Protein AF-0000000085049956 (afdb_homodimer)

Foldseek 3Di:
DDDDDPDDDDDDDDDDDDDDDDDDDDDPPDDPPPDPPPPPPCPPDDDPVRVCVVCCLVQNPDPVQVVVLLVVVCVVPNNDFQKKWKWKKKWAAPQKTKMKIKTWIDGPVDPDTAIKMKMAMWGWNDHGMFMKIKMKGKHPPPDPVVLQAKWWWDPPQWDDTSQWIWTWTDDDGMIIIITIHRCPVIPRPRHTIMGMHRDDDDDPD/DDDDDDDDDDPDDDDDDDDDDDDPDDPPPDDPVPDPPPPPPCPPDDDPVRVCVVCCLVQDPDPVQVVVLLVVVCVVPNNDFQKKWKWKKKWAAPQKTKMKIKTWIDGPVDPDTAIKMKMAMWGWNDHGMFMKIKMKGKHPPPDPVVLQAKWWWDPPQWDDTSQWIWTWTDDDGMIIIITIHRCPVIPRPRHTIMGMHRDDDDDPD

Sequence (410 aa):
MERRHFLMGAAATAATPLIASPLQALAQTGATSSASASPSRTAEGYQRDEILRAGSDFLGVTVEALGGAIEKIFSDYGDRPTAYIAGEEVSGAIAVGLRYGKGLVHMKALPSPQKIFWRGPSVGFDTGGNASRVFSLVYGLYDVEKIYQRFPGVDGSAYFIGGLGVNYQQSDDTIVAPIRAGVGFRLGANIGYLAYSKTRKWFPGMERRHFLMGAAATAATPLIASPLQALAQTGATSSASASPSRTAEGYQRDEILRAGSDFLGVTVEALGGAIEKIFSDYGDRPTAYIAGEEVSGAIAVGLRYGKGLVHMKALPSPQKIFWRGPSVGFDTGGNASRVFSLVYGLYDVEKIYQRFPGVDGSAYFIGGLGVNYQQSDDTIVAPIRAGVGFRLGANIGYLAYSKTRKWFPG

Solvent-accessible surface area (backbone atoms only — not comparable to full-atom values): 23011 Å² total; per-residue (Å²): 129,96,79,76,94,77,76,88,78,87,82,83,87,79,89,84,83,70,87,81,91,87,80,89,85,78,81,76,80,78,82,73,78,74,76,77,73,72,80,73,82,68,50,63,46,44,49,60,69,58,50,52,49,54,44,39,70,69,70,31,38,30,58,65,28,51,50,51,54,51,47,52,48,24,71,75,74,45,63,48,33,19,30,37,34,50,33,41,34,40,29,40,11,62,56,66,28,45,29,43,32,42,36,34,39,39,40,75,89,42,94,59,69,39,66,34,22,34,32,30,45,25,31,20,83,50,84,44,78,41,31,26,43,34,41,23,44,24,32,70,50,70,48,80,74,73,57,54,40,68,25,40,42,42,84,89,48,62,47,78,44,53,56,29,36,33,44,34,22,42,45,92,75,27,36,41,39,38,36,29,35,57,40,58,97,42,60,59,50,67,60,48,38,40,36,30,30,74,54,90,70,88,64,93,117,139,86,88,80,90,82,78,93,81,81,85,79,80,76,89,69,84,75,80,85,77,82,84,75,79,73,82,75,78,78,80,73,78,75,76,78,71,72,80,72,80,66,50,63,46,43,48,59,68,57,50,54,51,56,45,39,69,70,69,30,39,30,58,65,26,51,50,51,53,51,49,52,50,25,73,74,75,44,62,49,32,20,29,37,34,50,31,39,35,42,29,39,10,61,55,66,28,45,29,42,32,42,35,34,40,39,40,76,90,43,95,60,68,38,66,33,21,36,33,31,43,24,31,21,84,52,84,45,78,42,32,25,42,33,42,24,45,24,32,69,50,69,45,80,74,74,59,55,41,69,24,40,41,41,83,90,49,62,49,77,43,56,55,30,36,33,45,34,22,45,45,90,75,29,38,40,39,39,36,29,35,57,41,57,98,40,62,60,49,67,59,49,38,40,36,30,29,76,53,90,70,90,66,92,119

Radius of gyration: 33.48 Å; Cα contacts (8 Å, |Δi|>4): 844; chains: 2; bounding box: 62×77×132 Å

pLDDT: mean 71.77, std 27.02, range [16.84, 98.44]

Nearest PDB structures (foldseek):
  5uc0-assembly1_B  TM=8.069E-01  e=2.239E-12  Brucella abortus 2308
  5uc0-assembly1_A  TM=7.841E-01  e=2.120E-12  Brucella abortus 2308
  5uc0-assembly1_B  TM=8.067E-01  e=2.754E-12  Brucella abortus 2308
  5uc0-assembly1_A  TM=7.839E-01  e=2.607E-12  Brucella abortus 2308

Structure (mmCIF, N/CA/C/O backbone):
data_AF-0000000085049956-model_v1
#
loop_
_entity.id
_entity.type
_entity.pdbx_description
1 polymer 'Uncharacterized conserved protein UCP033924'
#
loop_
_atom_site.group_PDB
_atom_site.id
_atom_site.type_symbol
_atom_site.label_atom_id
_atom_site.label_alt_id
_atom_site.label_comp_id
_atom_site.label_asym_id
_atom_site.label_entity_id
_atom_site.label_seq_id
_atom_site.pdbx_PDB_ins_code
_atom_site.Cartn_x
_atom_site.Cartn_y
_atom_site.Cartn_z
_atom_site.occupancy
_atom_site.B_iso_or_equiv
_atom_site.auth_seq_id
_atom_site.auth_comp_id
_atom_site.auth_asym_id
_atom_site.auth_atom_id
_atom_site.pdbx_PDB_model_num
ATOM 1 N N . MET A 1 1 ? -43.406 34.188 -51.094 1 21.41 1 MET A N 1
ATOM 2 C CA . MET A 1 1 ? -44 32.844 -51.094 1 21.41 1 MET A CA 1
ATOM 3 C C . MET A 1 1 ? -43.406 32 -52.219 1 21.41 1 MET A C 1
ATOM 5 O O . MET A 1 1 ? -43.875 30.891 -52.469 1 21.41 1 MET A O 1
ATOM 9 N N . GLU A 1 2 ? -42.656 32.594 -53.125 1 18.84 2 GLU A N 1
ATOM 10 C CA . GLU A 1 2 ? -42.594 31.875 -54.375 1 18.84 2 GLU A CA 1
ATOM 11 C C . GLU A 1 2 ?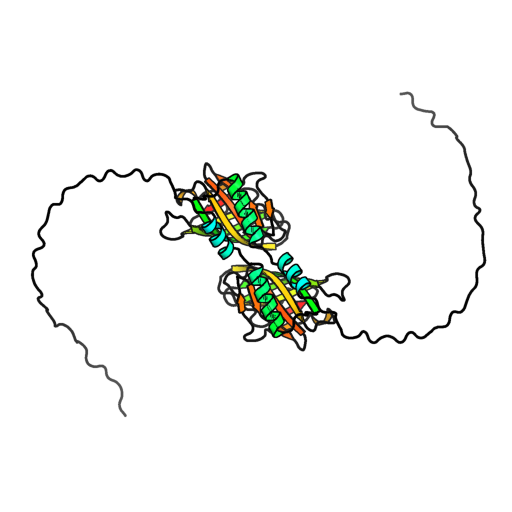 -41.75 30.594 -54.25 1 18.84 2 GLU A C 1
ATOM 13 O O . GLU A 1 2 ? -40.594 30.656 -53.844 1 18.84 2 GLU A O 1
ATOM 18 N N . ARG A 1 3 ? -42.406 29.359 -54.281 1 20.44 3 ARG A N 1
ATOM 19 C CA . ARG A 1 3 ? -42.406 27.891 -54.281 1 20.44 3 ARG A CA 1
ATOM 20 C C . ARG A 1 3 ? -41.344 27.344 -55.25 1 20.44 3 ARG A C 1
ATOM 22 O O . ARG A 1 3 ? -40.531 26.5 -54.844 1 20.44 3 ARG A O 1
ATOM 29 N N . ARG A 1 4 ? -41.75 27 -56.562 1 22.38 4 ARG A N 1
ATOM 30 C CA . ARG A 1 4 ? -42 25.688 -57.125 1 22.38 4 ARG A CA 1
ATOM 31 C C . ARG A 1 4 ? -40.719 25.078 -57.688 1 22.38 4 ARG A C 1
ATOM 33 O O . ARG A 1 4 ? -40.469 23.891 -57.5 1 22.38 4 ARG A O 1
ATOM 40 N N . HIS A 1 5 ? -40.219 25.297 -58.969 1 21.22 5 HIS A N 1
ATOM 41 C CA . HIS A 1 5 ? -40.094 24.234 -59.938 1 21.22 5 HIS A CA 1
ATOM 42 C C . HIS A 1 5 ? -38.75 23.484 -59.781 1 21.22 5 HIS A C 1
ATOM 44 O O . HIS A 1 5 ? -37.688 24.078 -59.844 1 21.22 5 HIS A O 1
ATOM 50 N N . PHE A 1 6 ? -38.75 22.188 -59.125 1 22.69 6 PHE A N 1
ATOM 51 C CA . PHE A 1 6 ? -37.906 21.062 -58.75 1 22.69 6 PHE A CA 1
ATOM 52 C C . PHE A 1 6 ? -37.312 20.375 -59.938 1 22.69 6 PHE A C 1
ATOM 54 O O . PHE A 1 6 ? -36.688 19.312 -59.844 1 22.69 6 PHE A O 1
ATOM 61 N N . LEU A 1 7 ? -37.438 20.609 -61.156 1 20.3 7 LEU A N 1
ATOM 62 C CA . LEU A 1 7 ? -37.406 19.516 -62.125 1 20.3 7 LEU A CA 1
ATOM 63 C C . LEU A 1 7 ? -36.031 18.875 -62.188 1 20.3 7 LEU A C 1
ATOM 65 O O . LEU A 1 7 ? -35.906 17.641 -62.25 1 20.3 7 LEU A O 1
ATOM 69 N N . MET A 1 8 ? -34.844 19.5 -62.344 1 20.25 8 MET A N 1
ATOM 70 C CA . MET A 1 8 ? -34.156 19.094 -63.594 1 20.25 8 MET A CA 1
ATOM 71 C C . MET A 1 8 ? -33.406 17.781 -63.375 1 20.25 8 MET A C 1
ATOM 73 O O . MET A 1 8 ? -33.031 17.438 -62.25 1 20.25 8 MET A O 1
ATOM 77 N N . GLY A 1 9 ? -32.656 17.188 -64.375 1 17.5 9 GLY A N 1
ATOM 78 C CA . GLY A 1 9 ? -32.344 16.172 -65.375 1 17.5 9 GLY A CA 1
ATOM 79 C C . GLY A 1 9 ? -31.109 15.367 -65.062 1 17.5 9 GLY A C 1
ATOM 80 O O . GLY A 1 9 ? -30.969 14.227 -65.5 1 17.5 9 GLY A O 1
ATOM 81 N N . ALA A 1 10 ? -29.953 15.898 -64.562 1 17.8 10 ALA A N 1
ATOM 82 C CA . ALA A 1 10 ? -28.844 15.508 -65.438 1 17.8 10 ALA A CA 1
ATOM 83 C C . ALA A 1 10 ? -28.469 14.047 -65.25 1 17.8 10 ALA A C 1
ATOM 85 O O . ALA A 1 10 ? -28.719 13.477 -64.188 1 17.8 10 ALA A O 1
ATOM 86 N N . ALA A 1 11 ? -27.297 13.703 -65.812 1 17.02 11 ALA A N 1
ATOM 87 C CA . ALA A 1 11 ? -26.688 12.836 -66.875 1 17.02 11 ALA A CA 1
ATOM 88 C C . ALA A 1 11 ? -26 11.641 -66.188 1 17.02 11 ALA A C 1
ATOM 90 O O . ALA A 1 11 ? -26.234 10.492 -66.562 1 17.02 11 ALA A O 1
ATOM 91 N N . ALA A 1 12 ? -24.625 11.695 -66.062 1 18.14 12 ALA A N 1
ATOM 92 C CA . ALA A 1 12 ? -23.781 10.945 -67 1 18.14 12 ALA A CA 1
ATOM 93 C C . ALA A 1 12 ? -23.484 9.547 -66.5 1 18.14 12 ALA A C 1
ATOM 95 O O . ALA A 1 12 ? -23.734 9.258 -65.312 1 18.14 12 ALA A O 1
ATOM 96 N N . THR A 1 13 ? -22.109 9.289 -66.375 1 17.52 13 THR A N 1
ATOM 97 C CA . THR A 1 13 ? -21.25 8.461 -67.188 1 17.52 13 THR A CA 1
ATOM 98 C C . THR A 1 13 ? -21.047 7.082 -66.562 1 17.52 13 THR A C 1
ATOM 100 O O . THR A 1 13 ? -21.297 6.895 -65.375 1 17.52 13 THR A O 1
ATOM 103 N N . ALA A 1 14 ? -19.734 6.621 -66.625 1 18.41 14 ALA A N 1
ATOM 104 C CA . ALA A 1 14 ? -19.109 5.602 -67.438 1 18.41 14 ALA A CA 1
ATOM 105 C C . ALA A 1 14 ? -19 4.273 -66.688 1 18.41 14 ALA A C 1
ATOM 107 O O . ALA A 1 14 ? -19.422 3.232 -67.188 1 18.41 14 ALA A O 1
ATOM 108 N N . ALA A 1 15 ? -17.812 4.078 -66 1 20.33 15 ALA A N 1
ATOM 109 C CA . ALA A 1 15 ? -16.812 3.154 -66.562 1 20.33 15 ALA A CA 1
ATOM 110 C C . ALA A 1 15 ? -17.109 1.724 -66.125 1 20.33 15 ALA A C 1
ATOM 112 O O . ALA A 1 15 ? -17.734 1.504 -65.062 1 20.33 15 ALA A O 1
ATOM 113 N N . THR A 1 16 ? -16.328 0.823 -66.75 1 19.53 16 THR A N 1
ATOM 114 C CA . THR A 1 16 ? -16.281 -0.478 -67.375 1 19.53 16 THR A CA 1
ATOM 115 C C . THR A 1 16 ? -16.031 -1.589 -66.375 1 19.53 16 THR A C 1
ATOM 117 O O . THR A 1 16 ? -15.227 -1.426 -65.438 1 19.53 16 THR A O 1
ATOM 120 N N . PRO A 1 17 ? -16.578 -2.713 -66.625 1 25.03 17 PRO A N 1
ATOM 121 C CA . PRO A 1 17 ? -16.875 -4.02 -66 1 25.03 17 PRO A CA 1
ATOM 122 C C . PRO A 1 17 ? -15.648 -4.914 -65.938 1 25.03 17 PRO A C 1
ATOM 124 O O . PRO A 1 17 ? -15.711 -5.98 -65.312 1 25.03 17 PRO A O 1
ATOM 127 N N . LEU A 1 18 ? -14.422 -4.684 -66.625 1 19.95 18 LEU A N 1
ATOM 128 C CA . LEU A 1 18 ? -14.078 -5.91 -67.312 1 19.95 18 LEU A CA 1
ATOM 129 C C . LEU A 1 18 ? -13.523 -6.957 -66.375 1 19.95 18 LEU A C 1
ATOM 131 O O . LEU A 1 18 ? -13.461 -8.141 -66.688 1 19.95 18 LEU A O 1
ATOM 135 N N . ILE A 1 19 ? -12.766 -6.723 -65.375 1 20.95 19 ILE A N 1
ATOM 136 C CA . ILE A 1 19 ? -11.523 -7.488 -65.438 1 20.95 19 ILE A CA 1
ATOM 137 C C . ILE A 1 19 ? -11.828 -8.977 -65.312 1 20.95 19 ILE A C 1
ATOM 139 O O . ILE A 1 19 ? -12.609 -9.383 -64.438 1 20.95 19 ILE A O 1
ATOM 143 N N . ALA A 1 20 ? -11.047 -9.836 -66.062 1 20.66 20 ALA A N 1
ATOM 144 C CA . ALA A 1 20 ? -10.914 -11.141 -66.688 1 20.66 20 ALA A CA 1
ATOM 145 C C . ALA A 1 20 ? -10.773 -12.25 -65.625 1 20.66 20 ALA A C 1
ATOM 147 O O . ALA A 1 20 ? -11.609 -13.141 -65.562 1 20.66 20 ALA A O 1
ATOM 148 N N . SER A 1 21 ? -9.477 -12.789 -65.438 1 22.25 21 SER A N 1
ATOM 149 C CA . SER A 1 21 ? -9 -14.062 -66 1 22.25 21 SER A CA 1
ATOM 150 C C . SER A 1 21 ? -9.234 -15.203 -65 1 22.25 21 SER A C 1
ATOM 152 O O . SER A 1 21 ? -9.211 -14.984 -63.781 1 22.25 21 SER A O 1
ATOM 154 N N . PRO A 1 22 ? -9.203 -16.562 -65.5 1 25.03 22 PRO A N 1
ATOM 155 C CA . PRO A 1 22 ? -9.695 -17.922 -65.312 1 25.03 22 PRO A CA 1
ATOM 156 C C . PRO A 1 22 ? -8.93 -18.656 -64.25 1 25.03 22 PRO A C 1
ATOM 158 O O . PRO A 1 22 ? -9.539 -19.234 -63.312 1 25.03 22 PRO A O 1
ATOM 161 N N . LEU A 1 23 ? -7.656 -19.297 -64.625 1 23.03 23 LEU A N 1
ATOM 162 C CA . LEU A 1 23 ? -7.453 -20.734 -64.75 1 23.03 23 LEU A CA 1
ATOM 163 C C . LEU A 1 23 ? -7.027 -21.359 -63.438 1 23.03 23 LEU A C 1
ATOM 165 O O . LEU A 1 23 ? -7.273 -22.547 -63.219 1 23.03 23 LEU A O 1
ATOM 169 N N . GLN A 1 24 ? -5.965 -20.938 -62.688 1 22.19 24 GLN A N 1
ATOM 170 C CA . GLN A 1 24 ? -4.875 -21.859 -62.375 1 22.19 24 GLN A CA 1
ATOM 171 C C . GLN A 1 24 ? -5.355 -23.031 -61.531 1 22.19 24 GLN A C 1
ATOM 173 O O . GLN A 1 24 ? -6.348 -22.906 -60.812 1 22.19 24 GLN A O 1
ATOM 178 N N . ALA A 1 25 ? -4.316 -24.172 -61.406 1 24.2 25 ALA A N 1
ATOM 179 C CA . ALA A 1 25 ? -4.012 -25.578 -61.219 1 24.2 25 ALA A CA 1
ATOM 180 C C . ALA A 1 25 ? -4.234 -26 -59.781 1 24.2 25 ALA A C 1
ATOM 182 O O . ALA A 1 25 ? -3.836 -25.297 -58.844 1 24.2 25 ALA A O 1
ATOM 183 N N . LEU A 1 26 ? -4.875 -27.156 -59.594 1 23.36 26 LEU A N 1
ATOM 184 C CA . LEU A 1 26 ? -5.391 -28.062 -58.562 1 23.36 26 LEU A CA 1
ATOM 185 C C . LEU A 1 26 ? -4.25 -28.719 -57.812 1 23.36 26 LEU A C 1
ATOM 187 O O . LEU A 1 26 ? -4.477 -29.656 -57.062 1 23.36 26 LEU A O 1
ATOM 191 N N . ALA A 1 27 ? -2.982 -28.297 -57.844 1 25.09 27 ALA A N 1
ATOM 192 C CA . ALA A 1 27 ? -2.062 -29.312 -57.344 1 25.09 27 ALA A CA 1
ATOM 193 C C . ALA A 1 27 ? -2.486 -29.828 -55.969 1 25.09 27 ALA A C 1
ATOM 195 O O . ALA A 1 27 ? -2.988 -29.062 -55.156 1 25.09 27 ALA A O 1
ATOM 196 N N . GLN A 1 28 ? -2.453 -31.188 -55.844 1 26.42 28 GLN A N 1
ATOM 197 C CA . GLN A 1 28 ? -2.781 -32.25 -54.906 1 26.42 28 GLN A CA 1
ATOM 198 C C . GLN A 1 28 ? -1.881 -32.188 -53.688 1 26.42 28 GLN A C 1
ATOM 200 O O . GLN A 1 28 ? -0.82 -32.812 -53.656 1 26.42 28 GLN A O 1
ATOM 205 N N . THR A 1 29 ? -1.337 -31.125 -53.281 1 26.12 29 THR A N 1
ATOM 206 C CA . THR A 1 29 ? -0.24 -31.391 -52.344 1 26.12 29 THR A CA 1
ATOM 207 C C . THR A 1 29 ? -0.713 -32.281 -51.188 1 26.12 29 THR A C 1
ATOM 209 O O . THR A 1 29 ? -1.814 -32.094 -50.688 1 26.12 29 THR A O 1
ATOM 212 N N . GLY A 1 30 ? 0.021 -33.438 -51 1 28.66 30 GLY A N 1
ATOM 213 C CA . GLY A 1 30 ? 0.15 -34.562 -50.094 1 28.66 30 GLY A CA 1
ATOM 214 C C . GLY A 1 30 ? 0.085 -34.156 -48.625 1 28.66 30 GLY A C 1
ATOM 215 O O . GLY A 1 30 ? 0.579 -33.094 -48.25 1 28.66 30 GLY A O 1
ATOM 216 N N . ALA A 1 31 ? -0.81 -34.844 -47.875 1 29.05 31 ALA A N 1
ATOM 217 C CA . ALA A 1 31 ? -1.268 -34.812 -46.5 1 29.05 31 ALA A CA 1
ATOM 218 C C . ALA A 1 31 ? -0.136 -35.219 -45.531 1 29.05 31 ALA A C 1
ATOM 220 O O . ALA A 1 31 ? 0.222 -36.375 -45.406 1 29.05 31 ALA A O 1
ATOM 221 N N . THR A 1 32 ? 1.081 -34.594 -45.688 1 29.73 32 THR A N 1
ATOM 222 C CA . THR A 1 32 ? 1.965 -35.094 -44.625 1 29.73 32 THR A CA 1
ATOM 223 C C . THR A 1 32 ? 1.289 -34.969 -43.25 1 29.73 32 THR A C 1
ATOM 225 O O . THR A 1 32 ? 0.713 -33.906 -42.938 1 29.73 32 THR A O 1
ATOM 228 N N . SER A 1 33 ? 0.917 -36.062 -42.656 1 27.2 33 SER A N 1
ATOM 229 C CA . SER A 1 33 ? 0.421 -36.312 -41.312 1 27.2 33 SER A CA 1
ATOM 230 C C . SER A 1 33 ? 1.283 -35.594 -40.281 1 27.2 33 SER A C 1
ATOM 232 O O . SER A 1 33 ? 2.467 -35.906 -40.125 1 27.2 33 SER A O 1
ATOM 234 N N . SER A 1 34 ? 1.243 -34.312 -40.156 1 30.3 34 SER A N 1
ATOM 235 C CA . SER A 1 34 ? 1.962 -33.625 -39.094 1 30.3 34 SER A CA 1
ATOM 236 C C . SER A 1 34 ? 1.683 -34.219 -37.719 1 30.3 34 SER A C 1
ATOM 238 O O . SER A 1 34 ? 0.525 -34.344 -37.312 1 30.3 34 SER A O 1
ATOM 240 N N . ALA A 1 35 ? 2.566 -35.188 -37.281 1 32.72 35 ALA A N 1
ATOM 241 C CA . ALA A 1 35 ? 2.738 -35.719 -35.938 1 32.72 35 ALA A CA 1
ATOM 242 C C . ALA A 1 35 ? 2.49 -34.625 -34.875 1 32.72 35 ALA A C 1
ATOM 244 O O . ALA A 1 35 ? 3.037 -33.531 -34.938 1 32.72 35 ALA A O 1
ATOM 245 N N . SER A 1 36 ? 1.347 -34.625 -34.25 1 31.55 36 SER A N 1
ATOM 246 C CA . SER A 1 36 ? 0.867 -33.844 -33.156 1 31.55 36 SER A CA 1
ATOM 247 C C . SER A 1 36 ? 1.913 -33.75 -32.031 1 31.55 36 SER A C 1
ATOM 249 O O . SER A 1 36 ? 2.289 -34.75 -31.453 1 31.55 36 SER A O 1
ATOM 251 N N . ALA A 1 37 ? 2.951 -32.938 -32.156 1 34.75 37 ALA A N 1
ATOM 252 C CA . ALA A 1 37 ? 3.906 -32.594 -31.109 1 34.75 37 ALA A CA 1
ATOM 253 C C . ALA A 1 37 ? 3.227 -32.531 -29.75 1 34.75 37 ALA A C 1
ATOM 255 O O . ALA A 1 37 ? 2.152 -31.938 -29.609 1 34.75 37 ALA A O 1
ATOM 256 N N . SER A 1 38 ? 3.348 -33.531 -28.969 1 34.72 38 SER A N 1
ATOM 257 C CA . SER A 1 38 ? 2.996 -33.594 -27.547 1 34.72 38 SER A CA 1
ATOM 258 C C . SER A 1 38 ? 3.275 -32.281 -26.859 1 34.72 38 SER A C 1
ATOM 260 O O . SER A 1 38 ? 4.387 -31.75 -26.938 1 34.72 38 SER A O 1
ATOM 262 N N . PRO A 1 39 ? 2.418 -31.297 -26.703 1 39 39 PRO A N 1
ATOM 263 C CA . PRO A 1 39 ? 2.699 -29.984 -26.141 1 39 39 PRO A CA 1
ATOM 264 C C . PRO A 1 39 ? 3.656 -30.047 -24.953 1 39 39 PRO A C 1
ATOM 266 O O . PRO A 1 39 ? 3.402 -30.766 -23.984 1 39 39 PRO A O 1
ATOM 269 N N . SER A 1 40 ? 4.965 -30.25 -25.031 1 39.28 40 SER A N 1
ATOM 270 C CA . SER A 1 40 ? 6.023 -30.234 -24.031 1 39.28 40 SER A CA 1
ATOM 271 C C . SER A 1 40 ? 5.645 -29.344 -22.844 1 39.28 40 SER A C 1
ATOM 273 O O . SER A 1 40 ? 5.094 -28.266 -23.031 1 39.28 40 SER A O 1
ATOM 275 N N . ARG A 1 41 ? 5.324 -29.812 -21.594 1 50.5 41 ARG A N 1
ATOM 276 C CA . ARG A 1 41 ? 5.047 -29.328 -20.25 1 50.5 41 ARG A CA 1
ATOM 277 C C . ARG A 1 41 ? 5.906 -28.109 -19.938 1 50.5 41 ARG A C 1
ATOM 279 O O . ARG A 1 41 ? 6.094 -27.766 -18.766 1 50.5 41 ARG A O 1
ATOM 286 N N . THR A 1 42 ? 6.793 -27.625 -20.812 1 57.06 42 THR A N 1
ATOM 287 C CA . THR A 1 42 ? 7.852 -26.703 -20.422 1 57.06 42 THR A CA 1
ATOM 288 C C . THR A 1 42 ? 7.324 -25.281 -20.328 1 57.06 42 THR A C 1
ATOM 290 O O . THR A 1 42 ? 7.234 -24.578 -21.344 1 57.06 42 THR A O 1
ATOM 293 N N . ALA A 1 43 ? 6.305 -25.031 -19.578 1 63.25 43 ALA A N 1
ATOM 294 C CA . ALA A 1 43 ? 5.996 -23.609 -19.469 1 63.25 43 ALA A CA 1
ATOM 295 C C . ALA A 1 43 ? 7.266 -22.797 -19.219 1 63.25 43 ALA A C 1
ATOM 297 O O . ALA A 1 43 ? 8.078 -23.125 -18.359 1 63.25 43 ALA A O 1
ATOM 298 N N . GLU A 1 44 ? 7.598 -21.969 -20.266 1 80.19 44 GLU A N 1
ATOM 299 C CA . GLU A 1 44 ? 8.727 -21.062 -20.094 1 80.19 44 GLU A CA 1
ATOM 300 C C . GLU A 1 44 ? 8.562 -20.203 -18.844 1 80.19 44 GLU A C 1
ATOM 302 O O . GLU A 1 44 ? 7.492 -19.625 -18.625 1 80.19 44 GLU A O 1
ATOM 307 N N . GLY A 1 45 ? 9.531 -20.297 -17.891 1 89.75 45 GLY A N 1
ATOM 308 C CA . GLY A 1 45 ? 9.508 -19.516 -16.672 1 89.75 45 GLY A CA 1
ATOM 309 C C . GLY A 1 45 ? 9.93 -18.078 -16.875 1 89.75 45 GLY A C 1
ATOM 310 O O . GLY A 1 45 ? 10.57 -17.75 -17.875 1 89.75 45 GLY A O 1
ATOM 311 N N . TYR A 1 46 ? 9.391 -17.234 -16.062 1 93.5 46 TYR A N 1
ATOM 312 C CA . TYR A 1 46 ? 9.812 -15.836 -16.047 1 93.5 46 TYR A CA 1
ATOM 313 C C . TYR A 1 46 ? 11.219 -15.695 -15.484 1 93.5 46 TYR A C 1
ATOM 315 O O . TYR A 1 46 ? 11.602 -16.438 -14.578 1 93.5 46 TYR A O 1
ATOM 323 N N . GLN A 1 47 ? 11.93 -14.719 -16.078 1 92.31 47 GLN A N 1
ATOM 324 C CA . GLN A 1 47 ? 13.258 -14.398 -15.555 1 92.31 47 GLN A CA 1
ATOM 325 C C . GLN A 1 47 ? 13.18 -13.469 -14.352 1 92.31 47 GLN A C 1
ATOM 327 O O . GLN A 1 47 ? 12.18 -12.766 -14.172 1 92.31 47 GLN A O 1
ATOM 332 N N . ARG A 1 48 ? 14.234 -13.453 -13.625 1 91.25 48 ARG A N 1
ATOM 333 C CA . ARG A 1 48 ? 14.328 -12.641 -12.414 1 91.25 48 ARG A CA 1
ATOM 334 C C . ARG A 1 48 ? 14.016 -11.18 -12.703 1 91.25 48 ARG A C 1
ATOM 336 O O . ARG A 1 48 ? 13.211 -10.555 -12 1 91.25 48 ARG A O 1
ATOM 343 N N . ASP A 1 49 ? 14.609 -10.688 -13.766 1 88.44 49 ASP A N 1
ATOM 344 C CA . ASP A 1 49 ? 14.43 -9.273 -14.078 1 88.44 49 ASP A CA 1
ATOM 345 C C . ASP A 1 49 ? 12.984 -8.969 -14.453 1 88.44 49 ASP A C 1
ATOM 347 O O . ASP A 1 49 ? 12.461 -7.898 -14.133 1 88.44 49 ASP A O 1
ATOM 351 N N . GLU A 1 50 ? 12.352 -9.875 -15.172 1 91.56 50 GLU A N 1
ATOM 352 C CA . GLU A 1 50 ? 10.953 -9.711 -15.531 1 91.56 50 GLU A CA 1
ATOM 353 C C . GLU A 1 50 ? 10.062 -9.664 -14.297 1 91.56 50 GLU A C 1
ATOM 355 O O . GLU A 1 50 ? 9.18 -8.805 -14.188 1 91.56 50 GLU A O 1
ATOM 360 N N . ILE A 1 51 ? 10.344 -10.523 -13.336 1 92.81 51 ILE A N 1
ATOM 361 C CA . ILE A 1 51 ? 9.539 -10.625 -12.117 1 92.81 51 ILE A CA 1
ATOM 362 C C . ILE A 1 51 ? 9.773 -9.391 -11.25 1 92.81 51 ILE A C 1
ATOM 364 O O . ILE A 1 51 ? 8.82 -8.805 -10.727 1 92.81 51 ILE A O 1
ATOM 368 N N . LEU A 1 52 ? 11.008 -9 -11.055 1 86.94 52 LEU A N 1
ATOM 369 C CA . LEU A 1 52 ? 11.32 -7.82 -10.25 1 86.94 52 LEU A CA 1
ATOM 370 C C . LEU A 1 52 ? 10.672 -6.574 -10.844 1 86.94 52 LEU A C 1
ATOM 372 O O . LEU A 1 52 ? 10.117 -5.75 -10.117 1 86.94 52 LEU A O 1
ATOM 376 N N . ARG A 1 53 ? 10.703 -6.449 -12.188 1 84.12 53 ARG A N 1
ATOM 377 C CA . ARG A 1 53 ? 10.094 -5.293 -12.852 1 84.12 53 ARG A CA 1
ATOM 378 C C . ARG A 1 53 ? 8.578 -5.309 -12.695 1 84.12 53 ARG A C 1
ATOM 380 O O . ARG A 1 53 ? 7.977 -4.289 -12.344 1 84.12 53 ARG A O 1
ATOM 387 N N . ALA A 1 54 ? 7.922 -6.441 -12.984 1 87.44 54 ALA A N 1
ATOM 388 C CA . ALA A 1 54 ? 6.469 -6.562 -12.883 1 87.44 54 ALA A CA 1
ATOM 389 C C . ALA A 1 54 ? 5.996 -6.293 -11.453 1 87.44 54 ALA A C 1
ATOM 391 O O . ALA A 1 54 ? 5.027 -5.559 -11.242 1 87.44 54 ALA A O 1
ATOM 392 N N . GLY A 1 55 ? 6.676 -6.906 -10.453 1 87.06 55 GLY A N 1
ATOM 393 C CA . GLY A 1 55 ? 6.328 -6.688 -9.062 1 87.06 55 GLY A CA 1
ATOM 394 C C . GLY A 1 55 ? 6.539 -5.254 -8.609 1 87.06 55 GLY A C 1
ATOM 395 O O . GLY A 1 55 ? 5.699 -4.691 -7.902 1 87.06 55 GLY A O 1
ATOM 396 N N . SER A 1 56 ? 7.691 -4.68 -8.992 1 76.69 56 SER A N 1
ATOM 397 C CA . SER A 1 56 ? 7.988 -3.295 -8.648 1 76.69 56 SER A CA 1
ATOM 398 C C . SER A 1 56 ? 6.945 -2.346 -9.227 1 76.69 56 SER A C 1
ATOM 400 O O . SER A 1 56 ? 6.492 -1.422 -8.547 1 76.69 56 SER A O 1
ATOM 402 N N . ASP A 1 57 ? 6.656 -2.561 -10.5 1 71.62 57 ASP A N 1
ATOM 403 C CA . ASP A 1 57 ? 5.633 -1.739 -11.148 1 71.62 57 ASP A CA 1
ATOM 404 C C . ASP A 1 57 ? 4.289 -1.877 -10.43 1 71.62 57 ASP A C 1
ATOM 406 O O . ASP A 1 57 ? 3.559 -0.896 -10.281 1 71.62 57 A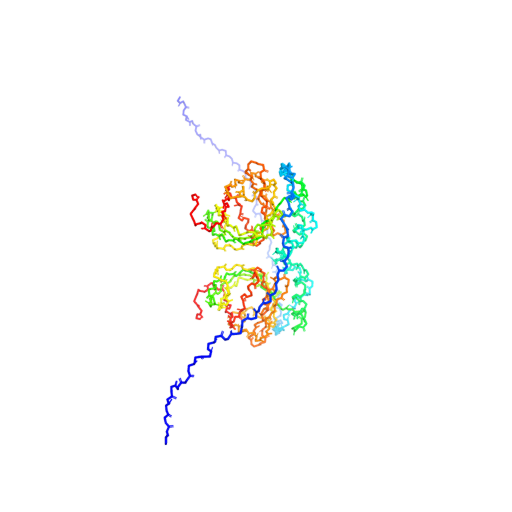SP A O 1
ATOM 410 N N . PHE A 1 58 ? 3.994 -3.066 -10.031 1 75.94 58 PHE A N 1
ATOM 411 C CA . PHE A 1 58 ? 2.67 -3.338 -9.484 1 75.94 58 PHE A CA 1
ATOM 412 C C . PHE A 1 58 ? 2.584 -2.893 -8.031 1 75.94 58 PHE A C 1
ATOM 414 O O . PHE A 1 58 ? 1.621 -2.232 -7.637 1 75.94 58 PHE A O 1
ATOM 421 N N . LEU A 1 59 ? 3.58 -3.422 -7.215 1 71.5 59 LEU A N 1
ATOM 422 C CA . LEU A 1 59 ? 3.508 -3.158 -5.781 1 71.5 59 LEU A CA 1
ATOM 423 C C . LEU A 1 59 ? 4.035 -1.766 -5.457 1 71.5 59 LEU A C 1
ATOM 425 O O . LEU A 1 59 ? 3.721 -1.207 -4.402 1 71.5 59 LEU A O 1
ATOM 429 N N . GLY A 1 60 ? 5.152 -1.27 -6.211 1 57.75 60 GLY A N 1
ATOM 430 C CA . GLY A 1 60 ? 6.211 -0.314 -5.918 1 57.75 60 GLY A CA 1
ATOM 431 C C . GLY A 1 60 ? 5.688 1.071 -5.59 1 57.75 60 GLY A C 1
ATOM 432 O O . GLY A 1 60 ? 5.211 1.788 -6.473 1 57.75 60 GLY A O 1
ATOM 433 N N . VAL A 1 61 ? 5.277 1.52 -4.453 1 58.06 61 VAL A N 1
ATOM 434 C CA . VAL A 1 61 ? 5.742 2.859 -4.105 1 58.06 61 VAL A CA 1
ATOM 435 C C . VAL A 1 61 ? 7.25 2.836 -3.854 1 58.06 61 VAL A C 1
ATOM 437 O O . VAL A 1 61 ? 7.75 1.976 -3.125 1 58.06 61 VAL A O 1
ATOM 440 N N . THR A 1 62 ? 7.949 3.309 -4.699 1 61.28 62 THR A N 1
ATOM 441 C CA . THR A 1 62 ? 9.398 3.314 -4.523 1 61.28 62 THR A CA 1
ATOM 442 C C . THR A 1 62 ? 9.828 4.48 -3.639 1 61.28 62 THR A C 1
ATOM 444 O O . THR A 1 62 ? 9.094 5.461 -3.49 1 61.28 62 THR A O 1
ATOM 447 N N . VAL A 1 63 ? 10.82 4.148 -2.836 1 70.94 63 VAL A N 1
ATOM 448 C CA . VAL A 1 63 ? 11.461 5.23 -2.1 1 70.94 63 VAL A CA 1
ATOM 449 C C . VAL A 1 63 ? 11.688 6.422 -3.027 1 70.94 63 VAL A C 1
ATOM 451 O O . VAL A 1 63 ? 11.578 7.574 -2.602 1 70.94 63 VAL A O 1
ATOM 454 N N . GLU A 1 64 ? 11.93 6.137 -4.289 1 71.62 64 GLU A N 1
ATOM 455 C CA . GLU A 1 64 ? 12.102 7.195 -5.281 1 71.62 64 GLU A CA 1
ATOM 456 C C . GLU A 1 64 ? 10.828 8.008 -5.453 1 71.62 64 GLU A C 1
ATOM 458 O O . GLU A 1 64 ? 10.875 9.234 -5.562 1 71.62 64 GLU A O 1
ATOM 463 N N . ALA A 1 65 ? 9.711 7.285 -5.492 1 75.12 65 ALA A N 1
ATOM 464 C CA . ALA A 1 65 ? 8.43 7.969 -5.641 1 75.12 65 ALA A CA 1
ATOM 465 C C . ALA A 1 65 ? 8.141 8.867 -4.441 1 75.12 65 ALA A C 1
ATOM 467 O O . ALA A 1 65 ? 7.703 10.008 -4.602 1 75.12 65 ALA A O 1
ATOM 468 N N . LEU A 1 66 ? 8.43 8.375 -3.213 1 84.06 66 LEU A N 1
ATOM 469 C CA . LEU A 1 66 ? 8.242 9.18 -2.012 1 84.06 66 LEU A CA 1
ATOM 470 C C . LEU A 1 66 ? 9.172 10.391 -2.023 1 84.06 66 LEU A C 1
ATOM 472 O O . LEU A 1 66 ? 8.742 11.508 -1.701 1 84.06 66 LEU A O 1
ATOM 476 N N . GLY A 1 67 ? 10.438 10.156 -2.352 1 85.06 67 GLY A N 1
ATOM 477 C CA . GLY A 1 67 ? 11.359 11.281 -2.479 1 85.06 67 GLY A CA 1
ATOM 478 C C . GLY A 1 67 ? 10.875 12.344 -3.439 1 85.06 67 GLY A C 1
ATOM 479 O O . GLY A 1 67 ? 10.969 13.539 -3.146 1 85.06 67 GLY A O 1
ATOM 480 N N . GLY A 1 68 ? 10.344 11.922 -4.602 1 85.56 68 GLY A N 1
ATOM 481 C CA . GLY A 1 68 ? 9.789 12.859 -5.562 1 85.56 68 GLY A CA 1
ATOM 482 C C . GLY A 1 68 ? 8.609 13.641 -5.027 1 85.56 68 GLY A C 1
ATOM 483 O O . GLY A 1 68 ? 8.516 14.852 -5.223 1 85.56 68 GLY A O 1
ATOM 484 N N . ALA A 1 69 ? 7.707 12.945 -4.344 1 87.5 69 ALA A N 1
ATOM 485 C CA . ALA A 1 69 ? 6.547 13.609 -3.756 1 87.5 69 ALA A CA 1
ATOM 486 C C . ALA A 1 69 ? 6.98 14.625 -2.701 1 87.5 69 ALA A C 1
ATOM 488 O O . ALA A 1 69 ? 6.496 15.766 -2.691 1 87.5 69 ALA A O 1
ATOM 489 N N . ILE A 1 70 ? 7.938 14.242 -1.822 1 94.06 70 ILE A N 1
ATOM 490 C CA . ILE A 1 70 ? 8.422 15.102 -0.751 1 94.06 70 ILE A CA 1
ATOM 491 C C . ILE A 1 70 ? 9.156 16.297 -1.349 1 94.06 70 ILE A C 1
ATOM 493 O O . ILE A 1 70 ? 8.969 17.438 -0.904 1 94.06 70 ILE A O 1
ATOM 497 N N . GLU A 1 71 ? 9.953 16.094 -2.371 1 91.88 71 GLU A N 1
ATOM 498 C CA . GLU A 1 71 ? 10.672 17.188 -3.027 1 91.88 71 GLU A CA 1
ATOM 499 C C . GLU A 1 71 ? 9.703 18.203 -3.639 1 91.88 71 GLU A C 1
ATOM 501 O O . GLU A 1 71 ? 9.938 19.406 -3.578 1 91.88 71 GLU A O 1
ATOM 506 N N . LYS A 1 72 ? 8.719 17.75 -4.293 1 92.19 72 LYS A N 1
ATOM 507 C CA . LYS A 1 72 ? 7.727 18.656 -4.859 1 92.19 72 LYS A CA 1
ATOM 508 C C . LYS A 1 72 ? 7.051 19.484 -3.773 1 92.19 72 LYS A C 1
ATOM 510 O O . LYS A 1 72 ? 6.875 20.703 -3.93 1 92.19 72 LYS A O 1
ATOM 515 N N . ILE A 1 73 ? 6.672 18.859 -2.695 1 95.38 73 ILE A N 1
ATOM 516 C CA . ILE A 1 73 ? 6.051 19.578 -1.582 1 95.38 73 ILE A CA 1
ATOM 517 C C . ILE A 1 73 ? 7.031 20.594 -1.008 1 95.38 73 ILE A C 1
ATOM 519 O O . ILE A 1 73 ? 6.66 21.734 -0.736 1 95.38 73 ILE A O 1
ATOM 523 N N . PHE A 1 74 ? 8.336 20.156 -0.867 1 95.75 74 PHE A N 1
ATOM 524 C CA . PHE A 1 74 ? 9.367 21.062 -0.385 1 95.75 74 PHE A CA 1
ATOM 525 C C . PHE A 1 74 ? 9.523 22.25 -1.325 1 95.75 74 PHE A C 1
ATOM 527 O O . PHE A 1 74 ? 9.703 23.391 -0.875 1 95.75 74 PHE A O 1
ATOM 534 N N . SER A 1 75 ? 9.461 21.969 -2.568 1 93.62 75 SER A N 1
ATOM 535 C CA . SER A 1 75 ? 9.57 23.047 -3.543 1 93.62 75 SER A CA 1
ATOM 536 C C . SER A 1 75 ? 8.422 24.031 -3.416 1 93.62 75 SER A C 1
ATOM 538 O O . SER A 1 75 ? 8.609 25.25 -3.588 1 93.62 75 SER A O 1
ATOM 540 N N . ASP A 1 76 ? 7.238 23.578 -3.078 1 95 76 ASP A N 1
ATOM 541 C CA . ASP A 1 76 ? 6.047 24.422 -3.039 1 95 76 ASP A CA 1
ATOM 542 C C . ASP A 1 76 ? 5.941 25.172 -1.712 1 95 76 ASP A C 1
ATOM 544 O O . ASP A 1 76 ? 5.535 26.328 -1.678 1 95 76 ASP A O 1
ATOM 548 N N . TYR A 1 77 ? 6.328 24.5 -0.602 1 96.5 77 TYR A N 1
ATOM 549 C CA . TYR A 1 77 ? 5.977 25.094 0.686 1 96.5 77 TYR A CA 1
ATOM 550 C C . TYR A 1 77 ? 7.199 25.203 1.589 1 96.5 77 TYR A C 1
ATOM 552 O O . TYR A 1 77 ? 7.121 25.734 2.693 1 96.5 77 TYR A O 1
ATOM 560 N N . GLY A 1 78 ? 8.328 24.688 1.154 1 94.88 78 GLY A N 1
ATOM 561 C CA . GLY A 1 78 ? 9.547 24.719 1.957 1 94.88 78 GLY A CA 1
ATOM 562 C C . GLY A 1 78 ? 9.93 23.375 2.521 1 94.88 78 GLY A C 1
ATOM 563 O O . GLY A 1 78 ? 9.086 22.484 2.67 1 94.88 78 GLY A O 1
ATOM 564 N N . ASP A 1 79 ? 11.172 23.203 2.941 1 94.81 79 ASP A N 1
ATOM 565 C CA . ASP A 1 79 ? 11.742 21.906 3.309 1 94.81 79 ASP A CA 1
ATOM 566 C C . ASP A 1 79 ? 11.727 21.719 4.824 1 94.81 79 ASP A C 1
ATOM 568 O O . ASP A 1 79 ? 12.492 20.906 5.355 1 94.81 79 ASP A O 1
ATOM 572 N N . ARG A 1 80 ? 10.867 22.547 5.504 1 94.69 80 ARG A N 1
ATOM 573 C CA . ARG A 1 80 ? 10.812 22.453 6.961 1 94.69 80 ARG A CA 1
ATOM 574 C C . ARG A 1 80 ? 9.367 22.375 7.449 1 94.69 80 ARG A C 1
ATOM 576 O O . ARG A 1 80 ? 8.891 23.281 8.141 1 94.69 80 ARG A O 1
ATOM 583 N N . PRO A 1 81 ? 8.695 21.297 7.207 1 97.06 81 PRO A N 1
ATOM 584 C CA . PRO A 1 81 ? 7.371 21.156 7.812 1 97.06 81 PRO A CA 1
ATOM 585 C C . PRO A 1 81 ? 7.418 21.156 9.344 1 97.06 81 PRO A C 1
ATOM 587 O O . PRO A 1 81 ? 8.398 20.688 9.93 1 97.06 81 PRO A O 1
ATOM 590 N N . THR A 1 82 ? 6.359 21.656 9.922 1 97.31 82 THR A N 1
ATOM 591 C CA . THR A 1 82 ? 6.332 21.812 11.375 1 97.31 82 THR A CA 1
ATOM 592 C C . THR A 1 82 ? 5.738 20.578 12.047 1 97.31 82 THR A C 1
ATOM 594 O O . THR A 1 82 ? 5.875 20.406 13.258 1 97.31 82 THR A O 1
ATOM 597 N N . ALA A 1 83 ? 5.117 19.734 11.273 1 97.69 83 ALA A N 1
ATOM 598 C CA . ALA A 1 83 ? 4.535 18.484 11.766 1 97.69 83 ALA A CA 1
ATOM 599 C C . ALA A 1 83 ? 4.383 17.469 10.633 1 97.69 83 ALA A C 1
ATOM 601 O O . ALA A 1 83 ? 4.613 17.781 9.469 1 97.69 83 ALA A O 1
ATOM 602 N N . TYR A 1 84 ? 4.137 16.25 10.945 1 97.5 84 TYR A N 1
ATOM 603 C CA . TYR A 1 84 ? 3.641 15.258 10 1 97.5 84 TYR A CA 1
ATOM 604 C C . TYR A 1 84 ? 2.627 14.328 10.656 1 97.5 84 TYR A C 1
ATOM 606 O O . TYR A 1 84 ? 2.6 14.195 11.883 1 97.5 84 TYR A O 1
ATOM 614 N N . ILE A 1 85 ? 1.76 13.781 9.789 1 97.75 85 ILE A N 1
ATOM 615 C CA . ILE A 1 85 ? 0.76 12.805 10.195 1 97.75 85 ILE A CA 1
ATOM 616 C C . ILE A 1 85 ? 1.017 11.477 9.484 1 97.75 85 ILE A C 1
ATOM 618 O O . ILE A 1 85 ? 1.255 11.453 8.273 1 97.75 85 ILE A O 1
ATOM 622 N N . ALA A 1 86 ? 1.064 10.422 10.242 1 92.31 86 ALA A N 1
ATOM 623 C CA . ALA A 1 86 ? 1.18 9.07 9.695 1 92.31 86 ALA A CA 1
ATOM 624 C C . ALA A 1 86 ? -0.02 8.219 10.094 1 92.31 86 ALA A C 1
ATOM 626 O O . ALA A 1 86 ? -0.317 8.07 11.281 1 92.31 86 ALA A O 1
ATOM 627 N N . GLY A 1 87 ? -0.774 7.793 9.078 1 88.94 87 GLY A N 1
ATOM 628 C CA . GLY A 1 87 ? -1.969 7.035 9.414 1 88.94 87 GLY A CA 1
ATOM 629 C C . GLY A 1 87 ? -2.537 6.262 8.234 1 88.94 87 GLY A C 1
ATOM 630 O O . GLY A 1 87 ? -1.837 6.016 7.254 1 88.94 87 GLY A O 1
ATOM 631 N N . GLU A 1 88 ? -3.768 5.789 8.469 1 83.38 88 GLU A N 1
ATOM 632 C CA . GLU A 1 88 ? -4.48 5.004 7.469 1 83.38 88 GLU A CA 1
ATOM 633 C C . GLU A 1 88 ? -5.859 5.59 7.184 1 83.38 88 GLU A C 1
ATOM 635 O O . GLU A 1 88 ? -6.441 6.262 8.031 1 83.38 88 GLU A O 1
ATOM 640 N N . GLU A 1 89 ? -6.215 5.309 5.934 1 83.56 89 GLU A N 1
ATOM 641 C CA . GLU A 1 89 ? -7.496 5.82 5.461 1 83.56 89 GLU A CA 1
ATOM 642 C C . GLU A 1 89 ? -8.289 4.742 4.738 1 83.56 89 GLU A C 1
ATOM 644 O O . GLU A 1 89 ? -7.727 3.939 3.992 1 83.56 89 GLU A O 1
ATOM 649 N N . VAL A 1 90 ? -9.609 4.719 5.047 1 76.38 90 VAL A N 1
ATOM 650 C CA . VAL A 1 90 ? -10.539 3.895 4.285 1 76.38 90 VAL A CA 1
ATOM 651 C C . VAL A 1 90 ? -11.539 4.785 3.549 1 76.38 90 VAL A C 1
ATOM 653 O O . VAL A 1 90 ? -11.992 5.797 4.09 1 76.38 90 VAL A O 1
ATOM 656 N N . SER A 1 91 ? -11.625 4.375 2.332 1 75.69 91 SER A N 1
ATOM 657 C CA . SER A 1 91 ? -12.602 5.125 1.546 1 75.69 91 SER A CA 1
ATOM 658 C C . SER A 1 91 ? -13.539 4.191 0.788 1 75.69 91 SER A C 1
ATOM 660 O O . SER A 1 91 ? -13.172 3.053 0.48 1 75.69 91 SER A O 1
ATOM 662 N N . GLY A 1 92 ? -14.719 4.621 0.774 1 67.88 92 GLY A N 1
ATOM 663 C CA . GLY A 1 92 ? -15.703 3.955 -0.062 1 67.88 92 GLY A CA 1
ATOM 664 C C . GLY A 1 92 ? -16.234 4.84 -1.169 1 67.88 92 GLY A C 1
ATOM 665 O O . GLY A 1 92 ? -16.531 6.02 -0.944 1 67.88 92 GLY A O 1
ATOM 666 N N . ALA A 1 93 ? -15.836 4.594 -2.354 1 58.69 93 ALA A N 1
ATOM 667 C CA . ALA A 1 93 ? -16.406 5.531 -3.322 1 58.69 93 ALA A CA 1
ATOM 668 C C . ALA A 1 93 ? -16.938 4.793 -4.547 1 58.69 93 ALA A C 1
ATOM 670 O O . ALA A 1 93 ? -16.297 3.867 -5.051 1 58.69 93 ALA A O 1
ATOM 671 N N . ILE A 1 94 ? -18.266 4.703 -4.52 1 59.56 94 ILE A N 1
ATOM 672 C CA . ILE A 1 94 ? -18.891 4.559 -5.828 1 59.56 94 ILE A CA 1
ATOM 673 C C . ILE A 1 94 ? -19.125 5.934 -6.438 1 59.56 94 ILE A C 1
ATOM 675 O O . ILE A 1 94 ? -19.984 6.684 -5.969 1 59.56 94 ILE A O 1
ATOM 679 N N . ALA A 1 95 ? -18.25 6.504 -7.355 1 66.56 95 ALA A N 1
ATOM 680 C CA . ALA A 1 95 ? -18.266 7.859 -7.906 1 66.56 95 ALA A CA 1
ATOM 681 C C . ALA A 1 95 ? -18.016 8.898 -6.816 1 66.56 95 ALA A C 1
ATOM 683 O O . ALA A 1 95 ? -16.938 9.508 -6.781 1 66.56 95 ALA A O 1
ATOM 684 N N . VAL A 1 96 ? -19.078 9.102 -5.73 1 73.19 96 VAL A N 1
ATOM 685 C CA . VAL A 1 96 ? -18.984 10.016 -4.598 1 73.19 96 VAL A CA 1
ATOM 686 C C . VAL A 1 96 ? -19.125 9.234 -3.293 1 73.19 96 VAL A C 1
ATOM 688 O O . VAL A 1 96 ? -20 8.375 -3.168 1 73.19 96 VAL A O 1
ATOM 691 N N . GLY A 1 97 ? -18.156 9.344 -2.523 1 80.38 97 GLY A N 1
ATOM 692 C CA . GLY A 1 97 ? -18.203 8.617 -1.266 1 80.38 97 GLY A CA 1
ATOM 693 C C . GLY A 1 97 ? -17.562 9.367 -0.117 1 80.38 97 GLY A C 1
ATOM 694 O O . GLY A 1 97 ? -17.562 10.602 -0.102 1 80.38 97 GLY A O 1
ATOM 695 N N . LEU A 1 98 ? -17.297 8.586 1.021 1 84.25 98 LEU A N 1
ATOM 696 C CA . LEU A 1 98 ? -16.672 9.148 2.217 1 84.25 98 LEU A CA 1
ATOM 697 C C . LEU A 1 98 ? -15.328 8.484 2.5 1 84.25 98 LEU A C 1
ATOM 699 O O . LEU A 1 98 ? -15.094 7.352 2.08 1 84.25 98 LEU A O 1
ATOM 703 N N . ARG A 1 99 ? -14.555 9.219 3.088 1 84.81 99 ARG A N 1
ATOM 704 C CA . ARG A 1 99 ? -13.289 8.68 3.574 1 84.81 99 ARG A CA 1
ATOM 705 C C . ARG A 1 99 ? -13.117 8.945 5.066 1 84.81 99 ARG A C 1
ATOM 707 O O . ARG A 1 99 ? -13.516 10 5.566 1 84.81 99 ARG A O 1
ATOM 714 N N . TYR A 1 100 ? -12.625 8 5.742 1 87.81 100 TYR A N 1
ATOM 715 C CA . TYR A 1 100 ? -12.297 8.047 7.16 1 87.81 100 TYR A CA 1
ATOM 716 C C . TYR A 1 100 ? -10.859 7.602 7.402 1 87.81 100 TYR A C 1
ATOM 718 O O . TYR A 1 100 ? -10.391 6.637 6.793 1 87.81 100 TYR A O 1
ATOM 726 N N . GLY A 1 101 ? -10.227 8.398 8.242 1 90.62 101 GLY A N 1
ATOM 727 C CA . GLY A 1 101 ? -8.852 8.031 8.555 1 90.62 101 GLY A CA 1
ATOM 728 C C . GLY A 1 101 ? -8.5 8.234 10.016 1 90.62 101 GLY A C 1
ATOM 729 O O . GLY A 1 101 ? -9.211 8.922 10.742 1 90.62 101 GLY A O 1
ATOM 730 N N . LYS A 1 102 ? -7.449 7.574 10.414 1 92 102 LYS A N 1
ATOM 731 C CA . LYS A 1 102 ? -6.871 7.703 11.75 1 92 102 LYS A CA 1
ATOM 732 C C . LYS A 1 102 ? -5.348 7.605 11.703 1 92 102 LYS A C 1
ATOM 734 O O . LYS A 1 102 ? -4.789 7 10.781 1 92 102 LYS A O 1
ATOM 739 N N . GLY A 1 103 ? -4.703 8.242 12.703 1 93.88 103 GLY A N 1
ATOM 740 C CA . GLY A 1 103 ? -3.254 8.188 12.781 1 93.88 103 GLY A CA 1
ATOM 741 C C . GLY A 1 103 ? -2.691 8.93 13.984 1 93.88 103 GLY A C 1
ATOM 742 O O . GLY A 1 103 ? -3.361 9.055 15.008 1 93.88 103 GLY A O 1
ATOM 743 N N . LEU A 1 104 ? -1.441 9.281 13.797 1 95.56 104 LEU A N 1
ATOM 744 C CA . LEU A 1 104 ? -0.726 10.047 14.812 1 95.56 104 LEU A CA 1
ATOM 745 C C . LEU A 1 104 ? -0.141 11.328 14.211 1 95.56 104 LEU A C 1
ATOM 747 O O . LEU A 1 104 ? 0.426 11.297 13.117 1 95.56 104 LEU A O 1
ATOM 751 N N . VAL A 1 105 ? -0.379 12.367 14.938 1 97.5 105 VAL A N 1
ATOM 752 C CA . VAL A 1 105 ? 0.285 13.617 14.578 1 97.5 105 VAL A CA 1
ATOM 753 C C . VAL A 1 105 ? 1.567 13.773 15.391 1 97.5 105 VAL A C 1
ATOM 755 O O . VAL A 1 105 ? 1.556 13.617 16.609 1 97.5 105 VAL A O 1
ATOM 758 N N . HIS A 1 106 ? 2.623 14.055 14.648 1 96.12 106 HIS A N 1
ATOM 759 C CA . HIS A 1 106 ? 3.953 14.258 15.219 1 96.12 106 HIS A CA 1
ATOM 760 C C . HIS A 1 106 ? 4.379 15.719 15.109 1 96.12 106 HIS A C 1
ATOM 762 O O . HIS A 1 106 ? 4.277 16.328 14.039 1 96.12 106 HIS A O 1
ATOM 768 N N . MET A 1 107 ? 4.738 16.297 16.219 1 96.19 107 MET A N 1
ATOM 769 C CA . MET A 1 107 ? 5.324 17.641 16.328 1 96.19 107 MET A CA 1
ATOM 770 C C . MET A 1 107 ? 6.504 17.641 17.281 1 96.19 107 MET A C 1
ATOM 772 O O . MET A 1 107 ? 6.473 16.969 18.312 1 96.19 107 MET A O 1
ATOM 776 N N . LYS A 1 108 ? 7.461 18.422 16.922 1 92.56 108 LYS A N 1
ATOM 777 C CA . LYS A 1 108 ? 8.609 18.5 17.812 1 92.56 108 LYS A CA 1
ATOM 778 C C . LYS A 1 108 ? 8.195 19.047 19.188 1 92.56 108 LYS A C 1
ATOM 780 O O . LYS A 1 108 ? 8.766 18.656 20.203 1 92.56 108 LYS A O 1
ATOM 785 N N . ALA A 1 109 ? 7.199 19.875 19.188 1 90.69 109 ALA A N 1
ATOM 786 C CA . ALA A 1 109 ? 6.742 20.531 20.406 1 90.69 109 ALA A CA 1
ATOM 787 C C . ALA A 1 109 ? 5.965 19.547 21.297 1 90.69 109 ALA A C 1
ATOM 789 O O . ALA A 1 109 ? 5.715 19.828 22.469 1 90.69 109 ALA A O 1
ATOM 790 N N . LEU A 1 110 ? 5.52 18.438 20.75 1 92.44 110 LEU A N 1
ATOM 791 C CA . LEU A 1 110 ? 4.758 17.438 21.516 1 92.44 110 LEU A CA 1
ATOM 792 C C . LEU A 1 110 ? 5.688 16.422 22.156 1 92.44 110 LEU A C 1
ATOM 794 O O . LEU A 1 110 ? 6.633 15.945 21.516 1 92.44 110 LEU A O 1
ATOM 798 N N . PRO A 1 111 ? 5.508 16.141 23.375 1 91.88 111 PRO A N 1
ATOM 799 C CA . PRO A 1 111 ? 6.328 15.109 24.031 1 91.88 111 PRO A CA 1
ATOM 800 C C . PRO A 1 111 ? 6.156 13.734 23.391 1 91.88 111 PRO A C 1
ATOM 802 O O . PRO A 1 111 ? 7.074 12.914 23.422 1 91.88 111 PRO A O 1
ATOM 805 N N . SER A 1 112 ? 4.977 13.469 22.969 1 95.25 112 SER A N 1
ATOM 806 C CA . SER A 1 112 ? 4.668 12.234 22.25 1 95.25 112 SER A CA 1
ATOM 807 C C . SER A 1 112 ? 3.639 12.477 21.156 1 95.25 112 SER A C 1
ATOM 809 O O . SER A 1 112 ? 2.859 13.43 21.219 1 95.25 112 SER A O 1
ATOM 811 N N . PRO A 1 113 ? 3.688 11.648 20.141 1 94.81 113 PRO A N 1
ATOM 812 C CA . PRO A 1 113 ? 2.674 11.797 19.094 1 94.81 113 PRO A CA 1
ATOM 813 C C . PRO A 1 113 ? 1.249 11.688 19.641 1 94.81 113 PRO A C 1
ATOM 815 O O . PRO A 1 113 ? 1.014 10.992 20.625 1 94.81 113 PRO A O 1
ATOM 818 N N . GLN A 1 114 ? 0.332 12.375 18.953 1 97 114 GLN A N 1
ATOM 819 C CA . GLN A 1 114 ? -1.057 12.375 19.391 1 97 114 GLN A CA 1
ATOM 820 C C . GLN A 1 114 ? -1.972 11.742 18.344 1 97 114 GLN A C 1
ATOM 822 O O . GLN A 1 114 ? -1.763 11.914 17.141 1 97 114 GLN A O 1
ATOM 827 N N . LYS A 1 115 ? -3.053 11.156 18.906 1 96.5 115 LYS A N 1
ATOM 828 C CA . LYS A 1 115 ? -4.047 10.547 18.031 1 96.5 115 LYS A CA 1
ATOM 829 C C . LYS A 1 115 ? -4.805 11.609 17.234 1 96.5 115 LYS A C 1
ATOM 831 O O . LYS A 1 115 ? -5.113 12.68 17.766 1 96.5 115 LYS A O 1
ATOM 836 N N . ILE A 1 116 ? -5.07 11.281 16.031 1 97.12 116 ILE A N 1
ATOM 837 C CA . ILE A 1 116 ? -5.828 12.156 15.141 1 97.12 116 ILE A CA 1
ATOM 838 C C . ILE A 1 116 ? -6.723 11.328 14.227 1 97.12 116 ILE A C 1
ATOM 840 O O . ILE A 1 116 ? -6.363 10.211 13.844 1 97.12 116 ILE A O 1
ATOM 844 N N . PHE A 1 117 ? -7.902 11.844 13.93 1 95.75 117 PHE A N 1
ATOM 845 C CA . PHE A 1 117 ? -8.859 11.273 12.984 1 95.75 117 PHE A CA 1
ATOM 846 C C . PHE A 1 117 ? -9.18 12.273 11.875 1 95.75 117 PHE A C 1
ATOM 848 O O . PHE A 1 117 ? -9.039 13.484 12.055 1 95.75 117 PHE A O 1
ATOM 855 N N . TRP A 1 118 ? -9.523 11.758 10.688 1 94.81 118 TRP A N 1
ATOM 856 C CA . TRP A 1 118 ? -10.016 12.656 9.648 1 94.81 118 TRP A CA 1
ATOM 857 C C . TRP A 1 118 ? -11.133 11.992 8.844 1 94.81 118 TRP A C 1
ATOM 859 O O . TRP A 1 118 ? -11.242 10.766 8.82 1 94.81 118 TRP A O 1
ATOM 869 N N . ARG A 1 119 ? -11.938 12.82 8.273 1 92.38 119 ARG A N 1
ATOM 870 C CA . ARG A 1 119 ? -13.055 12.398 7.43 1 92.38 119 ARG A CA 1
ATOM 871 C C . ARG A 1 119 ? -13.328 13.43 6.336 1 92.38 119 ARG A C 1
ATOM 873 O O . ARG A 1 119 ? -12.992 14.602 6.48 1 92.38 119 ARG A O 1
ATOM 880 N N . GLY A 1 120 ? -13.883 12.969 5.293 1 90.25 120 GLY A N 1
ATOM 881 C CA . GLY A 1 120 ? -14.258 13.859 4.203 1 90.25 120 GLY A CA 1
ATOM 882 C C . GLY A 1 120 ? -14.883 13.133 3.027 1 90.25 120 GLY A C 1
ATOM 883 O O . GLY A 1 120 ? -15.008 11.906 3.047 1 90.25 120 GLY A O 1
ATOM 884 N N . PRO A 1 121 ? -15.258 13.984 2.096 1 85.12 121 PRO A N 1
ATOM 885 C CA . PRO A 1 121 ? -15.789 13.367 0.875 1 85.12 121 PRO A CA 1
ATOM 886 C C . PRO A 1 121 ? -14.695 12.719 0.023 1 85.12 121 PRO A C 1
ATOM 888 O O . PRO A 1 121 ? -13.531 13.117 0.098 1 85.12 121 PRO A O 1
ATOM 891 N N . SER A 1 122 ? -15.133 11.641 -0.688 1 79.31 122 SER A N 1
ATOM 892 C CA . SER A 1 122 ? -14.227 10.977 -1.619 1 79.31 122 SER A CA 1
ATOM 893 C C . SER A 1 122 ? -14.883 10.781 -2.982 1 79.31 122 SER A C 1
ATOM 895 O O . SER A 1 122 ? -16.109 10.75 -3.09 1 79.31 122 SER A O 1
ATOM 897 N N . VAL A 1 123 ? -13.945 10.883 -4.012 1 71.06 123 VAL A N 1
ATOM 898 C CA . VAL A 1 123 ? -14.398 10.484 -5.34 1 71.06 123 VAL A CA 1
ATOM 899 C C . VAL A 1 123 ? -13.594 9.281 -5.824 1 71.06 123 VAL A C 1
ATOM 901 O O . VAL A 1 123 ? -12.375 9.234 -5.664 1 71.06 123 VAL A O 1
ATOM 904 N N . GLY A 1 124 ? -14.391 8.273 -6.121 1 64.06 124 GLY A N 1
ATOM 905 C CA . GLY A 1 124 ? -13.703 7.098 -6.641 1 64.06 124 GLY A CA 1
ATOM 906 C C . GLY A 1 124 ? -14.375 6.516 -7.871 1 64.06 124 GLY A C 1
ATOM 907 O O . GLY A 1 124 ? -15.539 6.812 -8.148 1 64.06 124 GLY A O 1
ATOM 908 N N . PHE A 1 125 ? -13.539 6.09 -8.734 1 54.28 125 PHE A N 1
ATOM 909 C CA . PHE A 1 125 ? -14.086 5.5 -9.953 1 54.28 125 PHE A CA 1
ATOM 910 C C . PHE A 1 125 ? -14.445 4.035 -9.734 1 54.28 125 PHE A C 1
ATOM 912 O O . PHE A 1 125 ? -15.164 3.443 -10.539 1 54.28 125 PHE A O 1
ATOM 919 N N . ASP A 1 126 ? -13.773 3.539 -8.828 1 49.62 126 ASP A N 1
ATOM 920 C CA . ASP A 1 126 ? -14.039 2.113 -8.664 1 49.62 126 ASP A CA 1
ATOM 921 C C . ASP A 1 126 ? -15.086 1.87 -7.578 1 49.62 126 ASP A C 1
ATOM 923 O O . ASP A 1 126 ? -15.305 2.729 -6.719 1 49.62 126 ASP A O 1
ATOM 927 N N . THR A 1 127 ? -15.961 0.817 -7.863 1 50.69 127 THR A N 1
ATOM 928 C CA . THR A 1 127 ? -17 0.375 -6.938 1 50.69 127 THR A CA 1
ATOM 929 C C . THR A 1 127 ? -16.375 -0.364 -5.75 1 50.69 127 THR A C 1
ATOM 931 O O . THR A 1 127 ? -15.812 -1.445 -5.914 1 50.69 127 THR A O 1
ATOM 934 N N . GLY A 1 128 ? -15.734 0.268 -4.871 1 53.78 128 GLY A N 1
ATOM 935 C CA . GLY A 1 128 ? -15.359 -0.502 -3.697 1 53.78 128 GLY A CA 1
ATOM 936 C C . GLY A 1 128 ? -14.617 0.317 -2.66 1 53.78 128 GLY A C 1
ATOM 937 O O . GLY A 1 128 ? -14.648 1.549 -2.693 1 53.78 128 GLY A O 1
ATOM 938 N N . GLY A 1 129 ? -14.266 -0.468 -1.646 1 58 129 GLY A N 1
ATOM 939 C CA . GLY A 1 129 ? -13.5 0.065 -0.529 1 58 129 GLY A CA 1
ATOM 940 C C . GLY A 1 129 ? -12.008 0.066 -0.775 1 58 129 GLY A C 1
ATOM 941 O O . GLY A 1 129 ? -11.492 -0.79 -1.497 1 58 129 GLY A O 1
ATOM 942 N N . ASN A 1 130 ? -11.484 1.346 -0.582 1 61.12 130 ASN A N 1
ATOM 943 C CA . ASN A 1 130 ? -10.031 1.453 -0.693 1 61.12 130 ASN A CA 1
ATOM 944 C C . ASN A 1 130 ? -9.391 1.754 0.656 1 61.12 130 ASN A C 1
ATOM 946 O O . ASN A 1 130 ? -9.953 2.488 1.469 1 61.12 130 ASN A O 1
ATOM 950 N N . ALA A 1 131 ? -8.32 1.039 0.913 1 67.44 131 ALA A N 1
ATOM 951 C CA . ALA A 1 131 ? -7.477 1.338 2.07 1 67.44 131 ALA A CA 1
ATOM 952 C C . ALA A 1 131 ? -6.125 1.896 1.637 1 67.44 131 ALA A C 1
ATOM 954 O O . ALA A 1 131 ? -5.531 1.421 0.666 1 67.44 131 ALA A O 1
ATOM 955 N N . SER A 1 132 ? -5.809 3.023 2.311 1 74.38 132 SER A N 1
ATOM 956 C CA . SER A 1 132 ? -4.555 3.68 1.958 1 74.38 132 SER A CA 1
ATOM 957 C C . SER A 1 132 ? -3.75 4.039 3.201 1 74.38 132 SER A C 1
ATOM 959 O O . SER A 1 132 ? -4.32 4.383 4.238 1 74.38 132 SER A O 1
ATOM 961 N N . ARG A 1 133 ? -2.422 3.885 3.051 1 80.62 133 ARG A N 1
ATOM 962 C CA . ARG A 1 133 ? -1.546 4.566 4 1 80.62 133 ARG A CA 1
ATOM 963 C C . ARG A 1 133 ? -1.35 6.027 3.613 1 80.62 133 ARG A C 1
ATOM 965 O O . ARG A 1 133 ? -1.214 6.348 2.43 1 80.62 133 ARG A O 1
ATOM 972 N N . VAL A 1 134 ? -1.433 6.871 4.66 1 88.44 134 VAL A N 1
ATOM 973 C CA . VAL A 1 134 ? -1.354 8.305 4.402 1 88.44 134 VAL A CA 1
ATOM 974 C C . VAL A 1 134 ? -0.248 8.922 5.254 1 88.44 134 VAL A C 1
ATOM 976 O O . VAL A 1 134 ? -0.233 8.758 6.477 1 88.44 134 VAL A O 1
ATOM 979 N N . PHE A 1 135 ? 0.676 9.594 4.562 1 92.25 135 PHE A N 1
ATOM 980 C CA . PHE A 1 135 ? 1.72 10.406 5.18 1 92.25 135 PHE A CA 1
ATOM 981 C C . PHE A 1 135 ? 1.575 11.867 4.777 1 92.25 135 PHE A C 1
ATOM 983 O O . PHE A 1 135 ? 1.825 12.234 3.627 1 92.25 135 PHE A O 1
ATOM 990 N N . SER A 1 136 ? 1.221 12.695 5.816 1 97.25 136 SER A N 1
ATOM 991 C CA . SER A 1 136 ? 0.966 14.094 5.508 1 97.25 136 SER A CA 1
ATOM 992 C C . SER A 1 136 ? 2.059 14.992 6.074 1 97.25 136 SER A C 1
ATOM 994 O O . SER A 1 136 ? 2.418 14.875 7.25 1 97.25 136 SER A O 1
ATOM 996 N N . LEU A 1 137 ? 2.539 15.859 5.223 1 97.88 137 LEU A N 1
ATOM 997 C CA . LEU A 1 137 ? 3.338 16.969 5.738 1 97.88 137 LEU A CA 1
ATOM 998 C C . LEU A 1 137 ? 2.451 18.141 6.125 1 97.88 137 LEU A C 1
ATOM 1000 O O . LEU A 1 137 ? 1.49 18.453 5.422 1 97.88 137 LEU A O 1
ATOM 1004 N N . VAL A 1 138 ? 2.77 18.781 7.289 1 98.44 138 VAL A N 1
ATOM 1005 C CA . VAL A 1 138 ? 1.999 19.922 7.777 1 98.44 138 VAL A CA 1
ATOM 1006 C C . VAL A 1 138 ? 2.924 21.125 7.988 1 98.44 138 VAL A C 1
ATOM 1008 O O . VAL A 1 138 ? 3.986 21 8.602 1 98.44 138 VAL A O 1
ATOM 1011 N N . TYR A 1 139 ? 2.496 22.25 7.441 1 97.94 139 TYR A N 1
ATOM 1012 C CA . TYR A 1 139 ? 3.223 23.516 7.574 1 97.94 139 TYR A CA 1
ATOM 1013 C C . TYR A 1 139 ? 2.406 24.531 8.352 1 97.94 139 TYR A C 1
ATOM 1015 O O . TYR A 1 139 ? 1.178 24.562 8.25 1 97.94 139 TYR A O 1
ATOM 1023 N N . GLY A 1 140 ? 3.08 25.375 9.133 1 96.88 140 GLY A N 1
ATOM 1024 C CA . GLY A 1 140 ? 2.416 26.469 9.836 1 96.88 140 GLY A CA 1
ATOM 1025 C C . GLY A 1 140 ? 1.611 26 11.031 1 96.88 140 GLY A C 1
ATOM 1026 O O . GLY A 1 140 ? 0.657 26.672 11.445 1 96.88 140 GLY A O 1
ATOM 1027 N N . LEU A 1 141 ? 1.902 24.766 11.508 1 97 141 LEU A N 1
ATOM 1028 C CA . LEU A 1 141 ? 1.226 24.25 12.688 1 97 141 LEU A CA 1
ATOM 1029 C C . LEU A 1 141 ? 2.098 24.422 13.93 1 97 141 LEU A C 1
ATOM 1031 O O . LEU A 1 141 ? 3.023 23.625 14.148 1 97 141 LEU A O 1
ATOM 1035 N N . TYR A 1 142 ? 1.781 25.344 14.773 1 93.44 142 TYR A N 1
ATOM 1036 C CA . TYR A 1 142 ? 2.582 25.656 15.953 1 93.44 142 TYR A CA 1
ATOM 1037 C C . TYR A 1 142 ? 1.856 25.234 17.234 1 93.44 142 TYR A C 1
ATOM 1039 O O . TYR A 1 142 ? 2.465 25.156 18.297 1 93.44 142 TYR A O 1
ATOM 1047 N N . ASP A 1 143 ? 0.602 25.062 17.047 1 94.94 143 ASP A N 1
ATOM 1048 C CA . ASP A 1 143 ? -0.292 24.516 18.062 1 94.94 143 ASP A CA 1
ATOM 1049 C C . ASP A 1 143 ? -1.11 23.344 17.5 1 94.94 143 ASP A C 1
ATOM 1051 O O . ASP A 1 143 ? -1.9 23.531 16.562 1 94.94 143 ASP A O 1
ATOM 1055 N N . VAL A 1 144 ? -0.928 22.188 18.156 1 96.38 144 VAL A N 1
ATOM 1056 C CA . VAL A 1 144 ? -1.585 20.984 17.641 1 96.38 144 VAL A CA 1
ATOM 1057 C C . VAL A 1 144 ? -3.096 21.203 17.609 1 96.38 144 VAL A C 1
ATOM 1059 O O . VAL A 1 144 ? -3.789 20.641 16.75 1 96.38 144 VAL A O 1
ATOM 1062 N N . GLU A 1 145 ? -3.666 22.078 18.438 1 96.75 145 GLU A N 1
ATOM 1063 C CA . GLU A 1 145 ? -5.105 22.312 18.5 1 96.75 145 GLU A CA 1
ATOM 1064 C C . GLU A 1 145 ? -5.625 22.891 17.188 1 96.75 145 GLU A C 1
ATOM 1066 O O . GLU A 1 145 ? -6.801 22.734 16.859 1 96.75 145 GLU A O 1
ATOM 1071 N N . LYS A 1 146 ? -4.73 23.484 16.469 1 96.69 146 LYS A N 1
ATOM 1072 C CA . LYS A 1 146 ? -5.133 24.188 15.258 1 96.69 146 LYS A CA 1
ATOM 1073 C C . LYS A 1 146 ? -5.348 23.219 14.102 1 96.69 146 LYS A C 1
ATOM 1075 O O . LYS A 1 146 ? -5.902 23.594 13.062 1 96.69 146 LYS A O 1
ATOM 1080 N N . ILE A 1 147 ? -4.961 21.953 14.242 1 97.88 147 ILE A N 1
ATOM 1081 C CA . ILE A 1 147 ? -5.148 20.984 13.172 1 97.88 147 ILE A CA 1
ATOM 1082 C C . ILE A 1 147 ? -6.574 20.453 13.203 1 97.88 147 ILE A C 1
ATOM 1084 O O . ILE A 1 147 ? -7.066 19.906 12.203 1 97.88 147 ILE A O 1
ATOM 1088 N N . TYR A 1 148 ? -7.258 20.594 14.32 1 97.75 148 TYR A N 1
ATOM 1089 C CA . TYR A 1 148 ? -8.57 19.984 14.484 1 97.75 148 TYR A CA 1
ATOM 1090 C C . TYR A 1 148 ? -9.664 20.891 13.945 1 97.75 148 TYR A C 1
ATOM 1092 O O . TYR A 1 148 ? -10.469 21.438 14.703 1 97.75 148 TYR A O 1
ATOM 1100 N N . GLN A 1 149 ? -9.766 20.906 12.68 1 97.44 149 GLN A N 1
ATOM 1101 C CA . GLN A 1 149 ? -10.727 21.688 11.898 1 97.44 149 GLN A CA 1
ATOM 1102 C C . GLN A 1 149 ? -10.812 21.172 10.469 1 97.44 149 GLN A C 1
ATOM 1104 O O . GLN A 1 149 ? -10.156 20.188 10.117 1 97.44 149 GLN A O 1
ATOM 1109 N N . ARG A 1 150 ? -11.641 21.844 9.672 1 96.44 150 ARG A N 1
ATOM 1110 C CA . ARG A 1 150 ? -11.789 21.5 8.266 1 96.44 150 ARG A CA 1
ATOM 1111 C C . ARG A 1 150 ? -10.719 22.172 7.414 1 96.44 150 ARG A C 1
ATOM 1113 O O . ARG A 1 150 ? -10.398 23.344 7.617 1 96.44 150 ARG A O 1
ATOM 1120 N N . PHE A 1 151 ? -10.172 21.406 6.566 1 97 151 PHE A N 1
ATOM 1121 C CA . PHE A 1 151 ? -9.227 21.906 5.578 1 97 151 PHE A CA 1
ATOM 1122 C C . PHE A 1 151 ? -9.758 21.703 4.164 1 97 151 PHE A C 1
ATOM 1124 O O . PHE A 1 151 ? -9.828 20.562 3.686 1 97 151 PHE A O 1
ATOM 1131 N N . PRO A 1 152 ? -10.164 22.781 3.5 1 95 152 PRO A N 1
ATOM 1132 C CA . PRO A 1 152 ? -10.547 22.625 2.096 1 95 152 PRO A CA 1
ATOM 1133 C C . PRO A 1 152 ? -9.375 22.234 1.203 1 95 152 PRO A C 1
ATOM 1135 O O . PRO A 1 152 ? -8.234 22.625 1.458 1 95 152 PRO A O 1
ATOM 1138 N N . GLY A 1 153 ? -9.711 21.484 0.186 1 93.44 153 GLY A N 1
ATOM 1139 C CA . GLY A 1 153 ? -8.703 21.156 -0.809 1 93.44 153 GLY A CA 1
ATOM 1140 C C . GLY A 1 153 ? -8.266 22.344 -1.634 1 93.44 153 GLY A C 1
ATOM 1141 O O . GLY A 1 153 ? -9.07 23.234 -1.939 1 93.44 153 GLY A O 1
ATOM 1142 N N . VAL A 1 154 ? -6.957 22.297 -1.938 1 92.5 154 VAL A N 1
ATOM 1143 C CA . VAL A 1 154 ? -6.438 23.328 -2.832 1 92.5 154 VAL A CA 1
ATOM 1144 C C . VAL A 1 154 ? -6.664 22.922 -4.285 1 92.5 154 VAL A C 1
ATOM 1146 O O . VAL A 1 154 ? -6.176 21.875 -4.723 1 92.5 154 VAL A O 1
ATOM 1149 N N . ASP A 1 155 ? -7.289 23.734 -4.988 1 86.38 155 ASP A N 1
ATOM 1150 C CA . ASP A 1 155 ? -7.633 23.406 -6.371 1 86.38 155 ASP A CA 1
ATOM 1151 C C . ASP A 1 155 ? -6.379 23.219 -7.219 1 86.38 155 ASP A C 1
ATOM 1153 O O . ASP A 1 155 ? -5.434 24 -7.133 1 86.38 155 ASP A O 1
ATOM 1157 N N . GLY A 1 156 ? -6.379 22.203 -8.055 1 81.81 156 GLY A N 1
ATOM 1158 C CA . GLY A 1 156 ? -5.312 21.969 -9.016 1 81.81 156 GLY A CA 1
ATOM 1159 C C . GLY A 1 156 ? -4.035 21.469 -8.367 1 81.81 156 GLY A C 1
ATOM 1160 O O . GLY A 1 156 ? -2.99 21.391 -9.023 1 81.81 156 GLY A O 1
ATOM 1161 N N . SER A 1 157 ? -4.145 21.094 -7.09 1 86.62 157 SER A N 1
ATOM 1162 C CA . SER A 1 157 ? -2.914 20.719 -6.398 1 86.62 157 SER A CA 1
ATOM 1163 C C . SER A 1 157 ? -2.654 19.219 -6.504 1 86.62 157 SER A C 1
ATOM 1165 O O . SER A 1 157 ? -1.565 18.734 -6.176 1 86.62 157 SER A O 1
ATOM 1167 N N . ALA A 1 158 ? -3.676 18.469 -6.969 1 83.12 158 ALA A N 1
ATOM 1168 C CA . ALA A 1 158 ? -3.574 17.016 -6.969 1 83.12 158 ALA A CA 1
ATOM 1169 C C . ALA A 1 158 ? -2.584 16.531 -8.023 1 83.12 158 ALA A C 1
ATOM 1171 O O . ALA A 1 158 ? -2.549 17.062 -9.141 1 83.12 158 ALA A O 1
ATOM 1172 N N . TYR A 1 159 ? -1.723 15.594 -7.625 1 77.25 159 TYR A N 1
ATOM 1173 C CA . TYR A 1 159 ? -0.863 14.93 -8.602 1 77.25 159 TYR A CA 1
ATOM 1174 C C . TYR A 1 159 ? -0.525 13.508 -8.148 1 77.25 159 TYR A C 1
ATOM 1176 O O . TYR A 1 159 ? -0.742 13.156 -6.988 1 77.25 159 TYR A O 1
ATOM 1184 N N . PHE A 1 160 ? -0.136 12.742 -9.156 1 72.38 160 PHE A N 1
ATOM 1185 C CA . PHE A 1 160 ? 0.217 11.344 -8.945 1 72.38 160 PHE A CA 1
ATOM 1186 C C . PHE A 1 160 ? 1.665 11.086 -9.344 1 72.38 160 PHE A C 1
ATOM 1188 O O . PHE A 1 160 ? 2.143 11.617 -10.352 1 72.38 160 PHE A O 1
ATOM 1195 N N . ILE A 1 161 ? 2.395 10.297 -8.461 1 70.31 161 ILE A N 1
ATOM 1196 C CA . ILE A 1 161 ? 3.768 9.922 -8.781 1 70.31 161 ILE A CA 1
ATOM 1197 C C . ILE A 1 161 ? 4.086 8.562 -8.164 1 70.31 161 ILE A C 1
ATOM 1199 O O . ILE A 1 161 ? 3.975 8.383 -6.949 1 70.31 161 ILE A O 1
ATOM 1203 N N . GLY A 1 162 ? 4.418 7.629 -9.07 1 63.41 162 GLY A N 1
ATOM 1204 C CA . GLY A 1 162 ? 4.941 6.352 -8.617 1 63.41 162 GLY A CA 1
ATOM 1205 C C . GLY A 1 162 ? 3.984 5.602 -7.711 1 63.41 162 GLY A C 1
ATOM 1206 O O . GLY A 1 162 ? 4.406 4.977 -6.738 1 63.41 162 GLY A O 1
ATOM 1207 N N . GLY A 1 163 ? 2.625 5.867 -7.805 1 69.44 163 GLY A N 1
ATOM 1208 C CA . GLY A 1 163 ? 1.643 5.172 -6.992 1 69.44 163 GLY A CA 1
ATOM 1209 C C . GLY A 1 163 ? 1.189 5.973 -5.785 1 69.44 163 GLY A C 1
ATOM 1210 O O . GLY A 1 163 ? 0.41 5.48 -4.969 1 69.44 163 GLY A O 1
ATOM 1211 N N . LEU A 1 164 ? 1.817 7.105 -5.66 1 76.75 164 LEU A N 1
ATOM 1212 C CA . LEU A 1 164 ? 1.452 8.016 -4.582 1 76.75 164 LEU A CA 1
ATOM 1213 C C . LEU A 1 164 ? 0.565 9.148 -5.098 1 76.75 164 LEU A C 1
ATOM 1215 O O . LEU A 1 164 ? 0.795 9.672 -6.191 1 76.75 164 LEU A O 1
ATOM 1219 N N . GLY A 1 165 ? -0.5 9.352 -4.41 1 79.56 165 GLY A N 1
ATOM 1220 C CA . GLY A 1 165 ? -1.324 10.516 -4.691 1 79.56 165 GLY A CA 1
ATOM 1221 C C . GLY A 1 165 ? -1.145 11.633 -3.68 1 79.56 165 GLY A C 1
ATOM 1222 O O . GLY A 1 165 ? -1.016 11.375 -2.482 1 79.56 165 GLY A O 1
ATOM 1223 N N . VAL A 1 166 ? -1.082 12.852 -4.172 1 87.06 166 VAL A N 1
ATOM 1224 C CA . VAL A 1 166 ? -0.924 14.023 -3.309 1 87.06 166 VAL A CA 1
ATOM 1225 C C . VAL A 1 166 ? -2.014 15.047 -3.615 1 87.06 166 VAL A C 1
ATOM 1227 O O . VAL A 1 166 ? -2.328 15.289 -4.781 1 87.06 166 VAL A O 1
ATOM 1230 N N . ASN A 1 167 ? -2.613 15.5 -2.592 1 89 167 ASN A N 1
ATOM 1231 C CA . ASN A 1 167 ? -3.566 16.594 -2.715 1 89 167 ASN A CA 1
ATOM 1232 C C . ASN A 1 167 ? -3.48 17.547 -1.524 1 89 167 ASN A C 1
ATOM 1234 O O . ASN A 1 167 ? -3.783 17.172 -0.393 1 89 167 ASN A O 1
ATOM 1238 N N . TYR A 1 168 ? -3.148 18.844 -1.845 1 94.38 168 TYR A N 1
ATOM 1239 C CA . TYR A 1 168 ? -2.953 19.797 -0.765 1 94.38 168 TYR A CA 1
ATOM 1240 C C . TYR A 1 168 ? -4.289 20.234 -0.177 1 94.38 168 TYR A C 1
ATOM 1242 O O . TYR A 1 168 ? -5.301 20.281 -0.882 1 94.38 168 TYR A O 1
ATOM 1250 N N . GLN A 1 169 ? -4.211 20.609 1.055 1 96.69 169 GLN A N 1
ATOM 1251 C CA . GLN A 1 169 ? -5.281 21.281 1.781 1 96.69 169 GLN A CA 1
ATOM 1252 C C . GLN A 1 169 ? -4.75 22.484 2.549 1 96.69 169 GLN A C 1
ATOM 1254 O O . GLN A 1 169 ? -3.6 22.5 2.988 1 96.69 169 GLN A O 1
ATOM 1259 N N . GLN A 1 170 ? -5.695 23.453 2.664 1 97.5 170 GLN A N 1
ATOM 1260 C CA . GLN A 1 170 ? -5.215 24.656 3.346 1 97.5 170 GLN A CA 1
ATOM 1261 C C . GLN A 1 170 ? -6.344 25.328 4.117 1 97.5 170 GLN A C 1
ATOM 1263 O O . GLN A 1 170 ? -7.465 25.438 3.621 1 97.5 170 GLN A O 1
ATOM 1268 N N . SER A 1 171 ? -6.047 25.656 5.297 1 97.56 171 SER A N 1
ATOM 1269 C CA . SER A 1 171 ? -6.855 26.562 6.109 1 97.56 171 SER A CA 1
ATOM 1270 C C . SER A 1 171 ? -5.992 27.641 6.77 1 97.56 171 SER A C 1
ATOM 1272 O O . SER A 1 171 ? -5.105 27.328 7.566 1 97.56 171 SER A O 1
ATOM 1274 N N . ASP A 1 172 ? -6.246 28.875 6.395 1 95.94 172 ASP A N 1
ATOM 1275 C CA . ASP A 1 172 ? -5.418 30 6.852 1 95.94 172 ASP A CA 1
ATOM 1276 C C . ASP A 1 172 ? -3.947 29.75 6.52 1 95.94 172 ASP A C 1
ATOM 1278 O O . ASP A 1 172 ? -3.602 29.5 5.363 1 95.94 172 ASP A O 1
ATOM 1282 N N . ASP A 1 173 ? -3.102 29.734 7.535 1 95.69 173 ASP A N 1
ATOM 1283 C CA . ASP A 1 173 ? -1.667 29.625 7.289 1 95.69 173 ASP A CA 1
ATOM 1284 C C . ASP A 1 173 ? -1.195 28.188 7.414 1 95.69 173 ASP A C 1
ATOM 1286 O O . ASP A 1 173 ? -0.004 27.906 7.273 1 95.69 173 ASP A O 1
ATOM 1290 N N . THR A 1 174 ? -2.135 27.375 7.645 1 97.88 174 THR A N 1
ATOM 1291 C CA . THR A 1 174 ? -1.765 25.969 7.812 1 97.88 174 THR A CA 1
ATOM 1292 C C . THR A 1 174 ? -2.006 25.188 6.52 1 97.88 174 THR A C 1
ATOM 1294 O O . THR A 1 174 ? -3.074 25.297 5.914 1 97.88 174 THR A O 1
ATOM 1297 N N . ILE A 1 175 ? -0.956 24.438 6.078 1 98 175 ILE A N 1
ATOM 1298 C CA . ILE A 1 175 ? -1.021 23.594 4.891 1 98 175 ILE A CA 1
ATOM 1299 C C . ILE A 1 175 ? -0.888 22.125 5.289 1 98 175 ILE A C 1
ATOM 1301 O O . ILE A 1 175 ? -0.028 21.766 6.102 1 98 175 ILE A O 1
ATOM 1305 N N . VAL A 1 176 ? -1.782 21.312 4.805 1 98.19 176 VAL A N 1
ATOM 1306 C CA . VAL A 1 176 ? -1.673 19.875 4.926 1 98.19 176 VAL A CA 1
ATOM 1307 C C . VAL A 1 176 ? -1.472 19.25 3.547 1 98.19 176 VAL A C 1
ATOM 1309 O O . VAL A 1 176 ? -2.227 19.531 2.615 1 98.19 176 VAL A O 1
ATOM 1312 N N . ALA A 1 177 ? -0.411 18.422 3.402 1 96.56 177 ALA A N 1
ATOM 1313 C CA . ALA A 1 177 ? -0.075 17.766 2.139 1 96.56 177 ALA A CA 1
ATOM 1314 C C . ALA A 1 177 ? -0.068 16.25 2.291 1 96.56 177 ALA A C 1
ATOM 1316 O O . ALA A 1 177 ? 0.993 15.641 2.441 1 96.56 177 ALA A O 1
ATOM 1317 N N . PRO A 1 178 ? -1.216 15.633 2.182 1 94.81 178 PRO A N 1
ATOM 1318 C CA . PRO A 1 178 ? -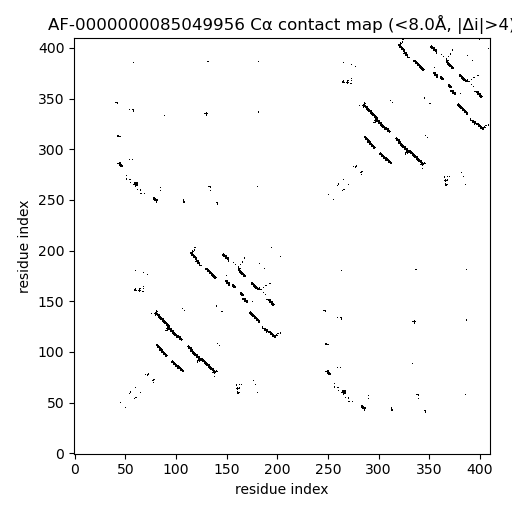1.271 14.172 2.307 1 94.81 178 PRO A CA 1
ATOM 1319 C C . PRO A 1 178 ? -0.658 13.453 1.106 1 94.81 178 PRO A C 1
ATOM 1321 O O . PRO A 1 178 ? -0.954 13.797 -0.04 1 94.81 178 PRO A O 1
ATOM 1324 N N . ILE A 1 179 ? 0.243 12.555 1.37 1 89.75 179 ILE A N 1
ATOM 1325 C CA . ILE A 1 179 ? 0.76 11.555 0.438 1 89.75 179 ILE A CA 1
ATOM 1326 C C . ILE A 1 179 ? 0.08 10.211 0.688 1 89.75 179 ILE A C 1
ATOM 1328 O O . ILE A 1 179 ? 0.244 9.617 1.755 1 89.75 179 ILE A O 1
ATOM 1332 N N . ARG A 1 180 ? -0.678 9.758 -0.299 1 83.44 180 ARG A N 1
ATOM 1333 C CA . ARG A 1 180 ? -1.46 8.539 -0.121 1 83.44 180 ARG A CA 1
ATOM 1334 C C . ARG A 1 180 ? -0.886 7.395 -0.949 1 83.44 180 ARG A C 1
ATOM 1336 O O . ARG A 1 180 ? -0.673 7.539 -2.154 1 83.44 180 ARG A O 1
ATOM 1343 N N . ALA A 1 181 ? -0.537 6.359 -0.139 1 76.31 181 ALA A N 1
ATOM 1344 C CA . ALA A 1 181 ? -0.12 5.133 -0.815 1 76.31 181 ALA A CA 1
ATOM 1345 C C . ALA A 1 181 ? -1.276 4.145 -0.917 1 76.31 181 ALA A C 1
ATOM 1347 O O . ALA A 1 181 ? -2.062 4 0.022 1 76.31 181 ALA A O 1
ATOM 1348 N N . GLY A 1 182 ? -1.296 3.4 -1.974 1 59.53 182 GLY A N 1
ATOM 1349 C CA . GLY A 1 182 ? -2.328 2.385 -2.117 1 59.53 182 GLY A CA 1
ATOM 1350 C C . GLY A 1 182 ? -3.582 2.902 -2.797 1 59.53 182 GLY A C 1
ATOM 1351 O O . GLY A 1 182 ? -4.668 2.342 -2.617 1 59.53 182 GLY A O 1
ATOM 1352 N N . VAL A 1 183 ? -3.561 4.113 -3.264 1 53.41 183 VAL A N 1
ATOM 1353 C CA . VAL A 1 183 ? -4.762 4.621 -3.918 1 53.41 183 VAL A CA 1
ATOM 1354 C C . VAL A 1 183 ? -4.906 3.984 -5.297 1 53.41 183 VAL A C 1
ATOM 1356 O O . VAL A 1 183 ? -5.977 4.047 -5.906 1 53.41 183 VAL A O 1
ATOM 1359 N N . GLY A 1 184 ? -4.312 2.828 -5.363 1 48.25 184 GLY A N 1
ATOM 1360 C CA . GLY A 1 184 ? -4.367 2.352 -6.738 1 48.25 184 GLY A CA 1
ATOM 1361 C C . GLY A 1 184 ? -4.426 3.475 -7.758 1 48.25 184 GLY A C 1
ATOM 1362 O O . GLY A 1 184 ? -4.082 4.617 -7.449 1 48.25 184 GLY A O 1
ATOM 1363 N N . PHE A 1 185 ? -4.441 3.141 -8.992 1 43.03 185 PHE A N 1
ATOM 1364 C CA . PHE A 1 185 ? -4.59 4.113 -10.062 1 43.03 185 PHE A CA 1
ATOM 1365 C C . PHE A 1 185 ? -5.809 5 -9.828 1 43.03 185 PHE A C 1
ATOM 1367 O O . PHE A 1 185 ? -6.059 5.938 -10.586 1 43.03 185 PHE A O 1
ATOM 1374 N N . ARG A 1 186 ? -6.414 4.688 -8.719 1 44.75 186 ARG A N 1
ATOM 1375 C CA . ARG A 1 186 ? -7.664 5.391 -8.453 1 44.75 186 ARG A CA 1
ATOM 1376 C C . ARG A 1 186 ? -7.43 6.598 -7.547 1 44.75 186 ARG A C 1
ATOM 1378 O O . ARG A 1 186 ? -6.93 6.453 -6.43 1 44.75 186 ARG A O 1
ATOM 1385 N N . LEU A 1 187 ? -6.941 7.551 -8.062 1 46.47 187 LEU A N 1
ATOM 1386 C CA . LEU A 1 187 ? -6.793 8.773 -7.277 1 46.47 187 LEU A CA 1
ATOM 1387 C C . LEU A 1 187 ? -8.102 9.141 -6.586 1 46.47 187 LEU A C 1
ATOM 1389 O O . LEU A 1 187 ? -9.141 9.281 -7.238 1 46.47 187 LEU A O 1
ATOM 1393 N N . GLY A 1 188 ? -8.344 8.547 -5.328 1 51.34 188 GLY A N 1
ATOM 1394 C CA . GLY A 1 188 ? -9.375 9.336 -4.664 1 51.34 188 GLY A CA 1
ATOM 1395 C C . GLY A 1 188 ? -8.945 10.766 -4.395 1 51.34 188 GLY A C 1
ATOM 1396 O O . GLY A 1 188 ? -7.938 11 -3.723 1 51.34 188 GLY A O 1
ATOM 1397 N N . ALA A 1 189 ? -9.18 11.602 -5.477 1 53 189 ALA A N 1
ATOM 1398 C CA . ALA A 1 189 ? -8.961 13.023 -5.25 1 53 189 ALA A CA 1
ATOM 1399 C C . ALA A 1 189 ? -9.875 13.555 -4.148 1 53 189 ALA A C 1
ATOM 1401 O O . ALA A 1 189 ? -10.984 13.062 -3.965 1 53 189 ALA A O 1
ATOM 1402 N N . ASN A 1 190 ? -9.148 13.992 -3.02 1 57.84 190 ASN A N 1
ATOM 1403 C CA . ASN A 1 190 ? -9.961 14.75 -2.072 1 57.84 190 ASN A CA 1
ATOM 1404 C C . ASN A 1 190 ? -10.633 15.945 -2.736 1 57.84 190 ASN A C 1
ATOM 1406 O O . ASN A 1 190 ? -9.961 16.906 -3.117 1 57.84 190 ASN A O 1
ATOM 1410 N N . ILE A 1 191 ? -11.883 15.539 -3.201 1 63.19 191 ILE A N 1
ATOM 1411 C CA . ILE A 1 191 ? -12.641 16.672 -3.709 1 63.19 191 ILE A CA 1
ATOM 1412 C C . ILE A 1 191 ? -13.414 17.328 -2.566 1 63.19 191 ILE A C 1
ATOM 1414 O O . ILE A 1 191 ? -14.188 16.656 -1.869 1 63.19 191 ILE A O 1
ATOM 1418 N N . GLY A 1 192 ? -12.789 18.375 -2.146 1 84.38 192 GLY A N 1
ATOM 1419 C CA . GLY A 1 192 ? -13.492 19.141 -1.127 1 84.38 192 GLY A CA 1
ATOM 1420 C C . GLY A 1 192 ? -12.617 19.484 0.063 1 84.38 192 GLY A C 1
ATOM 1421 O O . GLY A 1 192 ? -11.75 20.359 -0.028 1 84.38 192 GLY A O 1
ATOM 1422 N N . TYR A 1 193 ? -13.039 18.703 1.164 1 92.56 193 TYR A N 1
ATOM 1423 C CA . TYR A 1 193 ? -12.344 19.047 2.402 1 92.56 193 TYR A CA 1
ATOM 1424 C C . TYR A 1 193 ? -12.062 17.797 3.227 1 92.56 193 TYR A C 1
ATOM 1426 O O . TYR A 1 193 ? -12.664 16.734 2.996 1 92.56 193 TYR A O 1
ATOM 1434 N N . LEU A 1 194 ? -11.117 17.844 4.027 1 94.69 194 LEU A N 1
ATOM 1435 C CA . LEU A 1 194 ? -10.961 16.906 5.137 1 94.69 194 LEU A CA 1
ATOM 1436 C C . LEU A 1 194 ? -11.148 17.609 6.473 1 94.69 194 LEU A C 1
ATOM 1438 O O . LEU A 1 194 ? -10.688 18.75 6.66 1 94.69 194 LEU A O 1
ATOM 1442 N N . ALA A 1 195 ? -11.898 16.953 7.344 1 96.25 195 ALA A N 1
ATOM 1443 C CA . ALA A 1 195 ? -12.062 17.422 8.719 1 96.25 195 ALA A CA 1
ATOM 1444 C C . ALA A 1 195 ? -11.242 16.594 9.688 1 96.25 195 ALA A C 1
ATOM 1446 O O . ALA A 1 195 ? -11.422 15.375 9.781 1 96.25 195 ALA A O 1
ATOM 1447 N N . TYR A 1 196 ? -10.352 17.219 10.391 1 97.62 196 TYR A N 1
ATOM 1448 C CA . TYR A 1 196 ? -9.516 16.547 11.375 1 97.62 196 TYR A CA 1
ATOM 1449 C C . TYR A 1 196 ? -10.086 16.703 12.781 1 97.62 196 TYR A C 1
ATOM 1451 O O . TYR A 1 196 ? -10.648 17.75 13.109 1 97.62 196 TYR A O 1
ATOM 1459 N N . SER A 1 197 ? -9.969 15.648 13.578 1 97.56 197 SER A N 1
ATOM 1460 C CA . SER A 1 197 ? -10.531 15.648 14.922 1 97.56 197 SER A CA 1
ATOM 1461 C C . SER A 1 197 ? -9.688 14.82 15.883 1 97.56 197 SER A C 1
ATOM 1463 O O . SER A 1 197 ? -8.922 13.953 15.445 1 97.56 197 SER A O 1
ATOM 1465 N N . LYS A 1 198 ? -9.883 15.062 17.172 1 95.44 198 LYS A N 1
ATOM 1466 C CA . LYS A 1 198 ? -9.188 14.328 18.219 1 95.44 198 LYS A CA 1
ATOM 1467 C C . LYS A 1 198 ? -9.836 12.961 18.438 1 95.44 198 LYS A C 1
ATOM 1469 O O . LYS A 1 198 ? -9.156 12 18.812 1 95.44 198 LYS A O 1
ATOM 1474 N N . THR A 1 199 ? -11.117 12.953 18.266 1 91 199 THR A N 1
ATOM 1475 C CA . THR A 1 199 ? -11.867 11.727 18.484 1 91 199 THR A CA 1
ATOM 1476 C C . THR A 1 199 ? -12.586 11.305 17.203 1 91 199 THR A C 1
ATOM 1478 O O . THR A 1 199 ? -12.82 12.133 16.312 1 91 199 THR A O 1
ATOM 1481 N N . ARG A 1 200 ? -12.766 10.039 17.125 1 86.69 200 ARG A N 1
ATOM 1482 C CA . ARG A 1 200 ? -13.438 9.516 15.945 1 86.69 200 ARG A CA 1
ATOM 1483 C C . ARG A 1 200 ? -14.836 10.109 15.805 1 86.69 200 ARG A C 1
ATOM 1485 O O . ARG A 1 200 ? -15.617 10.094 16.75 1 86.69 200 ARG A O 1
ATOM 1492 N N . LYS A 1 201 ? -15.023 10.781 14.688 1 82.12 201 LYS A N 1
ATOM 1493 C CA . LYS A 1 201 ? -16.344 11.289 14.359 1 82.12 201 LYS A CA 1
ATOM 1494 C C . LYS A 1 201 ? -16.891 10.633 13.094 1 82.12 201 LYS A C 1
ATOM 1496 O O . LYS A 1 201 ? -16.156 10.453 12.117 1 82.12 201 LYS A O 1
ATOM 1501 N N . TRP A 1 202 ? -18.062 10.156 13.133 1 74.19 202 TRP A N 1
ATOM 1502 C CA . TRP A 1 202 ? -18.609 9.375 12.031 1 74.19 202 TRP A CA 1
ATOM 1503 C C . TRP A 1 202 ? -19.359 10.266 11.055 1 74.19 202 TRP A C 1
ATOM 1505 O O . TRP A 1 202 ? -19.438 9.961 9.859 1 74.19 202 TRP A O 1
ATOM 1515 N N . PHE A 1 203 ? -19.938 11.453 11.57 1 67.56 203 PHE A N 1
ATOM 1516 C CA . PHE A 1 203 ? -20.781 12.227 10.664 1 67.56 203 PHE A CA 1
ATOM 1517 C C . PHE A 1 203 ? -20.062 13.492 10.195 1 67.56 203 PHE A C 1
ATOM 1519 O O . PHE A 1 203 ? -19.328 14.117 10.969 1 67.56 203 PHE A O 1
ATOM 1526 N N . PRO A 1 204 ? -20.062 13.758 8.805 1 61.84 204 PRO A N 1
ATOM 1527 C CA . PRO A 1 204 ? -19.406 14.945 8.25 1 61.84 204 PRO A CA 1
ATOM 1528 C C . PRO A 1 204 ? -19.906 16.25 8.875 1 61.84 204 PRO A C 1
ATOM 1530 O O . PRO A 1 204 ? -19.312 17.312 8.648 1 61.84 204 PRO A O 1
ATOM 1533 N N . GLY A 1 205 ? -20.641 16.375 9.891 1 47.91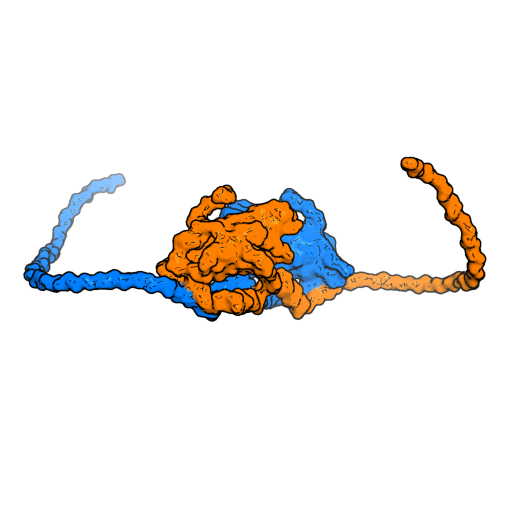 205 GLY A N 1
ATOM 1534 C CA . GLY A 1 205 ? -21 17.703 10.367 1 47.91 205 GLY A CA 1
ATOM 1535 C C . GLY A 1 205 ? -19.891 18.391 11.117 1 47.91 205 GLY A C 1
ATOM 1536 O O . GLY A 1 205 ? -18.922 17.75 11.539 1 47.91 205 GLY A O 1
ATOM 1537 N N . MET B 1 1 ? -9.773 -40.812 56.094 1 16.84 1 MET B N 1
ATOM 1538 C CA . MET B 1 1 ? -9.508 -39.906 57.219 1 16.84 1 MET B CA 1
ATOM 1539 C C . MET B 1 1 ? -9.766 -38.469 56.844 1 16.84 1 MET B C 1
ATOM 1541 O O . MET B 1 1 ? -9.82 -38.125 55.656 1 16.84 1 MET B O 1
ATOM 1545 N N . GLU B 1 2 ? -9.109 -37.531 57.531 1 17.75 2 GLU B N 1
ATOM 1546 C CA . GLU B 1 2 ? -9.398 -36.25 58.156 1 17.75 2 GLU B CA 1
ATOM 1547 C C . GLU B 1 2 ? -9.195 -35.094 57.188 1 17.75 2 GLU B C 1
ATOM 1549 O O . GLU B 1 2 ? -8.211 -35.062 56.438 1 17.75 2 GLU B O 1
ATOM 1554 N N . ARG B 1 3 ? -10.18 -34.219 57.188 1 21.36 3 ARG B N 1
ATOM 1555 C CA . ARG B 1 3 ? -10.789 -33 56.656 1 21.36 3 ARG B CA 1
ATOM 1556 C C . ARG B 1 3 ? -9.844 -31.828 56.781 1 21.36 3 ARG B C 1
ATOM 1558 O O . ARG B 1 3 ? -8.82 -31.906 57.469 1 21.36 3 ARG B O 1
ATOM 1565 N N . ARG B 1 4 ? -10.297 -30.656 57.312 1 23.16 4 ARG B N 1
ATOM 1566 C CA . ARG B 1 4 ? -10.727 -29.328 56.875 1 23.16 4 ARG B CA 1
ATOM 1567 C C . ARG B 1 4 ? -9.781 -28.25 57.406 1 23.16 4 ARG B C 1
ATOM 1569 O O . ARG B 1 4 ? -9.445 -27.312 56.656 1 23.16 4 ARG B O 1
ATOM 1576 N N . HIS B 1 5 ? -9.586 -27.875 58.781 1 21.09 5 HIS B N 1
ATOM 1577 C CA . HIS B 1 5 ? -9.992 -26.531 59.188 1 21.09 5 HIS B CA 1
ATOM 1578 C C . HIS B 1 5 ? -8.906 -25.516 58.875 1 21.09 5 HIS B C 1
ATOM 1580 O O . HIS B 1 5 ? -7.734 -25.875 58.719 1 21.09 5 HIS B O 1
ATOM 1586 N N . PHE B 1 6 ? -9.062 -24.141 59.344 1 21.62 6 PHE B N 1
ATOM 1587 C CA . PHE B 1 6 ? -9.305 -22.703 59.188 1 21.62 6 PHE B CA 1
ATOM 1588 C C . PHE B 1 6 ? -8.109 -21.906 59.688 1 21.62 6 PHE B C 1
ATOM 1590 O O . PHE B 1 6 ? -7.992 -20.719 59.406 1 21.62 6 PHE B O 1
ATOM 1597 N N . LEU B 1 7 ? -7.133 -22.406 60.531 1 20.67 7 LEU B N 1
ATOM 1598 C CA . LEU B 1 7 ? -6.953 -21.422 61.594 1 20.67 7 LEU B CA 1
ATOM 1599 C C . LEU B 1 7 ? -6.297 -20.156 61.062 1 20.67 7 LEU B C 1
ATOM 1601 O O . LEU B 1 7 ? -6.801 -19.047 61.281 1 20.67 7 LEU B O 1
ATOM 1605 N N . MET B 1 8 ? -5.086 -19.812 61.531 1 21.36 8 MET B N 1
ATOM 1606 C CA . MET B 1 8 ? -4.609 -18.75 62.406 1 21.36 8 MET B CA 1
ATOM 1607 C C . MET B 1 8 ? -4.027 -17.594 61.625 1 21.36 8 MET B C 1
ATOM 1609 O O . MET B 1 8 ? -3.195 -17.797 60.719 1 21.36 8 MET B O 1
ATOM 1613 N N . GLY B 1 9 ? -4.551 -16.312 61.781 1 19.64 9 GLY B N 1
ATOM 1614 C CA . GLY B 1 9 ? -4.688 -14.906 61.406 1 19.64 9 GLY B CA 1
ATOM 1615 C C . GLY B 1 9 ? -3.367 -14.164 61.406 1 19.64 9 GLY B C 1
ATOM 1616 O O . GLY B 1 9 ? -2.998 -13.555 60.406 1 19.64 9 GLY B O 1
ATOM 1617 N N . ALA B 1 10 ? -2.988 -13.273 62.5 1 22.09 10 ALA B N 1
ATOM 1618 C CA . ALA B 1 10 ? -2.928 -11.812 62.625 1 22.09 10 ALA B CA 1
ATOM 1619 C C . ALA B 1 10 ? -1.487 -11.32 62.531 1 22.09 10 ALA B C 1
ATOM 1621 O O . ALA B 1 10 ? -0.735 -11.414 63.5 1 22.09 10 ALA B O 1
ATOM 1622 N N . ALA B 1 11 ? -0.671 -11.469 61.594 1 21.78 11 ALA B N 1
ATOM 1623 C CA . ALA B 1 11 ? 0.73 -11.086 61.75 1 21.78 11 ALA B CA 1
ATOM 1624 C C . ALA B 1 11 ? 0.894 -9.57 61.75 1 21.78 11 ALA B C 1
ATOM 1626 O O . ALA B 1 11 ? 0.885 -8.938 60.688 1 21.78 11 ALA B O 1
ATOM 1627 N N . ALA B 1 12 ? 0.19 -8.836 62.688 1 20.8 12 ALA B N 1
ATOM 1628 C CA . ALA B 1 12 ? 0.106 -7.379 62.562 1 20.8 12 ALA B CA 1
ATOM 1629 C C . ALA B 1 12 ? 1.495 -6.754 62.469 1 20.8 12 ALA B C 1
ATOM 1631 O O . ALA B 1 12 ? 1.811 -6.078 61.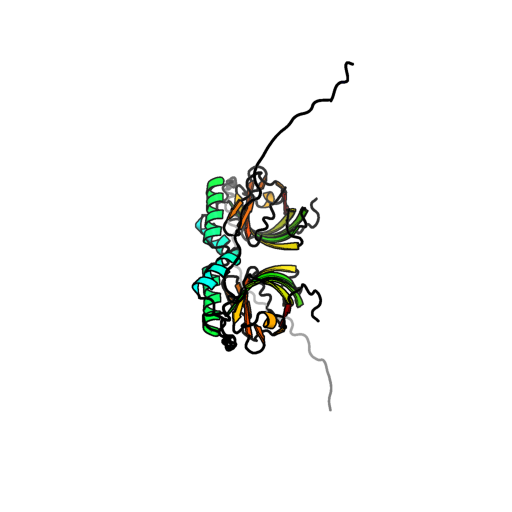5 1 20.8 12 ALA B O 1
ATOM 1632 N N . THR B 1 13 ? 2.045 -5.988 63.688 1 18.86 13 THR B N 1
ATOM 1633 C CA . THR B 1 13 ? 2.104 -4.562 64 1 18.86 13 THR B CA 1
ATOM 1634 C C . THR B 1 13 ? 3.531 -4.039 63.844 1 18.86 13 THR B C 1
ATOM 1636 O O . THR B 1 13 ? 3.74 -2.84 63.656 1 18.86 13 THR B O 1
ATOM 1639 N N . ALA B 1 14 ? 4.68 -4.844 63.938 1 18.16 14 ALA B N 1
ATOM 1640 C CA . ALA B 1 14 ? 5.582 -4.172 64.875 1 18.16 14 ALA B CA 1
ATOM 1641 C C . ALA B 1 14 ? 6.145 -2.891 64.25 1 18.16 14 ALA B C 1
ATOM 1643 O O . ALA B 1 14 ? 6.129 -1.835 64.875 1 18.16 14 ALA B O 1
ATOM 1644 N N . ALA B 1 15 ? 7.238 -2.945 63.312 1 20.48 15 ALA B N 1
ATOM 1645 C CA . ALA B 1 15 ? 8.492 -2.361 63.781 1 20.48 15 ALA B CA 1
ATOM 1646 C C . ALA B 1 15 ? 8.547 -0.866 63.469 1 20.48 15 ALA B C 1
ATOM 1648 O O . ALA B 1 15 ? 8.133 -0.427 62.406 1 20.48 15 ALA B O 1
ATOM 1649 N N . THR B 1 16 ? 8.789 -0.019 64.5 1 22.02 16 THR B N 1
ATOM 1650 C CA . THR B 1 16 ? 8.742 1.383 64.875 1 22.02 16 THR B CA 1
ATOM 1651 C C . THR B 1 16 ? 9.859 2.178 64.188 1 22.02 16 THR B C 1
ATOM 1653 O O . THR B 1 16 ? 9.922 3.402 64.312 1 22.02 16 THR B O 1
ATOM 1656 N N . PRO B 1 17 ? 10.672 1.753 63.156 1 23.48 17 PRO B N 1
ATOM 1657 C CA . PRO B 1 17 ? 11.945 2.428 63.406 1 23.48 17 PRO B CA 1
ATOM 1658 C C . PRO B 1 17 ? 11.82 3.951 63.375 1 23.48 17 PRO B C 1
ATOM 1660 O O . PRO B 1 17 ? 10.953 4.496 62.719 1 23.48 17 PRO B O 1
ATOM 1663 N N . LEU B 1 18 ? 12.562 4.641 64.25 1 21.02 18 LEU B N 1
ATOM 1664 C CA . LEU B 1 18 ? 12.75 5.953 64.875 1 21.02 18 LEU B CA 1
ATOM 1665 C C . LEU B 1 18 ? 13.367 6.926 63.875 1 21.02 18 LEU B C 1
ATOM 1667 O O . LEU B 1 18 ? 13.547 8.109 64.188 1 21.02 18 LEU B O 1
ATOM 1671 N N . ILE B 1 19 ? 13.797 6.543 62.688 1 21.7 19 ILE B N 1
ATOM 1672 C CA . ILE B 1 19 ? 15.016 7.293 62.406 1 21.7 19 ILE B CA 1
ATOM 1673 C C . ILE B 1 19 ? 14.703 8.789 62.375 1 21.7 19 ILE B C 1
ATOM 1675 O O . ILE B 1 19 ? 13.625 9.188 61.938 1 21.7 19 ILE B O 1
ATOM 1679 N N . ALA B 1 20 ? 15.805 9.617 62.594 1 21.84 20 ALA B N 1
ATOM 1680 C CA . ALA B 1 20 ? 16.234 10.93 63.062 1 21.84 20 ALA B CA 1
ATOM 1681 C C . ALA B 1 20 ? 15.742 12.039 62.156 1 21.84 20 ALA B C 1
ATOM 1683 O O . ALA B 1 20 ? 15.367 11.781 61 1 21.84 20 ALA B O 1
ATOM 1684 N N . SER B 1 21 ? 16.281 13.266 62.438 1 21.97 21 SER B N 1
ATOM 1685 C CA . SER B 1 21 ? 15.93 14.656 62.75 1 21.97 21 SER B CA 1
ATOM 1686 C C . SER B 1 21 ? 16.016 15.531 61.5 1 21.97 21 SER B C 1
ATOM 1688 O O . SER B 1 21 ? 15.336 16.547 61.406 1 21.97 21 SER B O 1
ATOM 1690 N N . PRO B 1 22 ? 16.938 15.367 60.469 1 25.83 22 PRO B N 1
ATOM 1691 C CA . PRO B 1 22 ? 17.672 16.609 60.25 1 25.83 22 PRO B CA 1
ATOM 1692 C C . PRO B 1 22 ? 16.781 17.781 59.844 1 25.83 22 PRO B C 1
ATOM 1694 O O . PRO B 1 22 ? 15.648 17.562 59.406 1 25.83 22 PRO B O 1
ATOM 1697 N N . LEU B 1 23 ? 17.547 19.047 59.844 1 25.08 23 LEU B N 1
ATOM 1698 C CA . LEU B 1 23 ? 17.531 20.5 59.875 1 25.08 23 LEU B CA 1
ATOM 1699 C C . LEU B 1 23 ? 17.031 21.078 58.531 1 25.08 23 LEU B C 1
ATOM 1701 O O . LEU B 1 23 ? 17.719 20.953 57.531 1 25.08 23 LEU B O 1
ATOM 1705 N N . GLN B 1 24 ? 15.875 21.109 58.219 1 22.31 24 GLN B N 1
ATOM 1706 C CA . GLN B 1 24 ? 15.305 21.562 56.938 1 22.31 24 GLN B CA 1
ATOM 1707 C C . GLN B 1 24 ? 15.344 23.094 56.844 1 22.31 24 GLN B C 1
ATOM 1709 O O . GLN B 1 24 ? 14.391 23.766 57.25 1 22.31 24 GLN B O 1
ATOM 1714 N N . ALA B 1 25 ? 16.422 23.75 57.281 1 25.39 25 ALA B N 1
ATOM 1715 C CA . ALA B 1 25 ? 16.047 25.156 57.25 1 25.39 25 ALA B CA 1
ATOM 1716 C C . ALA B 1 25 ? 15.5 25.531 55.844 1 25.39 25 ALA B C 1
ATOM 1718 O O . ALA B 1 25 ? 15.891 24.938 54.844 1 25.39 25 ALA B O 1
ATOM 1719 N N . LEU B 1 26 ? 14.609 26.625 55.844 1 23.3 26 LEU B N 1
ATOM 1720 C CA . LEU B 1 26 ? 13.625 27.438 55.156 1 23.3 26 LEU B CA 1
ATOM 1721 C C . LEU B 1 26 ? 14.297 28.344 54.125 1 23.3 26 LEU B C 1
ATOM 1723 O O . LEU B 1 26 ? 13.664 29.25 53.562 1 23.3 26 LEU B O 1
ATOM 1727 N N . ALA B 1 27 ? 15.531 28.109 53.625 1 25.3 27 ALA B N 1
ATOM 1728 C CA . ALA B 1 27 ? 16.031 29.297 52.938 1 25.3 27 ALA B CA 1
ATOM 1729 C C . ALA B 1 27 ? 15.008 29.828 51.938 1 25.3 27 ALA B C 1
ATOM 1731 O O . ALA B 1 27 ? 14.359 29.047 51.219 1 25.3 27 ALA B O 1
ATOM 1732 N N . GLN B 1 28 ? 14.633 31.125 52.094 1 26.27 28 GLN B N 1
ATOM 1733 C CA . GLN B 1 28 ? 13.75 32.125 51.5 1 26.27 28 GLN B CA 1
ATOM 1734 C C . GLN B 1 28 ? 14.141 32.375 50.031 1 26.27 28 GLN B C 1
ATOM 1736 O O . GLN B 1 28 ? 15.047 33.156 49.75 1 26.27 28 GLN B O 1
ATOM 1741 N N . THR B 1 29 ? 14.703 31.453 49.312 1 26.53 29 THR B N 1
ATOM 1742 C CA . THR B 1 29 ? 15.273 32.062 48.125 1 26.53 29 THR B CA 1
ATOM 1743 C C . THR B 1 29 ? 14.211 32.844 47.375 1 26.53 29 THR B C 1
ATOM 1745 O O . THR B 1 29 ? 13.055 32.438 47.312 1 26.53 29 THR B O 1
ATOM 1748 N N . GLY B 1 30 ? 14.555 34.156 47.062 1 28.23 30 GLY B N 1
ATOM 1749 C CA . GLY B 1 30 ? 14.07 35.312 46.312 1 28.23 30 GLY B CA 1
ATOM 1750 C C . GLY B 1 30 ? 13.492 34.969 44.969 1 28.23 30 GLY B C 1
ATOM 1751 O O . GLY B 1 30 ? 13.938 34 44.312 1 28.23 30 GLY B O 1
ATOM 1752 N N . ALA B 1 31 ? 12.25 35.5 44.719 1 28.77 31 ALA B N 1
ATOM 1753 C CA . ALA B 1 31 ? 11.266 35.469 43.656 1 28.77 31 ALA B CA 1
ATOM 1754 C C . ALA B 1 31 ? 11.844 36.031 42.375 1 28.77 31 ALA B C 1
ATOM 1756 O O . ALA B 1 31 ? 12 37.25 42.219 1 28.77 31 ALA B O 1
ATOM 1757 N N . THR B 1 32 ? 13.109 35.688 42 1 29.92 32 THR B N 1
ATOM 1758 C CA . THR B 1 32 ? 13.352 36.375 40.719 1 29.92 32 THR B CA 1
ATOM 1759 C C . THR B 1 32 ? 12.219 36.094 39.719 1 29.92 32 THR B C 1
ATOM 1761 O O . THR B 1 32 ? 11.789 34.938 39.562 1 29.92 32 THR B O 1
ATOM 1764 N N . SER B 1 33 ? 11.383 37.062 39.469 1 27.06 33 SER B N 1
ATOM 1765 C CA . SER B 1 33 ? 10.32 37.219 38.469 1 27.06 33 SER B CA 1
ATOM 1766 C C . SER B 1 33 ? 10.773 36.719 37.125 1 27.06 33 SER B C 1
ATOM 1768 O O . SER B 1 33 ? 11.672 37.312 36.5 1 27.06 33 SER B O 1
ATOM 1770 N N . SER B 1 34 ? 11.047 35.469 36.938 1 30.5 34 SER B N 1
ATOM 1771 C CA . SER B 1 34 ? 11.398 35 35.594 1 30.5 34 SER B CA 1
ATOM 1772 C C . SER B 1 34 ? 10.391 35.469 34.562 1 30.5 34 SER B C 1
ATOM 1774 O O . SER B 1 34 ? 9.18 35.312 34.75 1 30.5 34 SER B O 1
ATOM 1776 N N . ALA B 1 35 ? 10.688 36.594 33.812 1 32.66 35 ALA B N 1
ATOM 1777 C CA . ALA B 1 35 ? 10.109 37.125 32.594 1 32.66 35 ALA B CA 1
ATOM 1778 C C . ALA B 1 35 ? 9.633 36 31.672 1 32.66 35 ALA B C 1
ATOM 1780 O O . ALA B 1 35 ? 10.375 35.062 31.391 1 32.66 35 ALA B O 1
ATOM 1781 N N . SER B 1 36 ? 8.375 35.719 31.672 1 31.7 36 SER B N 1
ATOM 1782 C CA . SER B 1 36 ? 7.598 34.812 30.844 1 31.7 36 SER B CA 1
ATOM 1783 C C . SER B 1 36 ? 7.984 34.906 29.375 1 31.7 36 SER B C 1
ATOM 1785 O O . SER B 1 36 ? 7.777 35.969 28.75 1 31.7 36 SER B O 1
ATOM 1787 N N . ALA B 1 37 ? 9.141 34.438 28.938 1 34.81 37 ALA B N 1
ATOM 1788 C CA . ALA B 1 37 ? 9.516 34.312 27.547 1 34.81 37 ALA B CA 1
ATOM 1789 C C . ALA B 1 37 ? 8.297 34 26.672 1 34.81 37 ALA B C 1
ATOM 1791 O O . ALA B 1 37 ? 7.488 33.125 27.016 1 34.81 37 ALA B O 1
ATOM 1792 N N . SER B 1 38 ? 7.746 34.938 26.031 1 34.25 38 SER B N 1
ATOM 1793 C CA . SER B 1 38 ? 6.742 34.844 24.984 1 34.25 38 SER B CA 1
ATOM 1794 C C . SER B 1 38 ? 6.969 33.562 24.141 1 34.25 38 SER B C 1
ATOM 1796 O O . SER B 1 38 ? 8.062 33.344 23.625 1 34.25 38 SER B O 1
ATOM 1798 N N . PRO B 1 39 ? 6.43 32.438 24.391 1 38.66 39 PRO B N 1
ATOM 1799 C CA . PRO B 1 39 ? 6.727 31.188 23.672 1 38.66 39 PRO B CA 1
ATOM 1800 C C . PRO B 1 39 ? 6.914 31.406 22.172 1 38.66 39 PRO B C 1
ATOM 1802 O O . PRO B 1 39 ? 6.035 31.969 21.516 1 38.66 39 PRO B O 1
ATOM 1805 N N . SER B 1 40 ? 7.98 32 21.641 1 39.19 40 SER B N 1
ATOM 1806 C CA . SER B 1 40 ? 8.367 32.188 20.234 1 39.19 40 SER B CA 1
ATOM 1807 C C . SER B 1 40 ? 7.703 31.141 19.344 1 39.19 40 SER B C 1
ATOM 1809 O O . SER B 1 40 ? 7.645 29.969 19.688 1 39.19 40 SER B O 1
ATOM 1811 N N . ARG B 1 41 ? 6.668 31.406 18.5 1 50.25 41 ARG B N 1
ATOM 1812 C CA . ARG B 1 41 ? 5.902 30.75 17.438 1 50.25 41 ARG B CA 1
ATOM 1813 C C . ARG B 1 41 ? 6.773 29.797 16.641 1 50.25 41 ARG B C 1
ATOM 1815 O O . ARG B 1 41 ? 6.438 29.438 15.508 1 50.25 41 ARG B O 1
ATOM 1822 N N . THR B 1 42 ? 8.086 29.656 16.938 1 57.06 42 THR B N 1
ATOM 1823 C CA . THR B 1 42 ? 9 29.031 15.992 1 57.06 42 THR B CA 1
ATOM 1824 C C . THR B 1 42 ? 8.914 27.5 16.078 1 57.06 42 THR B C 1
ATOM 1826 O O . THR B 1 42 ? 9.508 26.891 16.969 1 57.06 42 THR B O 1
ATOM 1829 N N . ALA B 1 43 ? 7.758 26.953 15.906 1 63.25 43 ALA B N 1
ATOM 1830 C CA . ALA B 1 43 ? 7.828 25.5 15.852 1 63.25 43 ALA B CA 1
ATOM 1831 C C . ALA B 1 43 ? 9.008 25.031 15 1 63.25 43 ALA B C 1
ATOM 1833 O O . ALA B 1 43 ? 9.195 25.516 13.875 1 63.25 43 ALA B O 1
ATOM 1834 N N . GLU B 1 44 ? 9.992 24.422 15.703 1 80.25 44 GLU B N 1
ATOM 1835 C CA . GLU B 1 44 ? 11.109 23.844 14.961 1 80.25 44 GLU B CA 1
ATOM 1836 C C . GLU B 1 44 ? 10.617 22.891 13.891 1 80.25 44 GLU B C 1
ATOM 1838 O O . GLU B 1 44 ? 9.773 22.031 14.148 1 80.25 44 GLU B O 1
ATOM 1843 N N . GLY B 1 45 ? 10.953 23.188 12.602 1 89.81 45 GLY B N 1
ATOM 1844 C CA . GLY B 1 45 ? 10.57 22.344 11.484 1 89.81 45 GLY B CA 1
ATOM 1845 C C . GLY B 1 45 ? 11.406 21.078 11.367 1 89.81 45 GLY B C 1
ATOM 1846 O O . GLY B 1 45 ? 12.508 21.016 11.922 1 89.81 45 GLY B O 1
ATOM 1847 N N . TYR B 1 46 ? 10.797 20.094 10.852 1 93.69 46 TYR B N 1
ATOM 1848 C CA . TYR B 1 46 ? 11.523 18.859 10.547 1 93.69 46 TYR B CA 1
ATOM 1849 C C . TYR B 1 46 ? 12.477 19.062 9.375 1 93.69 46 TYR B C 1
ATOM 1851 O O . TYR B 1 46 ? 12.18 19.812 8.445 1 93.69 46 TYR B O 1
ATOM 1859 N N . GLN B 1 47 ? 13.617 18.359 9.5 1 92.38 47 GLN B N 1
ATOM 1860 C CA . GLN B 1 47 ? 14.586 18.375 8.406 1 92.38 47 GLN B CA 1
ATOM 1861 C C . GLN B 1 47 ? 14.195 17.375 7.32 1 92.38 47 GLN B C 1
ATOM 1863 O O . GLN B 1 47 ? 13.461 16.422 7.582 1 92.38 47 GLN B O 1
ATOM 1868 N N . ARG B 1 48 ? 14.75 17.609 6.168 1 91.12 48 ARG B N 1
ATOM 1869 C CA . ARG B 1 48 ? 14.469 16.781 4.996 1 91.12 48 ARG B CA 1
ATOM 1870 C C . ARG B 1 48 ? 14.734 15.305 5.289 1 91.12 48 ARG B C 1
ATOM 1872 O O . ARG B 1 48 ? 13.898 14.445 5.004 1 91.12 48 ARG B O 1
ATOM 1879 N N . ASP B 1 49 ? 15.875 15.055 5.918 1 88.44 49 ASP B N 1
ATOM 1880 C CA . ASP B 1 49 ? 16.25 13.664 6.172 1 88.44 49 ASP B CA 1
ATOM 1881 C C . ASP B 1 49 ? 15.289 13.008 7.156 1 88.44 49 ASP B C 1
ATOM 1883 O O . ASP B 1 49 ? 14.992 11.82 7.039 1 88.44 49 ASP B O 1
ATOM 1887 N N . GLU B 1 50 ? 14.859 13.75 8.148 1 91.56 50 GLU B N 1
ATOM 1888 C CA . GLU B 1 50 ? 13.891 13.234 9.117 1 91.56 50 GLU B CA 1
ATOM 1889 C C . GLU B 1 50 ? 12.578 12.875 8.445 1 91.56 50 GLU B C 1
ATOM 1891 O O . GLU B 1 50 ? 12.008 11.812 8.703 1 91.56 50 GLU B O 1
ATOM 1896 N N . ILE B 1 51 ? 12.117 13.719 7.535 1 93 51 ILE B N 1
ATOM 1897 C CA . ILE B 1 51 ? 10.852 13.523 6.848 1 93 51 ILE B CA 1
ATOM 1898 C C . ILE B 1 51 ? 10.961 12.344 5.883 1 93 51 ILE B C 1
ATOM 1900 O O . ILE B 1 51 ? 10.07 11.492 5.824 1 93 51 ILE B O 1
ATOM 1904 N N . LEU B 1 52 ? 12.016 12.281 5.09 1 87.31 52 LEU B N 1
ATOM 1905 C CA . LEU B 1 52 ? 12.219 11.188 4.156 1 87.31 52 LEU B CA 1
ATOM 1906 C C . LEU B 1 52 ? 12.289 9.852 4.891 1 87.31 52 LEU B C 1
ATOM 1908 O O . LEU B 1 52 ? 11.695 8.859 4.449 1 87.31 52 LEU B O 1
ATOM 1912 N N . ARG B 1 53 ? 12.984 9.82 6.055 1 84.38 53 ARG B N 1
ATOM 1913 C CA . ARG B 1 53 ? 13.094 8.594 6.836 1 84.38 53 ARG B CA 1
ATOM 1914 C C . ARG B 1 53 ? 11.742 8.188 7.414 1 84.38 53 ARG B C 1
ATOM 1916 O O . ARG B 1 53 ? 11.344 7.027 7.316 1 84.38 53 ARG B O 1
ATOM 1923 N N . ALA B 1 54 ? 11.016 9.117 8.055 1 87.56 54 ALA B N 1
ATOM 1924 C CA . ALA B 1 54 ? 9.719 8.836 8.656 1 87.56 54 ALA B CA 1
ATOM 1925 C C . ALA B 1 54 ? 8.719 8.352 7.602 1 87.56 54 ALA B C 1
ATOM 1927 O O . ALA B 1 54 ? 8.008 7.371 7.82 1 87.56 54 ALA B O 1
ATOM 1928 N N . GLY B 1 55 ? 8.656 9.062 6.438 1 87.31 55 GLY B N 1
ATOM 1929 C CA . GLY B 1 55 ? 7.77 8.664 5.359 1 87.31 55 GLY B CA 1
ATOM 1930 C C . GLY B 1 55 ? 8.117 7.316 4.762 1 87.31 55 GLY B C 1
ATOM 1931 O O . GLY B 1 55 ? 7.23 6.504 4.492 1 87.31 55 GLY B O 1
ATOM 1932 N N . SER B 1 56 ? 9.422 7.105 4.523 1 77.12 56 SER B N 1
ATOM 1933 C CA . SER B 1 56 ? 9.883 5.832 3.98 1 77.12 56 SER B CA 1
ATOM 1934 C C . SER B 1 56 ? 9.531 4.676 4.91 1 77.12 56 SER B C 1
ATOM 1936 O O . SER B 1 56 ? 9.078 3.621 4.457 1 77.12 56 SER B O 1
ATOM 1938 N N . ASP B 1 57 ? 9.82 4.891 6.184 1 72.12 57 ASP B N 1
ATOM 1939 C CA . ASP B 1 57 ? 9.484 3.869 7.168 1 72.12 57 ASP B CA 1
ATOM 1940 C C . ASP B 1 57 ? 7.984 3.592 7.18 1 72.12 57 ASP B C 1
ATOM 1942 O O . ASP B 1 57 ? 7.562 2.441 7.312 1 72.12 57 ASP B O 1
ATOM 1946 N N . PHE B 1 58 ? 7.23 4.633 7.051 1 76.06 58 PHE B N 1
ATOM 1947 C CA . PHE B 1 58 ? 5.785 4.5 7.211 1 76.06 58 PHE B CA 1
ATOM 1948 C C . PHE B 1 58 ? 5.148 3.951 5.938 1 76.06 58 PHE B C 1
ATOM 1950 O O . PHE B 1 58 ? 4.328 3.031 5.996 1 76.06 58 PHE B O 1
ATOM 1957 N N . LEU B 1 59 ? 5.445 4.652 4.781 1 71.56 59 LEU B N 1
ATOM 1958 C CA . LEU B 1 59 ? 4.785 4.281 3.535 1 71.56 59 LEU B CA 1
ATOM 1959 C C . LEU B 1 59 ? 5.461 3.072 2.898 1 71.56 59 LEU B C 1
ATOM 1961 O O . LEU B 1 59 ? 4.855 2.379 2.076 1 71.56 59 LEU B O 1
ATOM 1965 N N . GLY B 1 60 ? 6.828 2.967 2.99 1 58.22 60 GLY B N 1
ATOM 1966 C CA . GLY B 1 60 ? 7.812 2.301 2.154 1 58.22 60 GLY B CA 1
ATOM 1967 C C . GLY B 1 60 ? 7.609 0.8 2.07 1 58.22 60 GLY B C 1
ATOM 1968 O O . GLY B 1 60 ? 7.762 0.092 3.068 1 58.22 60 GLY B O 1
ATOM 1969 N N . VAL B 1 61 ? 6.879 0.215 1.165 1 58.09 61 VAL B N 1
ATOM 1970 C CA . VAL B 1 61 ? 7.473 -0.982 0.576 1 58.09 61 VAL B CA 1
ATOM 1971 C C . VAL B 1 61 ? 8.633 -0.591 -0.338 1 58.09 61 VAL B C 1
ATOM 1973 O O . VAL B 1 61 ? 8.492 0.308 -1.172 1 58.09 61 VAL B O 1
ATOM 1976 N N . THR B 1 62 ? 9.742 -0.806 0.069 1 61.5 62 THR B N 1
ATOM 1977 C CA . THR B 1 62 ? 10.891 -0.437 -0.759 1 61.5 62 THR B CA 1
ATOM 1978 C C . THR B 1 62 ? 11.156 -1.502 -1.817 1 61.5 62 THR B C 1
ATOM 1980 O O . THR B 1 62 ? 10.742 -2.652 -1.667 1 61.5 62 THR B O 1
ATOM 1983 N N . VAL B 1 63 ? 11.523 -0.95 -2.965 1 71.06 63 VAL B N 1
ATOM 1984 C CA . VAL B 1 63 ? 12.023 -1.866 -3.986 1 71.06 63 VAL B CA 1
ATOM 1985 C C . VAL B 1 63 ? 12.961 -2.887 -3.35 1 71.06 63 VAL B C 1
ATOM 1987 O O . VAL B 1 63 ? 12.984 -4.055 -3.75 1 71.06 63 VAL B O 1
ATOM 1990 N N . GLU B 1 64 ? 13.688 -2.461 -2.33 1 71.56 64 GLU B N 1
ATOM 1991 C CA . GLU B 1 64 ? 14.586 -3.359 -1.607 1 71.56 64 GLU B CA 1
ATOM 1992 C C . GLU B 1 64 ? 13.805 -4.469 -0.907 1 71.56 64 GLU B C 1
ATOM 1994 O O . GLU B 1 64 ? 14.227 -5.629 -0.912 1 71.56 64 GLU B O 1
ATOM 1999 N N . ALA B 1 65 ? 12.695 -4.07 -0.314 1 74.81 65 ALA B N 1
ATOM 2000 C CA . ALA B 1 65 ? 11.867 -5.059 0.373 1 74.81 65 ALA B CA 1
ATOM 2001 C C . ALA B 1 65 ? 11.305 -6.082 -0.61 1 74.81 65 ALA B C 1
ATOM 2003 O O . ALA B 1 65 ? 11.312 -7.285 -0.337 1 74.81 65 ALA B O 1
ATOM 2004 N N . LEU B 1 66 ? 10.836 -5.625 -1.79 1 84.19 66 LEU B N 1
ATOM 2005 C CA . LEU B 1 66 ? 10.336 -6.535 -2.812 1 84.19 66 LEU B CA 1
ATOM 2006 C C . LEU B 1 66 ? 11.445 -7.453 -3.314 1 84.19 66 LEU B C 1
ATOM 2008 O O . LEU B 1 66 ? 11.234 -8.656 -3.471 1 84.19 66 LEU B O 1
ATOM 2012 N N . GLY B 1 67 ? 12.602 -6.855 -3.613 1 85.19 67 GLY B N 1
ATOM 2013 C CA . GLY B 1 67 ? 13.734 -7.676 -4.008 1 85.19 67 GLY B CA 1
ATOM 2014 C C . GLY B 1 67 ? 14.062 -8.766 -3 1 85.19 67 GLY B C 1
ATOM 2015 O O . GLY B 1 67 ? 14.32 -9.906 -3.379 1 85.19 67 GLY B O 1
ATOM 2016 N N . GLY B 1 68 ? 14.047 -8.414 -1.698 1 85.44 68 GLY B N 1
ATOM 2017 C CA . GLY B 1 68 ? 14.289 -9.398 -0.65 1 85.44 68 GLY B CA 1
ATOM 2018 C C . GLY B 1 68 ? 13.25 -10.5 -0.618 1 85.44 68 GLY B C 1
ATOM 2019 O O . GLY B 1 68 ? 13.594 -11.68 -0.479 1 85.44 68 GLY B O 1
ATOM 2020 N N . ALA B 1 69 ? 11.984 -10.125 -0.762 1 87.44 69 ALA B N 1
ATOM 2021 C CA . ALA B 1 69 ? 10.914 -11.125 -0.78 1 87.44 69 ALA B CA 1
ATOM 2022 C C . ALA B 1 69 ? 11.055 -12.062 -1.976 1 87.44 69 ALA B C 1
ATOM 2024 O O . ALA B 1 69 ? 10.953 -13.281 -1.832 1 87.44 69 ALA B O 1
ATOM 2025 N N . ILE B 1 70 ? 11.352 -11.484 -3.178 1 94.06 70 ILE B N 1
ATOM 2026 C CA . ILE B 1 70 ? 11.484 -12.266 -4.402 1 94.06 70 ILE B CA 1
ATOM 2027 C C . ILE B 1 70 ? 12.703 -13.172 -4.305 1 94.06 70 ILE B C 1
ATOM 2029 O O . ILE B 1 70 ? 12.648 -14.352 -4.68 1 94.06 70 ILE B O 1
ATOM 2033 N N . GLU B 1 71 ? 13.797 -12.695 -3.762 1 92 71 GLU B N 1
ATOM 2034 C CA . GLU B 1 71 ? 15 -13.5 -3.594 1 92 71 GLU B CA 1
ATOM 2035 C C . GLU B 1 71 ? 14.742 -14.688 -2.67 1 92 71 GLU B C 1
ATOM 2037 O O . GLU B 1 71 ? 15.242 -15.789 -2.916 1 92 71 GLU B O 1
ATOM 2042 N N . LYS B 1 72 ? 14.117 -14.492 -1.604 1 92.38 72 LYS B N 1
ATOM 2043 C CA . LYS B 1 72 ? 13.789 -15.586 -0.696 1 92.38 72 LYS B CA 1
ATOM 2044 C C . LYS B 1 72 ? 12.93 -16.641 -1.393 1 92.38 72 LYS B C 1
ATOM 2046 O O . LYS B 1 72 ? 13.18 -17.844 -1.254 1 92.38 72 LYS B O 1
ATOM 2051 N N . ILE B 1 73 ? 11.93 -16.203 -2.123 1 95.44 73 ILE B N 1
ATOM 2052 C CA . ILE B 1 73 ? 11.078 -17.141 -2.859 1 95.44 73 ILE B CA 1
ATOM 2053 C C . ILE B 1 73 ? 11.906 -17.891 -3.895 1 95.44 73 ILE B C 1
ATOM 2055 O O . ILE B 1 73 ? 11.781 -19.109 -4.035 1 95.44 73 ILE B O 1
ATOM 2059 N N . PHE B 1 74 ? 12.828 -17.125 -4.598 1 95.88 74 PHE B N 1
ATOM 2060 C CA . PHE B 1 74 ? 13.711 -17.75 -5.566 1 95.88 74 PHE B CA 1
ATOM 2061 C C . PHE B 1 74 ? 14.609 -18.781 -4.891 1 95.88 74 PHE B C 1
ATOM 2063 O O . PHE B 1 74 ? 14.852 -19.859 -5.445 1 95.88 74 PHE B O 1
ATOM 2070 N N . SER B 1 75 ? 15.062 -18.453 -3.738 1 93.75 75 SER B N 1
ATOM 2071 C CA . SER B 1 75 ? 15.906 -19.391 -3.004 1 93.75 75 SER B CA 1
ATOM 2072 C C . SER B 1 75 ? 15.141 -20.656 -2.639 1 93.75 75 SER B C 1
ATOM 2074 O O . SER B 1 75 ? 15.703 -21.75 -2.658 1 93.75 75 SER B O 1
ATOM 2076 N N . ASP B 1 76 ? 13.875 -20.547 -2.352 1 95 76 ASP B N 1
ATOM 2077 C CA . ASP B 1 76 ? 13.078 -21.672 -1.878 1 95 76 ASP B CA 1
ATOM 2078 C C . ASP B 1 76 ? 12.562 -22.516 -3.047 1 95 76 ASP B C 1
ATOM 2080 O O . ASP B 1 76 ? 12.516 -23.75 -2.959 1 95 76 ASP B O 1
ATOM 2084 N N . TYR B 1 77 ? 12.188 -21.859 -4.168 1 96.56 77 TYR B N 1
ATOM 2085 C CA . TYR B 1 77 ? 11.445 -22.609 -5.176 1 96.56 77 TYR B CA 1
ATOM 2086 C C . TYR B 1 77 ? 12.07 -22.438 -6.555 1 96.56 77 TYR B C 1
ATOM 2088 O O . TYR B 1 77 ? 11.625 -23.062 -7.523 1 96.56 77 TYR B O 1
ATOM 2096 N N . GLY B 1 78 ? 13.094 -21.625 -6.672 1 94.94 78 GLY B N 1
ATOM 2097 C CA . GLY B 1 78 ? 13.75 -21.391 -7.949 1 94.94 78 GLY B CA 1
ATOM 2098 C C . GLY B 1 78 ? 13.453 -20.031 -8.539 1 94.94 78 GLY B C 1
ATOM 2099 O O . GLY B 1 78 ? 12.43 -19.422 -8.219 1 94.94 78 GLY B O 1
ATOM 2100 N N . ASP B 1 79 ? 14.25 -19.578 -9.484 1 94.81 79 ASP B N 1
ATOM 2101 C CA . ASP B 1 79 ? 14.211 -18.203 -9.984 1 94.81 79 ASP B CA 1
ATOM 2102 C C . ASP B 1 79 ? 13.43 -18.125 -11.297 1 94.81 79 ASP B C 1
ATOM 2104 O O . ASP B 1 79 ? 13.602 -17.188 -12.07 1 94.81 79 ASP B O 1
ATOM 2108 N N . ARG B 1 80 ? 12.625 -19.203 -11.547 1 94.81 80 ARG B N 1
ATOM 2109 C CA . ARG B 1 80 ? 11.867 -19.234 -12.797 1 94.81 80 ARG B CA 1
ATOM 2110 C C . ARG B 1 80 ? 10.406 -19.578 -12.547 1 94.81 80 ARG B C 1
ATOM 2112 O O . ARG B 1 80 ? 9.922 -20.625 -12.984 1 94.81 80 ARG B O 1
ATOM 2119 N N . PRO B 1 81 ? 9.656 -18.703 -11.945 1 97 81 PRO B N 1
ATOM 2120 C CA . PRO B 1 81 ? 8.219 -18.953 -11.844 1 97 81 PRO B CA 1
ATOM 2121 C C . PRO B 1 81 ? 7.543 -19.047 -13.211 1 97 81 PRO B C 1
ATOM 2123 O O . PRO B 1 81 ? 7.969 -18.391 -14.164 1 97 81 PRO B O 1
ATOM 2126 N N . THR B 1 82 ? 6.512 -19.859 -13.266 1 97.31 82 THR B N 1
ATOM 2127 C CA . THR B 1 82 ? 5.852 -20.141 -14.539 1 97.31 82 THR B CA 1
ATOM 2128 C C . THR B 1 82 ? 4.707 -19.156 -14.773 1 97.31 82 THR B C 1
ATOM 2130 O O . THR B 1 82 ? 4.203 -19.031 -15.891 1 97.31 82 THR B O 1
ATOM 2133 N N . ALA B 1 83 ? 4.312 -18.438 -13.742 1 97.69 83 ALA B N 1
ATOM 2134 C CA . ALA B 1 83 ? 3.256 -17.438 -13.82 1 97.69 83 ALA B CA 1
ATOM 2135 C C . ALA B 1 83 ? 3.383 -16.422 -12.688 1 97.69 83 ALA B C 1
ATOM 2137 O O . ALA B 1 83 ? 4.219 -16.578 -11.789 1 97.69 83 ALA B O 1
ATOM 2138 N N . TYR B 1 84 ? 2.701 -15.336 -12.766 1 97.44 84 TYR B N 1
ATOM 2139 C CA . TYR B 1 84 ? 2.465 -14.445 -11.633 1 97.44 84 TYR B CA 1
ATOM 2140 C C . TYR B 1 84 ? 1.054 -13.875 -11.68 1 97.44 84 TYR B C 1
ATOM 2142 O O . TYR B 1 84 ? 0.419 -13.844 -12.734 1 97.44 84 TYR B O 1
ATOM 2150 N N . ILE B 1 85 ? 0.586 -13.516 -10.469 1 97.75 85 ILE B N 1
ATOM 2151 C CA . ILE B 1 85 ? -0.711 -12.875 -10.289 1 97.75 85 ILE B CA 1
ATOM 2152 C C . ILE B 1 85 ? -0.52 -11.477 -9.695 1 97.75 85 ILE B C 1
ATOM 2154 O O . ILE B 1 85 ? 0.237 -11.305 -8.742 1 97.75 85 ILE B O 1
ATOM 2158 N N . ALA B 1 86 ? -1.113 -10.516 -10.312 1 92.19 86 ALA B N 1
ATOM 2159 C CA . ALA B 1 86 ? -1.124 -9.148 -9.805 1 92.19 86 ALA B CA 1
ATOM 2160 C C . ALA B 1 86 ? -2.549 -8.672 -9.539 1 92.19 86 ALA B C 1
ATOM 2162 O O . ALA B 1 86 ? -3.395 -8.688 -10.438 1 92.19 86 ALA B O 1
ATOM 2163 N N . GLY B 1 87 ? -2.828 -8.398 -8.25 1 88.94 87 GLY B N 1
ATOM 2164 C CA . GLY B 1 87 ? -4.195 -8.008 -7.941 1 88.94 87 GLY B CA 1
ATOM 2165 C C . GLY B 1 87 ? -4.328 -7.336 -6.586 1 88.94 87 GLY B C 1
ATOM 2166 O O . GLY B 1 87 ? -3.344 -6.84 -6.031 1 88.94 87 GLY B O 1
ATOM 2167 N N . GLU B 1 88 ? -5.605 -7.242 -6.18 1 83.25 88 GLU B N 1
ATOM 2168 C CA . GLU B 1 88 ? -5.945 -6.605 -4.914 1 83.25 88 GLU B CA 1
ATOM 2169 C C . GLU B 1 88 ? -6.812 -7.52 -4.051 1 83.25 88 GLU B C 1
ATOM 2171 O O . GLU B 1 88 ? -7.523 -8.383 -4.574 1 83.25 88 GLU B O 1
ATOM 2176 N N . GLU B 1 89 ? -6.609 -7.25 -2.766 1 83.5 89 GLU B N 1
ATOM 2177 C CA . GLU B 1 89 ? -7.328 -8.055 -1.781 1 83.5 89 GLU B CA 1
ATOM 2178 C C . GLU B 1 89 ? -7.949 -7.18 -0.697 1 83.5 89 GLU B C 1
ATOM 2180 O O . GLU B 1 89 ? -7.336 -6.207 -0.251 1 83.5 89 GLU B O 1
ATOM 2185 N N . VAL B 1 90 ? -9.203 -7.535 -0.353 1 76.12 90 VAL B N 1
ATOM 2186 C CA . VAL B 1 90 ? -9.852 -6.934 0.81 1 76.12 90 VAL B CA 1
ATOM 2187 C C . VAL B 1 90 ? -10.109 -8.008 1.868 1 76.12 90 VAL B C 1
ATOM 2189 O O . VAL B 1 90 ? -10.477 -9.133 1.539 1 76.12 90 VAL B O 1
ATOM 2192 N N . SER B 1 91 ? -9.719 -7.543 3.004 1 75.44 91 SER B N 1
ATOM 2193 C CA . SER B 1 91 ? -9.969 -8.469 4.105 1 75.44 91 SER B CA 1
ATOM 2194 C C . SER B 1 91 ? -10.656 -7.766 5.273 1 75.44 91 SER B C 1
ATOM 2196 O O . SER B 1 91 ? -10.516 -6.551 5.441 1 75.44 91 SER B O 1
ATOM 2198 N N . GLY B 1 92 ? -11.531 -8.484 5.805 1 67.06 92 GLY B N 1
ATOM 2199 C CA . GLY B 1 92 ? -12.148 -8.047 7.047 1 67.06 92 GLY B CA 1
ATOM 2200 C C . GLY B 1 92 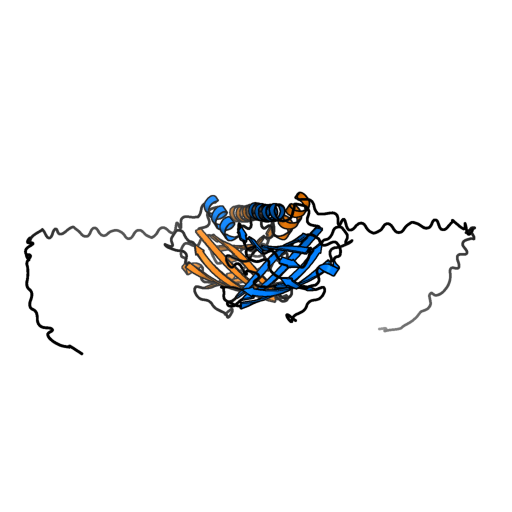? -11.844 -8.961 8.219 1 67.06 92 GLY B C 1
ATOM 2201 O O . GLY B 1 92 ? -11.867 -10.188 8.078 1 67.0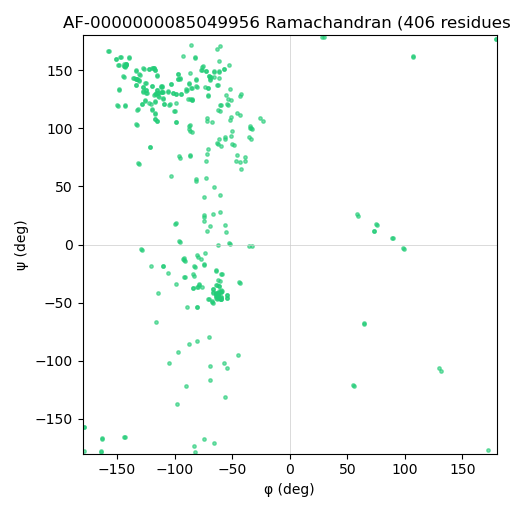6 92 GLY B O 1
ATOM 2202 N N . ALA B 1 93 ? -11.023 -8.539 9.078 1 58.41 93 ALA B N 1
ATOM 2203 C CA . ALA B 1 93 ? -10.805 -9.523 10.133 1 58.41 93 ALA B CA 1
ATOM 2204 C C . ALA B 1 93 ? -10.898 -8.875 11.516 1 58.41 93 ALA B C 1
ATOM 2206 O O . ALA B 1 93 ? -10.406 -7.762 11.719 1 58.41 93 ALA B O 1
ATOM 2207 N N . ILE B 1 94 ? -12.039 -9.133 12.109 1 58.94 94 ILE B N 1
ATOM 2208 C CA . ILE B 1 94 ? -12.023 -9.078 13.562 1 58.94 94 ILE B CA 1
ATOM 2209 C C . ILE B 1 94 ? -11.555 -10.422 14.125 1 58.94 94 ILE B C 1
ATOM 2211 O O . ILE B 1 94 ? -12.281 -11.422 14.039 1 58.94 94 ILE B O 1
ATOM 2215 N N . ALA B 1 95 ? -10.234 -10.648 14.492 1 65.94 95 ALA B N 1
ATOM 2216 C CA . ALA B 1 95 ? -9.609 -11.906 14.898 1 65.94 95 ALA B CA 1
ATOM 2217 C C . ALA B 1 95 ? -9.609 -12.914 13.75 1 65.94 95 ALA B C 1
ATOM 2219 O O . ALA B 1 95 ? -8.562 -13.219 13.18 1 65.94 95 ALA B O 1
ATOM 2220 N N . VAL B 1 96 ? -10.938 -13.5 13.289 1 72.94 96 VAL B N 1
ATOM 2221 C CA . VAL B 1 96 ? -11.133 -14.438 12.18 1 72.94 96 VAL B CA 1
ATOM 2222 C C . VAL B 1 96 ? -12.078 -13.82 11.148 1 72.94 96 VAL B C 1
ATOM 2224 O O . VAL B 1 96 ? -13.109 -13.25 11.5 1 72.94 96 VAL B O 1
ATOM 2227 N N . GLY B 1 97 ? -11.594 -13.711 10.023 1 80.25 97 GLY B N 1
ATOM 2228 C CA . GLY B 1 97 ? -12.414 -13.109 8.977 1 80.25 97 GLY B CA 1
ATOM 2229 C C . GLY B 1 97 ? -12.211 -13.75 7.617 1 80.25 97 GLY B C 1
ATOM 2230 O O . GLY B 1 97 ? -11.883 -14.938 7.527 1 80.25 97 GLY B O 1
ATOM 2231 N N . LEU B 1 98 ? -12.734 -13.008 6.539 1 84.12 98 LEU B N 1
ATOM 2232 C CA . LEU B 1 98 ? -12.617 -13.469 5.16 1 84.12 98 LEU B CA 1
ATOM 2233 C C . LEU B 1 98 ? -11.805 -12.492 4.324 1 84.12 98 LEU B C 1
ATOM 2235 O O . LEU B 1 98 ? -11.719 -11.312 4.648 1 84.12 98 LEU B O 1
ATOM 2239 N N . ARG B 1 99 ? -11.227 -13.031 3.398 1 84.75 99 ARG B N 1
ATOM 2240 C CA . ARG B 1 99 ? -10.531 -12.211 2.412 1 84.75 99 ARG B CA 1
ATOM 2241 C C . ARG B 1 99 ? -11.016 -12.523 1.001 1 84.75 99 ARG B C 1
ATOM 2243 O O . ARG B 1 99 ? -11.297 -13.68 0.679 1 84.75 99 ARG B O 1
ATOM 2250 N N . TYR B 1 100 ? -11.172 -11.523 0.231 1 87.75 100 TYR B N 1
ATOM 2251 C CA . TYR B 1 100 ? -11.547 -11.586 -1.178 1 87.75 100 TYR B CA 1
ATOM 2252 C C . TYR B 1 100 ? -10.57 -10.789 -2.035 1 87.75 100 TYR B C 1
ATOM 2254 O O . TYR B 1 100 ? -10.148 -9.695 -1.653 1 87.75 100 TYR B O 1
ATOM 2262 N N . GLY B 1 101 ? -10.219 -11.453 -3.123 1 90.62 101 GLY B N 1
ATOM 2263 C CA . GLY B 1 101 ? -9.305 -10.758 -4.02 1 90.62 101 GLY B CA 1
ATOM 2264 C C . GLY B 1 101 ? -9.641 -10.953 -5.484 1 90.62 101 GLY B C 1
ATOM 2265 O O . GLY B 1 101 ? -10.391 -11.867 -5.836 1 90.62 101 GLY B O 1
ATOM 2266 N N . LYS B 1 102 ? -9.125 -10.062 -6.281 1 91.94 102 LYS B N 1
ATOM 2267 C CA . LYS B 1 102 ? -9.227 -10.133 -7.734 1 91.94 102 LYS B CA 1
ATOM 2268 C C . LYS B 1 102 ? -7.953 -9.625 -8.398 1 91.94 102 LYS B C 1
ATOM 2270 O O . LYS B 1 102 ? -7.215 -8.828 -7.816 1 91.94 102 LYS B O 1
ATOM 2275 N N . GLY B 1 103 ? -7.707 -10.141 -9.633 1 93.75 103 GLY B N 1
ATOM 2276 C CA . GLY B 1 103 ? -6.539 -9.703 -10.383 1 93.75 103 GLY B CA 1
ATOM 2277 C C . GLY B 1 103 ? -6.43 -10.344 -11.75 1 93.75 103 GLY B C 1
ATOM 2278 O O . GLY B 1 103 ? -7.441 -10.719 -12.344 1 93.75 103 GLY B O 1
ATOM 2279 N N . LEU B 1 104 ? -5.188 -10.336 -12.195 1 95.5 104 LEU B N 1
ATOM 2280 C CA . LEU B 1 104 ? -4.855 -10.953 -13.469 1 95.5 104 LEU B CA 1
ATOM 2281 C C . LEU B 1 104 ? -3.74 -11.984 -13.305 1 95.5 104 LEU B C 1
ATOM 2283 O O . LEU B 1 104 ? -2.758 -11.727 -12.602 1 95.5 104 LEU B O 1
ATOM 2287 N N . VAL B 1 105 ? -4 -13.109 -13.906 1 97.44 105 VAL B N 1
ATOM 2288 C CA . VAL B 1 105 ? -2.938 -14.109 -13.984 1 97.44 105 VAL B CA 1
ATOM 2289 C C . VAL B 1 105 ? -2.199 -13.969 -15.312 1 97.44 105 VAL B C 1
ATOM 2291 O O . VAL B 1 105 ? -2.824 -13.914 -16.375 1 97.44 105 VAL B O 1
ATOM 2294 N N . HIS B 1 106 ? -0.884 -13.898 -15.172 1 96.19 106 HIS B N 1
ATOM 2295 C CA . HIS B 1 106 ? 0.023 -13.781 -16.312 1 96.19 106 HIS B CA 1
ATOM 2296 C C . HIS B 1 106 ? 0.823 -15.062 -16.516 1 96.19 106 HIS B C 1
ATOM 2298 O O . HIS B 1 106 ? 1.401 -15.594 -15.555 1 96.19 106 HIS B O 1
ATOM 2304 N N . MET B 1 107 ? 0.764 -15.602 -17.703 1 96.19 107 MET B N 1
ATOM 2305 C CA . MET B 1 107 ? 1.564 -16.734 -18.156 1 96.19 107 MET B CA 1
ATOM 2306 C C . MET B 1 107 ? 2.107 -16.5 -19.562 1 96.19 107 MET B C 1
ATOM 2308 O O . MET B 1 107 ? 1.42 -15.922 -20.406 1 96.19 107 MET B O 1
ATOM 2312 N N . LYS B 1 108 ? 3.299 -16.969 -19.719 1 92.62 108 LYS B N 1
ATOM 2313 C CA . LYS B 1 108 ? 3.865 -16.812 -21.062 1 92.62 108 LYS B CA 1
ATOM 2314 C C . LYS B 1 108 ? 3.02 -17.531 -22.109 1 92.62 108 LYS B C 1
ATOM 2316 O O . LYS B 1 108 ? 2.914 -17.078 -23.25 1 92.62 108 LYS B O 1
ATOM 2321 N N . ALA B 1 109 ? 2.406 -18.594 -21.688 1 90.69 109 ALA B N 1
ATOM 2322 C CA . ALA B 1 109 ? 1.622 -19.438 -22.594 1 90.69 109 ALA B CA 1
ATOM 2323 C C . ALA B 1 109 ? 0.296 -18.766 -22.953 1 90.69 109 ALA B C 1
ATOM 2325 O O . ALA B 1 109 ? -0.388 -19.172 -23.891 1 90.69 109 ALA B O 1
ATOM 2326 N N . LEU B 1 110 ? -0.134 -17.766 -22.203 1 92.44 110 LEU B N 1
ATOM 2327 C CA . LEU B 1 110 ? -1.394 -17.078 -22.438 1 92.44 110 LEU B CA 1
ATOM 2328 C C . LEU B 1 110 ? -1.189 -15.891 -23.375 1 92.44 110 LEU B C 1
ATOM 2330 O O . LEU B 1 110 ? -0.226 -15.141 -23.234 1 92.44 110 LEU B O 1
ATOM 2334 N N . PRO B 1 111 ? -2 -15.766 -24.344 1 91.94 111 PRO B N 1
ATOM 2335 C CA . PRO B 1 111 ? -1.892 -14.602 -25.234 1 91.94 111 PRO B CA 1
ATOM 2336 C C . PRO B 1 111 ? -2.109 -13.281 -24.5 1 91.94 111 PRO B C 1
ATOM 2338 O O . PRO B 1 111 ? -1.578 -12.25 -24.922 1 91.94 111 PRO B O 1
ATOM 2341 N N . SER B 1 112 ? -2.971 -13.305 -23.562 1 95.25 112 SER B N 1
ATOM 2342 C CA . SER B 1 112 ? -3.23 -12.148 -22.703 1 95.25 112 SER B CA 1
ATOM 2343 C C . SER B 1 112 ? -3.512 -12.578 -21.266 1 95.25 112 SER B C 1
ATOM 2345 O O . SER B 1 112 ? -3.939 -13.711 -21.031 1 95.25 112 SER B O 1
ATOM 2347 N N . PRO B 1 113 ? -3.221 -11.688 -20.359 1 94.81 113 PRO B N 1
ATOM 2348 C CA . PRO B 1 113 ? -3.541 -12.023 -18.969 1 94.81 113 PRO B CA 1
ATOM 2349 C C . PRO B 1 113 ? -5.02 -12.344 -18.766 1 94.81 113 PRO B C 1
ATOM 2351 O O . PRO B 1 113 ? -5.875 -11.812 -19.484 1 94.81 113 PRO B O 1
ATOM 2354 N N . GLN B 1 114 ? -5.285 -13.203 -17.766 1 97 114 GLN B N 1
ATOM 2355 C CA . GLN B 1 114 ? -6.664 -13.609 -17.5 1 97 114 GLN B CA 1
ATOM 2356 C C . GLN B 1 114 ? -7.109 -13.172 -16.109 1 97 114 GLN B C 1
ATOM 2358 O O . GLN B 1 114 ? -6.324 -13.203 -15.164 1 97 114 GLN B O 1
ATOM 2363 N N . LYS B 1 115 ? -8.445 -12.938 -16.062 1 96.44 115 LYS B N 1
ATOM 2364 C CA . LYS B 1 115 ? -9.031 -12.555 -14.781 1 96.44 115 LYS B CA 1
ATOM 2365 C C . LYS B 1 115 ? -9.016 -13.727 -13.797 1 96.44 115 LYS B C 1
ATOM 2367 O O . LYS B 1 115 ? -9.227 -14.875 -14.188 1 96.44 115 LYS B O 1
ATOM 2372 N N . ILE B 1 116 ? -8.766 -13.391 -12.578 1 97.12 116 ILE B N 1
ATOM 2373 C CA . ILE B 1 116 ? -8.75 -14.375 -11.508 1 97.12 116 ILE B CA 1
ATOM 2374 C C . ILE B 1 116 ? -9.297 -13.75 -10.227 1 97.12 116 ILE B C 1
ATOM 2376 O O . ILE B 1 116 ? -9.117 -12.555 -9.984 1 97.12 116 ILE B O 1
ATOM 2380 N N . PHE B 1 117 ? -10.008 -14.547 -9.438 1 95.69 117 PHE B N 1
ATOM 2381 C CA . PHE B 1 117 ? -10.516 -14.195 -8.125 1 95.69 117 PHE B CA 1
ATOM 2382 C C . PHE B 1 117 ? -10 -15.156 -7.062 1 95.69 117 PHE B C 1
ATOM 2384 O O . PHE B 1 117 ? -9.648 -16.297 -7.367 1 95.69 117 PHE B O 1
ATOM 2391 N N . TRP B 1 118 ? -9.859 -14.672 -5.816 1 94.75 118 TRP B N 1
ATOM 2392 C CA . TRP B 1 118 ? -9.547 -15.586 -4.727 1 94.75 118 TRP B CA 1
ATOM 2393 C C . TRP B 1 118 ? -10.289 -15.195 -3.453 1 94.75 118 TRP B C 1
ATOM 2395 O O . TRP B 1 118 ? -10.703 -14.039 -3.301 1 94.75 118 TRP B O 1
ATOM 2405 N N . ARG B 1 119 ? -10.477 -16.172 -2.621 1 92.31 119 ARG B N 1
ATOM 2406 C CA . ARG B 1 119 ? -11.141 -16 -1.33 1 92.31 119 ARG B CA 1
ATOM 2407 C C . ARG B 1 119 ? -10.586 -16.984 -0.304 1 92.31 119 ARG B C 1
ATOM 2409 O O . ARG B 1 119 ? -10.055 -18.031 -0.667 1 92.31 119 ARG B O 1
ATOM 2416 N N . GLY B 1 120 ? -10.68 -16.625 0.896 1 90.19 120 GLY B N 1
ATOM 2417 C CA . GLY B 1 120 ? -10.242 -17.5 1.974 1 90.19 120 GLY B CA 1
ATOM 2418 C C . GLY B 1 120 ? -10.414 -16.875 3.35 1 90.19 120 GLY B C 1
ATOM 2419 O O . GLY B 1 120 ? -10.859 -15.734 3.471 1 90.19 120 GLY B O 1
ATOM 2420 N N . PRO B 1 121 ? -10.062 -17.734 4.285 1 84.94 121 PRO B N 1
ATOM 2421 C CA . PRO B 1 121 ? -10.094 -17.188 5.648 1 84.94 121 PRO B CA 1
ATOM 2422 C C . PRO B 1 121 ? -8.953 -16.219 5.93 1 84.94 121 PRO B C 1
ATOM 2424 O O . PRO B 1 121 ? -7.898 -16.297 5.289 1 84.94 121 PRO B O 1
ATOM 2427 N N . SER B 1 122 ? -9.289 -15.25 6.836 1 79.19 122 SER B N 1
ATOM 2428 C CA . SER B 1 122 ? -8.266 -14.305 7.273 1 79.19 122 SER B CA 1
ATOM 2429 C C . SER B 1 122 ? -8.227 -14.195 8.797 1 79.19 122 SER B C 1
ATOM 2431 O O . SER B 1 122 ? -9.219 -14.484 9.469 1 79.19 122 SER B O 1
ATOM 2433 N N . VAL B 1 123 ? -6.918 -13.977 9.242 1 70.88 123 VAL B N 1
ATOM 2434 C CA . VAL B 1 123 ? -6.785 -13.625 10.656 1 70.88 123 VAL B CA 1
ATOM 2435 C C . VAL B 1 123 ? -6.191 -12.219 10.781 1 70.88 123 VAL B C 1
ATOM 2437 O O . VAL B 1 123 ? -5.25 -11.875 10.062 1 70.88 123 VAL B O 1
ATOM 2440 N N . GLY B 1 124 ? -6.992 -11.445 11.477 1 63.94 124 GLY B N 1
ATOM 2441 C CA . GLY B 1 124 ? -6.477 -10.102 11.688 1 63.94 124 GLY B CA 1
ATOM 2442 C C . GLY B 1 124 ? -6.617 -9.625 13.125 1 63.94 124 GLY B C 1
ATOM 2443 O O . GLY B 1 124 ? -7.395 -10.188 13.898 1 63.94 124 GLY B O 1
ATOM 2444 N N . PHE B 1 125 ? -5.621 -8.93 13.516 1 54.31 125 PHE B N 1
ATOM 2445 C CA . PHE B 1 125 ? -5.652 -8.422 14.883 1 54.31 125 PHE B CA 1
ATOM 2446 C C . PHE B 1 125 ? -6.449 -7.129 14.961 1 54.31 125 PHE B C 1
ATOM 2448 O O . PHE B 1 125 ? -6.844 -6.699 16.047 1 54.31 125 PHE B O 1
ATOM 2455 N N . ASP B 1 126 ? -6.434 -6.52 13.883 1 49.22 126 ASP B N 1
ATOM 2456 C CA . ASP B 1 126 ? -7.113 -5.23 13.977 1 49.22 126 ASP B CA 1
ATOM 2457 C C . ASP B 1 126 ? -8.57 -5.348 13.516 1 49.22 126 ASP B C 1
ATOM 2459 O O . ASP B 1 126 ? -8.922 -6.27 12.781 1 49.22 126 ASP B O 1
ATOM 2463 N N . THR B 1 127 ? -9.445 -4.578 14.266 1 50.62 127 THR B N 1
ATOM 2464 C CA . THR B 1 127 ? -10.859 -4.484 13.953 1 50.62 127 THR B CA 1
ATOM 2465 C C . THR B 1 127 ? -11.078 -3.668 12.68 1 50.62 127 THR B C 1
ATOM 2467 O O . THR B 1 127 ? -10.711 -2.492 12.617 1 50.62 127 THR B O 1
ATOM 2470 N N . GLY B 1 128 ? -10.953 -4.195 11.547 1 53.62 128 GLY B N 1
ATOM 2471 C CA . GLY B 1 128 ? -11.391 -3.434 10.391 1 53.62 128 GLY B CA 1
ATOM 2472 C C . GLY B 1 128 ? -11.023 -4.09 9.07 1 53.62 128 GLY B C 1
ATOM 2473 O O . GLY B 1 128 ? -10.711 -5.281 9.031 1 53.62 128 GLY B O 1
ATOM 2474 N N . GLY B 1 129 ? -11.391 -3.312 8.055 1 58.06 129 GLY B N 1
ATOM 2475 C CA . GLY B 1 129 ? -11.125 -3.699 6.68 1 58.06 129 GLY B CA 1
ATOM 2476 C C . GLY B 1 129 ? -9.75 -3.281 6.195 1 58.06 129 GLY B C 1
ATOM 2477 O O . GLY B 1 129 ? -9.211 -2.266 6.641 1 58.06 129 GLY B O 1
ATOM 2478 N N . ASN B 1 130 ? -9.047 -4.395 5.695 1 61.31 130 ASN B N 1
ATOM 2479 C CA . ASN B 1 130 ? -7.75 -4.102 5.105 1 61.31 130 ASN B CA 1
ATOM 2480 C C . ASN B 1 130 ? -7.758 -4.312 3.594 1 61.31 130 ASN B C 1
ATOM 2482 O O . ASN B 1 130 ? -8.422 -5.223 3.094 1 61.31 130 ASN B O 1
ATOM 2486 N N . ALA B 1 131 ? -7.16 -3.365 2.924 1 67.69 131 ALA B N 1
ATOM 2487 C CA . ALA B 1 131 ? -6.918 -3.512 1.491 1 67.69 131 ALA B CA 1
ATOM 2488 C C . ALA B 1 131 ? -5.426 -3.654 1.202 1 67.69 131 ALA B C 1
ATOM 2490 O O . ALA B 1 131 ? -4.598 -2.971 1.812 1 67.69 131 ALA B O 1
ATOM 2491 N N . SER B 1 132 ? -5.172 -4.695 0.379 1 74.44 132 SER B N 1
ATOM 2492 C CA . SER B 1 132 ? -3.775 -4.965 0.056 1 74.44 132 SER B CA 1
ATOM 2493 C C . SER B 1 132 ? -3.584 -5.18 -1.442 1 74.44 132 SER B C 1
ATOM 2495 O O . SER B 1 132 ? -4.453 -5.742 -2.109 1 74.44 132 SER B O 1
ATOM 2497 N N . ARG B 1 133 ? -2.441 -4.652 -1.92 1 80.44 133 ARG B N 1
ATOM 2498 C CA . ARG B 1 133 ? -1.964 -5.137 -3.211 1 80.44 133 ARG B CA 1
ATOM 2499 C C . ARG B 1 133 ? -1.224 -6.461 -3.059 1 80.44 133 ARG B C 1
ATOM 2501 O O . ARG B 1 133 ? -0.469 -6.648 -2.102 1 80.44 133 ARG B O 1
ATOM 2508 N N . VAL B 1 134 ? -1.563 -7.371 -4 1 88.31 134 VAL B N 1
ATOM 2509 C CA . VAL B 1 134 ? -0.992 -8.711 -3.906 1 88.31 134 VAL B CA 1
ATOM 2510 C C . VAL B 1 134 ? -0.295 -9.07 -5.215 1 88.31 134 VAL B C 1
ATOM 2512 O O . VAL B 1 134 ? -0.899 -9 -6.289 1 88.31 134 VAL B O 1
ATOM 2515 N N . PHE B 1 135 ? 0.995 -9.414 -5.078 1 92.19 135 PHE B N 1
ATOM 2516 C CA . PHE B 1 135 ? 1.801 -9.953 -6.164 1 92.19 135 PHE B CA 1
ATOM 2517 C C . PHE B 1 135 ? 2.26 -11.375 -5.84 1 92.19 135 PHE B C 1
ATOM 2519 O O . PHE B 1 135 ? 3.102 -11.57 -4.965 1 92.19 135 PHE B O 1
ATOM 2526 N N . SER B 1 136 ? 1.709 -12.344 -6.645 1 97.19 136 SER B N 1
ATOM 2527 C CA . SER B 1 136 ? 2.016 -13.734 -6.344 1 97.19 136 SER B CA 1
ATOM 2528 C C . SER B 1 136 ? 2.908 -14.352 -7.418 1 97.19 136 SER B C 1
ATOM 2530 O O . SER B 1 136 ? 2.629 -14.219 -8.609 1 97.19 136 SER B O 1
ATOM 2532 N N . LEU B 1 137 ? 3.938 -14.992 -6.949 1 97.88 137 LEU B N 1
ATOM 2533 C CA . LEU B 1 137 ? 4.668 -15.875 -7.848 1 97.88 137 LEU B CA 1
ATOM 2534 C C . LEU B 1 137 ? 4.059 -17.266 -7.852 1 97.88 137 LEU B C 1
ATOM 2536 O O . LEU B 1 137 ? 3.668 -17.781 -6.797 1 97.88 137 LEU B O 1
ATOM 2540 N N . VAL B 1 138 ? 3.959 -17.891 -9.07 1 98.44 138 VAL B N 1
ATOM 2541 C CA . VAL B 1 138 ? 3.389 -19.234 -9.211 1 98.44 138 VAL B CA 1
ATOM 2542 C C . VAL B 1 138 ? 4.391 -20.141 -9.906 1 98.44 138 VAL B C 1
ATOM 2544 O O . VAL B 1 138 ? 4.965 -19.781 -10.938 1 98.44 138 VAL B O 1
ATOM 2547 N N . TYR B 1 139 ? 4.59 -21.297 -9.297 1 97.94 139 TYR B N 1
ATOM 2548 C CA . TYR B 1 139 ? 5.48 -22.328 -9.836 1 97.94 139 TYR B CA 1
ATOM 2549 C C . TYR B 1 139 ? 4.703 -23.578 -10.203 1 97.94 139 TYR B C 1
ATOM 2551 O O . TYR B 1 139 ? 3.729 -23.938 -9.539 1 97.94 139 TYR B O 1
ATOM 2559 N N . GLY B 1 140 ? 5.121 -24.266 -11.266 1 96.94 140 GLY B N 1
ATOM 2560 C CA . GLY B 1 140 ? 4.527 -25.531 -11.641 1 96.94 140 GLY B CA 1
ATOM 2561 C C . GLY B 1 140 ? 3.166 -25.391 -12.297 1 96.94 140 GLY B C 1
ATOM 2562 O O . GLY B 1 140 ? 2.35 -26.312 -12.25 1 96.94 140 GLY B O 1
ATOM 2563 N N . LEU B 1 141 ? 2.854 -24.172 -12.758 1 97 141 LEU B N 1
ATOM 2564 C CA . LEU B 1 141 ? 1.592 -23.938 -13.453 1 97 141 LEU B CA 1
ATOM 2565 C C . LEU B 1 141 ? 1.791 -23.938 -14.961 1 97 141 LEU B C 1
ATOM 2567 O O . LEU B 1 141 ? 2.27 -22.953 -15.531 1 97 141 LEU B O 1
ATOM 2571 N N . TYR B 1 142 ? 1.383 -24.969 -15.617 1 93.38 142 TYR B N 1
ATOM 2572 C CA . TYR B 1 142 ? 1.584 -25.141 -17.062 1 93.38 142 TYR B CA 1
ATOM 2573 C C . TYR B 1 142 ? 0.265 -25.016 -17.812 1 93.38 142 TYR B C 1
ATOM 2575 O O . TYR B 1 142 ? 0.253 -24.859 -19.031 1 93.38 142 TYR B O 1
ATOM 2583 N N . ASP B 1 143 ? -0.755 -25.172 -17.047 1 94.88 143 ASP B N 1
ATOM 2584 C CA . ASP B 1 143 ? -2.131 -24.969 -17.484 1 94.88 143 ASP B CA 1
ATOM 2585 C C . ASP B 1 143 ? -2.873 -24.031 -16.531 1 94.88 143 ASP B C 1
ATOM 2587 O O . ASP B 1 143 ? -3.057 -24.359 -15.359 1 94.88 143 ASP B O 1
ATOM 2591 N N . VAL B 1 144 ? -3.348 -22.922 -17.125 1 96.38 144 VAL B N 1
ATOM 2592 C CA . VAL B 1 144 ? -3.98 -21.906 -16.281 1 96.38 144 VAL B CA 1
ATOM 2593 C C . VAL B 1 144 ? -5.176 -22.516 -15.555 1 96.38 144 VAL B C 1
ATOM 2595 O O . VAL B 1 144 ? -5.508 -22.109 -14.438 1 96.38 144 VAL B O 1
ATOM 2598 N N . GLU B 1 145 ? -5.805 -23.562 -16.078 1 96.75 145 GLU B N 1
ATOM 2599 C CA . GLU B 1 145 ? -6.977 -24.188 -15.461 1 96.75 145 GLU B CA 1
ATOM 2600 C C . GLU B 1 145 ? -6.641 -24.797 -14.102 1 96.75 145 GLU B C 1
ATOM 2602 O O . GLU B 1 145 ? -7.516 -24.938 -13.25 1 96.75 145 GLU B O 1
ATOM 2607 N N . LYS B 1 146 ? -5.391 -25.062 -13.93 1 96.62 146 LYS B N 1
ATOM 2608 C CA . LYS B 1 146 ? -4.969 -25.766 -12.719 1 96.62 146 LYS B CA 1
ATOM 2609 C C . LYS B 1 146 ? -4.863 -24.812 -11.539 1 96.62 146 LYS B C 1
ATOM 2611 O O . LYS B 1 146 ? -4.738 -25.25 -10.391 1 96.62 146 LYS B O 1
ATOM 2616 N N . ILE B 1 147 ? -4.961 -23.5 -11.758 1 97.88 147 ILE B N 1
ATOM 2617 C CA . ILE B 1 147 ? -4.871 -22.547 -10.656 1 97.88 147 ILE B CA 1
ATOM 2618 C C . ILE B 1 147 ? -6.23 -22.406 -9.977 1 97.88 147 ILE B C 1
ATOM 2620 O O . ILE B 1 147 ? -6.32 -21.953 -8.836 1 97.88 147 ILE B O 1
ATOM 2624 N N . TYR B 1 148 ? -7.293 -22.812 -10.656 1 97.75 148 TYR B N 1
ATOM 2625 C CA . TYR B 1 148 ? -8.641 -22.578 -10.148 1 97.75 148 TYR B CA 1
ATOM 2626 C C . TYR B 1 148 ? -9.062 -23.703 -9.211 1 97.75 148 TYR B C 1
ATOM 2628 O O . TYR B 1 148 ? -9.953 -24.5 -9.539 1 97.75 148 TYR B O 1
ATOM 2636 N N . GLN B 1 149 ? -8.539 -23.656 -8.047 1 97.44 149 GLN B N 1
ATOM 2637 C CA . GLN B 1 149 ? -8.766 -24.609 -6.965 1 97.44 149 GLN B CA 1
ATOM 2638 C C . GLN B 1 149 ? -8.312 -24.031 -5.625 1 97.44 149 GLN B C 1
ATOM 2640 O O . GLN B 1 149 ? -7.867 -22.891 -5.559 1 97.44 149 GLN B O 1
ATOM 2645 N N . ARG B 1 150 ? -8.445 -24.859 -4.605 1 96.44 150 ARG B N 1
ATOM 2646 C CA . ARG B 1 150 ? -8.008 -24.469 -3.268 1 96.44 150 ARG B CA 1
ATOM 2647 C C . ARG B 1 150 ? -6.527 -24.75 -3.064 1 96.44 150 ARG B C 1
ATOM 2649 O O . ARG B 1 150 ? -6.031 -25.812 -3.467 1 96.44 150 ARG B O 1
ATOM 2656 N N . PHE B 1 151 ? -5.875 -23.812 -2.523 1 97 151 PHE B N 1
ATOM 2657 C CA . PHE B 1 151 ? -4.48 -23.969 -2.125 1 97 151 PHE B CA 1
ATOM 2658 C C . PHE B 1 151 ? -4.324 -23.812 -0.618 1 97 151 PHE B C 1
ATOM 2660 O O . PHE B 1 151 ? -4.465 -22.703 -0.088 1 97 151 PHE B O 1
ATOM 2667 N N . PRO B 1 152 ? -4.07 -24.906 0.096 1 95.06 152 PRO B N 1
ATOM 2668 C CA . PRO B 1 152 ? -3.777 -24.75 1.523 1 95.06 152 PRO B CA 1
ATOM 2669 C C . PRO B 1 152 ? -2.479 -24 1.781 1 95.06 152 PRO B C 1
ATOM 2671 O O . PRO B 1 152 ? -1.533 -24.094 0.995 1 95.06 152 PRO B O 1
ATOM 2674 N N . GLY B 1 153 ? -2.479 -23.312 2.885 1 93.5 153 GLY B N 1
ATOM 2675 C CA . GLY B 1 153 ? -1.253 -22.656 3.309 1 93.5 153 GLY B CA 1
ATOM 2676 C C . GLY B 1 153 ? -0.173 -23.625 3.748 1 93.5 153 GLY B C 1
ATOM 2677 O O . GLY B 1 153 ? -0.469 -24.656 4.336 1 93.5 153 GLY B O 1
ATOM 2678 N N . VAL B 1 154 ? 1.047 -23.203 3.404 1 92.69 154 VAL B N 1
ATOM 2679 C CA . VAL B 1 154 ? 2.182 -23.984 3.875 1 92.69 154 VAL B CA 1
ATOM 2680 C C . VAL B 1 154 ? 2.561 -23.547 5.289 1 92.69 154 VAL B C 1
ATOM 2682 O O . VAL B 1 154 ? 2.9 -22.391 5.516 1 92.69 154 VAL B O 1
ATOM 2685 N N . ASP B 1 155 ? 2.586 -24.469 6.141 1 86.56 155 ASP B N 1
ATOM 2686 C CA . ASP B 1 155 ? 2.859 -24.156 7.539 1 86.56 155 ASP B CA 1
ATOM 2687 C C . ASP B 1 155 ? 4.262 -23.562 7.703 1 86.56 155 ASP B C 1
ATOM 2689 O O . ASP B 1 155 ? 5.227 -24.078 7.133 1 86.56 155 ASP B O 1
ATOM 2693 N N . GLY B 1 156 ? 4.391 -22.531 8.5 1 82.19 156 GLY B N 1
ATOM 2694 C CA . GLY B 1 156 ? 5.68 -21.953 8.852 1 82.19 156 GLY B CA 1
ATOM 2695 C C . GLY B 1 156 ? 6.309 -21.172 7.719 1 82.19 156 GLY B C 1
ATOM 2696 O O . GLY B 1 156 ? 7.469 -20.766 7.809 1 82.19 156 GLY B O 1
ATOM 2697 N N . SER B 1 157 ? 5.512 -20.922 6.672 1 86.81 157 SER B N 1
ATOM 2698 C CA . SER B 1 157 ? 6.117 -20.281 5.512 1 86.81 157 SER B CA 1
ATOM 2699 C C . SER B 1 157 ? 5.98 -18.766 5.59 1 86.81 157 SER B C 1
ATOM 2701 O O . SER B 1 157 ? 6.617 -18.031 4.824 1 86.81 157 SER B O 1
ATOM 2703 N N . ALA B 1 158 ? 5.137 -18.297 6.52 1 83.25 158 ALA B N 1
ATOM 2704 C CA . ALA B 1 158 ? 4.832 -16.875 6.57 1 83.25 158 ALA B CA 1
ATOM 2705 C C . ALA B 1 158 ? 6.027 -16.062 7.07 1 83.25 158 ALA B C 1
ATOM 2707 O O . ALA B 1 158 ? 6.723 -16.484 7.996 1 83.25 158 ALA B O 1
ATOM 2708 N N . TYR B 1 159 ? 6.312 -14.953 6.379 1 77.44 159 TYR B N 1
ATOM 2709 C CA . TYR B 1 159 ? 7.312 -14.016 6.875 1 77.44 159 TYR B CA 1
ATOM 2710 C C . TYR B 1 159 ? 7 -12.594 6.414 1 77.44 159 TYR B C 1
ATOM 2712 O O . TYR B 1 159 ? 6.172 -12.391 5.523 1 77.44 159 TYR B O 1
ATOM 2720 N N . PHE B 1 160 ? 7.594 -11.688 7.16 1 72.62 160 PHE B N 1
ATOM 2721 C CA . PHE B 1 160 ? 7.414 -10.266 6.91 1 72.62 160 PHE B CA 1
ATOM 2722 C C . PHE B 1 160 ? 8.75 -9.594 6.598 1 72.62 160 PHE B C 1
ATOM 2724 O O . PHE B 1 160 ? 9.766 -9.906 7.223 1 72.62 160 PHE B O 1
ATOM 2731 N N . ILE B 1 161 ? 8.727 -8.695 5.531 1 70.5 161 ILE B N 1
ATOM 2732 C CA . ILE B 1 161 ? 9.93 -7.945 5.191 1 70.5 161 ILE B CA 1
ATOM 2733 C C . ILE B 1 161 ? 9.547 -6.598 4.59 1 70.5 161 ILE B C 1
ATOM 2735 O O . ILE B 1 161 ? 8.836 -6.543 3.58 1 70.5 161 ILE B O 1
ATOM 2739 N N . GLY B 1 162 ? 10 -5.559 5.281 1 63.5 162 GLY B N 1
ATOM 2740 C CA . GLY B 1 162 ? 9.883 -4.219 4.719 1 63.5 162 GLY B CA 1
ATOM 2741 C C . GLY B 1 162 ? 8.453 -3.824 4.41 1 63.5 162 GLY B C 1
ATOM 2742 O O . GLY B 1 162 ? 8.188 -3.182 3.391 1 63.5 162 GLY B O 1
ATOM 2743 N N . GLY B 1 163 ? 7.426 -4.426 5.133 1 69.5 163 GLY B N 1
ATOM 2744 C CA . GLY B 1 163 ? 6.031 -4.078 4.918 1 69.5 163 GLY B CA 1
ATOM 2745 C C . GLY B 1 163 ? 5.301 -5.055 4.016 1 69.5 163 GLY B C 1
ATOM 2746 O O . GLY B 1 163 ? 4.137 -4.844 3.68 1 69.5 163 GLY B O 1
ATOM 2747 N N . LEU B 1 164 ? 6.066 -5.996 3.541 1 76.75 164 LEU B N 1
ATOM 2748 C CA . LEU B 1 164 ? 5.5 -7.047 2.701 1 76.75 164 LEU B CA 1
ATOM 2749 C C . LEU B 1 164 ? 5.301 -8.328 3.498 1 76.75 164 LEU B C 1
ATOM 2751 O O . LEU B 1 164 ? 6.145 -8.695 4.316 1 76.75 164 LEU B O 1
ATOM 2755 N N . GLY B 1 165 ? 4.145 -8.859 3.381 1 79.44 165 GLY B N 1
ATOM 2756 C CA . GLY B 1 165 ? 3.898 -10.18 3.939 1 79.44 165 GLY B CA 1
ATOM 2757 C C . GLY B 1 165 ? 3.877 -11.273 2.891 1 79.44 165 GLY B C 1
ATOM 2758 O O . GLY B 1 165 ? 3.35 -11.078 1.793 1 79.44 165 GLY B O 1
ATOM 2759 N N . VAL B 1 166 ? 4.488 -12.398 3.217 1 87.19 166 VAL B N 1
ATOM 2760 C CA . VAL B 1 166 ? 4.531 -13.539 2.305 1 87.19 166 VAL B CA 1
ATOM 2761 C C . VAL B 1 166 ? 4.035 -14.789 3.021 1 87.19 166 VAL B C 1
ATOM 2763 O O . VAL B 1 166 ? 4.387 -15.031 4.18 1 87.19 166 VAL B O 1
ATOM 2766 N N . ASN B 1 167 ? 3.18 -15.461 2.371 1 89.12 167 ASN B N 1
ATOM 2767 C CA . ASN B 1 167 ? 2.73 -16.766 2.854 1 89.12 167 ASN B CA 1
ATOM 2768 C C . ASN B 1 167 ? 2.504 -17.734 1.702 1 89.12 167 ASN B C 1
ATOM 2770 O O . ASN B 1 167 ? 1.621 -17.531 0.869 1 89.12 167 ASN B O 1
ATOM 2774 N N . TYR B 1 168 ? 3.268 -18.859 1.758 1 94.5 168 TYR B N 1
ATOM 2775 C CA . TYR B 1 168 ? 3.186 -19.812 0.653 1 94.5 168 TYR B CA 1
ATOM 2776 C C . TYR B 1 168 ? 1.904 -20.641 0.734 1 94.5 168 TYR B C 1
ATOM 2778 O O . TYR B 1 168 ? 1.398 -20.906 1.826 1 94.5 168 TYR B O 1
ATOM 2786 N N . GLN B 1 169 ? 1.496 -21.062 -0.412 1 96.75 169 GLN B N 1
ATOM 2787 C CA . GLN B 1 169 ? 0.435 -22.047 -0.593 1 96.75 169 GLN B CA 1
ATOM 2788 C C . GLN B 1 169 ? 0.845 -23.109 -1.598 1 96.75 169 GLN B C 1
ATOM 2790 O O . GLN B 1 169 ? 1.608 -22.844 -2.525 1 96.75 169 GLN B O 1
ATOM 2795 N N . GLN B 1 170 ? 0.265 -24.312 -1.31 1 97.5 170 GLN B N 1
ATOM 2796 C CA . GLN B 1 170 ? 0.667 -25.375 -2.217 1 97.5 170 GLN B CA 1
ATOM 2797 C C . GLN B 1 170 ? -0.458 -26.391 -2.406 1 97.5 170 GLN B C 1
ATOM 2799 O O . GLN B 1 170 ? -1.138 -26.766 -1.445 1 97.5 170 GLN B O 1
ATOM 2804 N N . SER B 1 171 ? -0.67 -26.719 -3.602 1 97.56 171 SER B N 1
ATOM 2805 C CA . SER B 1 171 ? -1.484 -27.859 -3.994 1 97.56 171 SER B CA 1
ATOM 2806 C C . SER B 1 171 ? -0.778 -28.703 -5.047 1 97.56 171 SER B C 1
ATOM 2808 O O . SER B 1 171 ? -0.489 -28.219 -6.145 1 97.56 171 SER B O 1
ATOM 2810 N N . ASP B 1 172 ? -0.48 -29.922 -4.672 1 96 172 ASP B N 1
ATOM 2811 C CA . ASP B 1 172 ? 0.301 -30.812 -5.539 1 96 172 ASP B CA 1
ATOM 2812 C C . ASP B 1 172 ? 1.629 -30.156 -5.922 1 96 172 ASP B C 1
ATOM 2814 O O . ASP B 1 172 ? 2.395 -29.734 -5.055 1 96 172 ASP B O 1
ATOM 2818 N N . ASP B 1 173 ? 1.854 -30 -7.219 1 95.75 173 ASP B N 1
ATOM 2819 C CA . ASP B 1 173 ? 3.145 -29.484 -7.676 1 95.75 173 ASP B CA 1
ATOM 2820 C C . ASP B 1 173 ? 3.09 -27.984 -7.91 1 95.75 173 ASP B C 1
ATOM 2822 O O . ASP B 1 173 ? 4.082 -27.375 -8.32 1 95.75 173 ASP B O 1
ATOM 2826 N N . THR B 1 174 ? 1.966 -27.469 -7.629 1 97.94 174 THR B N 1
ATOM 2827 C CA . THR B 1 174 ? 1.819 -26.031 -7.859 1 97.94 174 THR B CA 1
ATOM 2828 C C . THR B 1 174 ? 2.014 -25.25 -6.559 1 97.94 174 THR B C 1
ATOM 2830 O O . THR B 1 174 ? 1.431 -25.594 -5.531 1 97.94 174 THR B O 1
ATOM 2833 N N . ILE B 1 175 ? 2.9 -24.219 -6.617 1 98 175 ILE B N 1
ATOM 2834 C CA . ILE B 1 175 ? 3.178 -23.344 -5.484 1 98 175 ILE B CA 1
ATOM 2835 C C . ILE B 1 175 ? 2.707 -21.938 -5.801 1 98 175 ILE B C 1
ATOM 2837 O O . ILE B 1 175 ? 2.957 -21.422 -6.895 1 98 175 ILE B O 1
ATOM 2841 N N . VAL B 1 176 ? 1.975 -21.359 -4.906 1 98.19 176 VAL B N 1
ATOM 2842 C CA . VAL B 1 176 ? 1.62 -19.938 -4.973 1 98.19 176 VAL B CA 1
ATOM 2843 C C . VAL B 1 176 ? 2.27 -19.203 -3.811 1 98.19 176 VAL B C 1
ATOM 2845 O O . VAL B 1 176 ? 2.145 -19.609 -2.654 1 98.19 176 VAL B O 1
ATOM 2848 N N . ALA B 1 177 ? 3.006 -18.109 -4.129 1 96.56 177 ALA B N 1
ATOM 2849 C CA . ALA B 1 177 ? 3.705 -17.297 -3.131 1 96.56 177 ALA B CA 1
ATOM 2850 C C . ALA B 1 177 ? 3.23 -15.852 -3.172 1 96.56 177 ALA B C 1
ATOM 2852 O O . ALA B 1 177 ? 3.889 -14.992 -3.766 1 96.56 177 ALA B O 1
ATOM 2853 N N . PRO B 1 178 ? 2.148 -15.555 -2.496 1 94.81 178 PRO B N 1
ATOM 2854 C CA . PRO B 1 178 ? 1.649 -14.18 -2.486 1 94.81 178 PRO B CA 1
ATOM 2855 C C . PRO B 1 178 ? 2.533 -13.242 -1.671 1 94.81 178 PRO B C 1
ATOM 2857 O O . PRO B 1 178 ? 2.912 -13.562 -0.542 1 94.81 178 PRO B O 1
ATOM 2860 N N . ILE B 1 179 ? 2.918 -12.156 -2.252 1 89.81 179 ILE B N 1
ATOM 2861 C CA . ILE B 1 179 ? 3.527 -10.992 -1.612 1 89.81 179 ILE B CA 1
ATOM 2862 C C . ILE B 1 179 ? 2.479 -9.898 -1.426 1 89.81 179 ILE B C 1
ATOM 2864 O O . ILE B 1 179 ? 1.96 -9.352 -2.402 1 89.81 179 ILE B O 1
ATOM 2868 N N . ARG B 1 180 ? 2.174 -9.594 -0.172 1 83.44 180 ARG B N 1
ATOM 2869 C CA . ARG B 1 180 ? 1.105 -8.641 0.117 1 83.44 180 ARG B CA 1
ATOM 2870 C C . ARG B 1 180 ? 1.669 -7.332 0.654 1 83.44 180 ARG B C 1
ATOM 2872 O O . ARG B 1 180 ? 2.455 -7.332 1.604 1 83.44 180 ARG B O 1
ATOM 2879 N N . ALA B 1 181 ? 1.309 -6.305 -0.151 1 76.19 181 ALA B N 1
ATOM 2880 C CA . ALA B 1 181 ? 1.646 -4.969 0.33 1 76.19 181 ALA B CA 1
ATOM 2881 C C . ALA B 1 181 ? 0.453 -4.32 1.025 1 76.19 181 ALA B C 1
ATOM 2883 O O . ALA B 1 181 ? -0.687 -4.457 0.576 1 76.19 181 ALA B O 1
ATOM 2884 N N . GLY B 1 182 ? 0.727 -3.527 2.018 1 59.44 182 GLY B N 1
ATOM 2885 C CA . GLY B 1 182 ? -0.348 -2.814 2.691 1 59.44 182 GLY B CA 1
ATOM 2886 C C . GLY B 1 182 ? -0.946 -3.592 3.85 1 59.44 182 GLY B C 1
ATOM 2887 O O . GLY B 1 182 ? -2.09 -3.352 4.238 1 59.44 182 GLY B O 1
ATOM 2888 N N . VAL B 1 183 ? -0.369 -4.723 4.168 1 53.28 183 VAL B N 1
ATOM 2889 C CA . VAL B 1 183 ? -0.937 -5.48 5.277 1 53.28 183 VAL B CA 1
ATOM 2890 C C . VAL B 1 183 ? -0.582 -4.809 6.602 1 53.28 183 VAL B C 1
ATOM 2892 O O . VAL B 1 183 ? -1.178 -5.109 7.637 1 53.28 183 VAL B O 1
ATOM 2895 N N . GLY B 1 184 ? -0.326 -3.523 6.438 1 48.22 184 GLY B N 1
ATOM 2896 C CA . GLY B 1 184 ? 0.144 -2.973 7.699 1 48.22 184 GLY B CA 1
ATOM 2897 C C . GLY B 1 184 ? 0.874 -3.986 8.562 1 48.22 184 GLY B C 1
ATOM 2898 O O . GLY B 1 184 ? 1.325 -5.02 8.062 1 48.22 184 GLY B O 1
ATOM 2899 N N . PHE B 1 185 ? 1.342 -3.596 9.672 1 43.19 185 PHE B N 1
ATOM 2900 C CA . PHE B 1 185 ? 1.977 -4.492 10.633 1 43.19 185 PHE B CA 1
ATOM 2901 C C . PHE B 1 185 ? 1.076 -5.68 10.945 1 43.19 185 PHE B C 1
ATOM 2903 O O . PHE B 1 185 ? 1.471 -6.594 11.672 1 43.19 185 PHE B O 1
ATOM 2910 N N . ARG B 1 186 ? -0.042 -5.637 10.273 1 44.91 186 ARG B N 1
ATOM 2911 C CA . ARG B 1 186 ? -1.027 -6.668 10.57 1 44.91 186 ARG B CA 1
ATOM 2912 C C . ARG B 1 186 ? -0.924 -7.828 9.594 1 44.91 186 ARG B C 1
ATOM 2914 O O . ARG B 1 186 ? -1.055 -7.637 8.383 1 44.91 186 ARG B O 1
ATOM 2921 N N . LEU B 1 187 ? -0.005 -8.57 9.742 1 46.66 187 LEU B N 1
ATOM 2922 C CA . LEU B 1 187 ? 0.084 -9.766 8.906 1 46.66 187 LEU B CA 1
ATOM 2923 C C . LEU B 1 187 ? -1.246 -10.516 8.883 1 46.66 187 LEU B C 1
ATOM 2925 O O . LEU B 1 187 ? -1.782 -10.867 9.938 1 46.66 187 LEU B O 1
ATOM 2929 N N . GLY B 1 188 ? -2.199 -10.102 7.93 1 51.59 188 GLY B N 1
ATOM 2930 C CA . GLY B 1 188 ? -3.17 -11.172 7.777 1 51.59 188 GLY B CA 1
ATOM 2931 C C . GLY B 1 188 ? -2.564 -12.453 7.242 1 51.59 188 GLY B C 1
ATOM 2932 O O . GLY B 1 188 ? -1.956 -12.461 6.172 1 51.59 188 GLY B O 1
ATOM 2933 N N . ALA B 1 189 ? -2.061 -13.266 8.25 1 53.53 189 ALA B N 1
ATOM 2934 C CA . ALA B 1 189 ? -1.604 -14.594 7.852 1 53.53 189 ALA B CA 1
ATOM 2935 C C . ALA B 1 189 ? -2.752 -15.422 7.277 1 53.53 189 ALA B C 1
ATOM 2937 O O . ALA B 1 189 ? -3.906 -15.242 7.672 1 53.53 189 ALA B O 1
ATOM 2938 N N . ASN B 1 190 ? -2.545 -15.734 5.902 1 57.97 190 ASN B N 1
ATOM 2939 C CA . ASN B 1 190 ? -3.477 -16.75 5.406 1 57.97 190 ASN B CA 1
ATOM 2940 C C . ASN B 1 190 ? -3.41 -18.016 6.234 1 57.97 190 ASN B C 1
ATOM 2942 O O . ASN B 1 190 ? -2.402 -18.734 6.207 1 57.97 190 ASN B O 1
ATOM 2946 N N . ILE B 1 191 ? -4.375 -17.938 7.242 1 63.31 191 ILE B N 1
ATOM 2947 C CA . ILE B 1 191 ? -4.473 -19.203 7.977 1 63.31 191 ILE B CA 1
ATOM 2948 C C . ILE B 1 191 ? -5.469 -20.125 7.281 1 63.31 191 ILE B C 1
ATOM 2950 O O . ILE B 1 191 ? -6.617 -19.75 7.039 1 63.31 191 ILE B O 1
ATOM 2954 N N . GLY B 1 192 ? -4.855 -21.031 6.578 1 84.56 192 GLY B N 1
ATOM 2955 C CA . GLY B 1 192 ? -5.699 -22.031 5.957 1 84.56 192 GLY B CA 1
ATOM 2956 C C . GLY B 1 192 ? -5.43 -22.219 4.477 1 84.56 192 GLY B C 1
ATOM 2957 O O . GLY B 1 192 ? -4.445 -22.844 4.09 1 84.56 192 GLY B O 1
ATOM 2958 N N . TYR B 1 193 ? -6.492 -21.625 3.758 1 92.5 193 TYR B N 1
ATOM 2959 C CA . TYR B 1 193 ? -6.395 -21.844 2.32 1 92.5 193 TYR B CA 1
ATOM 2960 C C . TYR B 1 193 ? -6.883 -20.625 1.546 1 92.5 193 TYR B C 1
ATOM 2962 O O . TYR B 1 193 ? -7.566 -19.766 2.102 1 92.5 193 TYR B O 1
ATOM 2970 N N . LEU B 1 194 ? -6.449 -20.469 0.392 1 94.69 194 LEU B N 1
ATOM 2971 C CA . LEU B 1 194 ? -7.09 -19.609 -0.593 1 94.69 194 LEU B CA 1
ATOM 2972 C C . LEU B 1 194 ? -7.691 -20.438 -1.729 1 94.69 194 LEU B C 1
ATOM 2974 O O . LEU B 1 194 ? -7.082 -21.406 -2.186 1 94.69 194 LEU B O 1
ATOM 2978 N N . ALA B 1 195 ? -8.906 -20.062 -2.098 1 96.19 195 ALA B N 1
ATOM 2979 C CA . ALA B 1 195 ? -9.562 -20.656 -3.258 1 96.19 195 ALA B CA 1
ATOM 2980 C C . ALA B 1 195 ? -9.555 -19.703 -4.449 1 96.19 195 ALA B C 1
ATOM 2982 O O . ALA B 1 195 ? -10.078 -18.578 -4.363 1 96.19 195 ALA B O 1
ATOM 2983 N N . TYR B 1 196 ? -8.961 -20.109 -5.523 1 97.69 196 TYR B N 1
ATOM 2984 C CA . TYR B 1 196 ? -8.898 -19.312 -6.742 1 97.69 196 TYR B CA 1
ATOM 2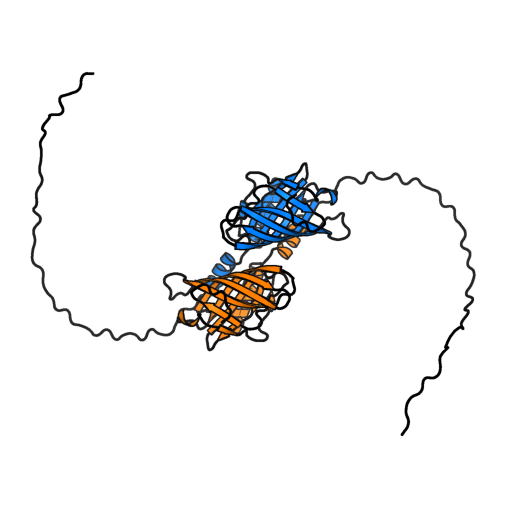985 C C . TYR B 1 196 ? -9.992 -19.719 -7.719 1 97.69 196 TYR B C 1
ATOM 2987 O O . TYR B 1 196 ? -10.344 -20.891 -7.812 1 97.69 196 TYR B O 1
ATOM 2995 N N . SER B 1 197 ? -10.555 -18.719 -8.406 1 97.56 197 SER B N 1
ATOM 2996 C CA . SER B 1 197 ? -11.664 -18.969 -9.328 1 97.56 197 SER B CA 1
ATOM 2997 C C . SER B 1 197 ? -11.617 -18.016 -10.508 1 97.56 197 SER B C 1
ATOM 2999 O O . SER B 1 197 ? -11.016 -16.938 -10.43 1 97.56 197 SER B O 1
ATOM 3001 N N . LYS B 1 198 ? -12.32 -18.391 -11.57 1 95.44 198 LYS B N 1
ATOM 3002 C CA . LYS B 1 198 ? -12.43 -17.578 -12.773 1 95.44 198 LYS B CA 1
ATOM 3003 C C . LYS B 1 198 ? -13.438 -16.453 -12.578 1 95.44 198 LYS B C 1
ATOM 3005 O O . LYS B 1 198 ? -13.297 -15.367 -13.156 1 95.44 198 LYS B O 1
ATOM 3010 N N . THR B 1 199 ? -14.453 -16.766 -11.836 1 90.75 199 THR B N 1
ATOM 3011 C CA . THR B 1 199 ? -15.516 -15.805 -11.586 1 90.75 199 THR B CA 1
ATOM 3012 C C . THR B 1 199 ? -15.633 -15.5 -10.094 1 90.75 199 THR B C 1
ATOM 3014 O O . THR B 1 199 ? -15.203 -16.297 -9.258 1 90.75 199 THR B O 1
ATOM 3017 N N . ARG B 1 200 ? -16.094 -14.336 -9.867 1 86.44 200 ARG B N 1
ATOM 3018 C CA . ARG B 1 200 ? -16.234 -13.93 -8.477 1 86.44 200 ARG B CA 1
ATOM 3019 C C . ARG B 1 200 ? -17.188 -14.867 -7.734 1 86.44 200 ARG B C 1
ATOM 3021 O O . ARG B 1 200 ? -18.297 -15.125 -8.203 1 86.44 200 ARG B O 1
ATOM 3028 N N . LYS B 1 201 ? -16.641 -15.492 -6.695 1 81.94 201 LYS B N 1
ATOM 3029 C CA . LYS B 1 201 ? -17.469 -16.312 -5.812 1 81.94 201 LYS B CA 1
ATOM 3030 C C . LYS B 1 201 ? -17.5 -15.75 -4.398 1 81.94 201 LYS B C 1
ATOM 3032 O O . LYS B 1 201 ? -16.469 -15.328 -3.869 1 81.94 201 LYS B O 1
ATOM 3037 N N . TRP B 1 202 ? -18.625 -15.586 -3.865 1 73.25 202 TRP B N 1
ATOM 3038 C CA . TRP B 1 202 ? -18.766 -14.898 -2.584 1 73.25 202 TRP B CA 1
ATOM 3039 C C . TRP B 1 202 ? -18.703 -15.891 -1.427 1 73.25 202 TRP B C 1
ATOM 3041 O O . TRP B 1 202 ? -18.266 -15.531 -0.324 1 73.25 202 TRP B O 1
ATOM 3051 N N . PHE B 1 203 ? -19.125 -17.219 -1.676 1 66.81 203 PHE B N 1
ATOM 3052 C CA . PHE B 1 203 ? -19.203 -18.125 -0.532 1 66.81 203 PHE B CA 1
ATOM 3053 C C . PHE B 1 203 ? -18.062 -19.125 -0.549 1 66.81 203 PHE B C 1
ATOM 3055 O O . PHE B 1 203 ? -17.656 -19.594 -1.615 1 66.81 203 PHE B O 1
ATOM 3062 N N . PRO B 1 204 ? -17.344 -19.297 0.66 1 61 204 PRO B N 1
ATOM 3063 C CA . PRO B 1 204 ? -16.25 -20.25 0.765 1 61 204 PRO B CA 1
ATOM 3064 C C . PRO B 1 204 ? -16.656 -21.672 0.383 1 61 204 PRO B C 1
ATOM 3066 O O . PRO B 1 204 ? -15.812 -22.562 0.231 1 61 204 PRO B O 1
ATOM 3069 N N . GLY B 1 205 ? -17.688 -22.031 -0.259 1 47.16 205 GLY B N 1
ATOM 3070 C CA . GLY B 1 205 ? -17.906 -23.438 -0.564 1 47.16 205 GLY B CA 1
ATOM 3071 C C . GLY B 1 205 ? -17.062 -23.922 -1.726 1 47.16 205 GLY B C 1
ATOM 3072 O O . GLY B 1 205 ? -16.516 -23.125 -2.49 1 47.16 205 GLY B O 1
#

InterPro domains:
  IPR006311 Twin-arginine translocation pathway, signal sequence [PS51318] (1-27)
  IPR008325 EipA-like [PF06577] (45-204)

Secondary structure (DSSP, 8-state):
----------------------------------------S--PPPPHHHHHHHHHHHH---HHHHHHHHHHHHHHH-S--SEEEEEEEEEEEEEEEEEEEEEEEEETTSSS-EEEEEEEEEEEEEEEEEEEEEEEEEES-SSGGGGSSEEEBPTT--EEETTEEE--EEETTEEEEEEEES-TT---B--SEEEEESS---S--/----------------------------------------S--PPPPHHHHHHHHHHHH---HHHHHHHHHHHHHHH-S--SEEEEEEEEEEEEEEEEEEEEEEEEETTSSS-EEEEEEEEEEEEEEEEEEEEEEEEEES-SSGGGGSSEEEBPTT--EEETTEEE--EEETTEEEEEEEES-TT---B--SEEEEESS---S--

Organism: Asticcacaulis excentricus (strain ATCC 15261 / DSM 4724 / KCTC 12464 / NCIMB 9791 / VKM B-1370 / CB 48) (NCBI:txid573065)